Protein AF-A0AAJ4XHD8-F1 (afdb_monomer)

Secondary structure (DSSP, 8-state):
---------------------PPPPPPTTSS--TTS--PPPPPPPTT----------------S-S--TT-THHHHSPPPP--S------SS-TTTHHHHTTSSS-------PPPPHHHHHHHHHHHHHHHHHHHHHS--TTS--TTHHHH---HHHHHHHHHHHHHHHHHHH--SHHHHHHT----HHHHHHHHHHTBTPPPSSPPP--SS--TTTS-----TT--HHHHHHTT--SEEEEEEEE-TTSPTT--EEEEEEEEEETTTTT--TTTSSSS--EEEEEHHHHHHTSPPBTB---TTS-GGGS-EEEEEETT--EEEEEEEEEEETTTTEEEEEE-SSPBEETT-----PPPPP--B-SSPPPTT-EEEEE-GGGT--TT--SS--EEEEETTTTEEEEPSS----TT--HHHHHHHHHHHHHTTEEEEEEEEEE-TTS-EE-TTSS----EEEEEE-TT-TTS-HHHHTTHHHHHHHTTSGGG--------------------------PPPPPPPSSPTT-TT-EEEETTT--EEEEEEEEEEETTTEEEEEEEETHHHHTTSPPTT-----

Solvent-accessible surface area (backbone atoms only — not comparable to full-atom values): 34664 Å² total; per-residue (Å²): 145,82,86,84,83,82,82,80,83,79,81,82,81,76,81,86,74,84,76,80,81,71,85,76,82,78,59,84,88,74,63,76,69,90,81,70,78,75,74,76,78,78,77,87,68,97,77,78,72,86,76,82,86,84,91,80,90,79,91,70,87,86,84,75,81,97,69,66,94,80,68,60,67,72,77,68,57,70,83,74,84,82,77,96,80,81,91,80,89,86,91,81,71,74,70,64,59,62,62,62,62,70,76,72,65,77,73,81,69,78,69,75,74,76,70,49,74,64,56,51,50,51,48,61,64,44,46,66,54,50,55,51,50,50,60,68,64,52,78,52,79,89,52,80,47,76,59,40,76,71,73,50,74,58,60,48,57,56,35,52,48,42,52,50,52,40,49,49,50,40,33,70,66,42,86,49,73,66,52,27,58,44,38,34,56,26,25,56,67,60,38,54,54,32,41,66,77,20,51,71,37,60,38,90,47,56,63,74,80,22,59,74,41,55,83,86,48,26,54,58,79,50,21,53,77,54,49,74,67,55,52,61,69,35,42,70,55,24,51,27,45,33,39,36,39,32,42,72,83,47,63,95,84,64,51,48,73,35,61,31,22,20,30,26,37,71,48,22,85,69,51,48,76,88,61,41,95,53,58,22,52,27,32,39,26,39,36,62,58,64,61,64,52,52,80,72,92,79,67,85,71,70,92,82,63,78,77,77,73,37,30,39,30,37,35,33,38,66,79,50,43,35,26,29,28,44,43,52,52,25,21,37,77,90,66,37,34,31,36,33,31,28,28,75,48,56,51,35,60,66,63,57,81,66,78,81,73,75,83,45,50,46,34,39,12,69,59,78,72,58,76,64,38,51,30,36,33,40,29,32,45,42,47,55,33,102,66,46,36,68,53,65,55,57,71,49,64,39,78,92,70,55,18,36,33,55,54,85,69,78,70,49,59,93,95,48,58,58,67,58,44,49,50,41,51,53,45,16,57,15,32,25,27,39,44,23,29,34,65,46,33,18,25,88,87,68,46,85,33,54,88,94,55,94,52,57,68,47,31,34,34,28,33,76,40,50,85,45,75,49,29,23,73,84,65,26,48,75,58,58,61,52,63,58,58,67,64,62,70,81,70,65,78,88,76,84,78,92,80,81,89,83,90,83,90,78,91,77,90,74,77,78,73,77,72,75,78,73,78,78,76,74,72,70,49,47,41,85,42,12,28,10,12,49,25,24,34,62,86,50,26,15,26,31,21,32,26,63,37,58,47,81,38,97,88,78,41,76,26,22,33,25,27,36,27,49,65,62,52,61,42,27,28,54,90,93,48,76,80,88,126

Mean predicted aligned error: 14.97 Å

Structure (mmCIF, N/CA/C/O backbone):
data_AF-A0AAJ4XHD8-F1
#
_entry.id   AF-A0AAJ4XHD8-F1
#
loop_
_atom_site.group_PDB
_atom_site.id
_atom_site.type_symbol
_atom_site.label_atom_id
_atom_site.label_alt_id
_atom_site.label_comp_id
_atom_site.label_asym_id
_atom_site.label_entity_id
_atom_site.label_seq_id
_atom_site.pdbx_PDB_ins_code
_atom_site.Cartn_x
_atom_site.Cartn_y
_atom_site.Cartn_z
_atom_site.occupancy
_atom_site.B_iso_or_equiv
_atom_site.auth_seq_id
_atom_site.auth_comp_id
_atom_site.auth_asym_id
_atom_site.auth_atom_id
_atom_site.pdbx_PDB_model_num
ATOM 1 N N . MET A 1 1 ? -9.855 32.659 50.335 1.00 40.12 1 MET A N 1
ATOM 2 C CA . MET A 1 1 ? -9.422 31.286 49.995 1.00 40.12 1 MET A CA 1
ATOM 3 C C . MET A 1 1 ? -9.782 30.953 48.548 1.00 40.12 1 MET A C 1
ATOM 5 O O . MET A 1 1 ? -10.742 30.240 48.315 1.00 40.12 1 MET A O 1
ATOM 9 N N . LEU A 1 2 ? -9.035 31.475 47.572 1.00 37.91 2 LEU A N 1
ATOM 10 C CA . LEU A 1 2 ? -9.116 31.059 46.166 1.00 37.91 2 LEU A CA 1
ATOM 11 C C . LEU A 1 2 ? -7.715 31.237 45.565 1.00 37.91 2 LEU A C 1
ATOM 13 O O . LEU A 1 2 ? -7.303 32.360 45.295 1.00 37.91 2 LEU A O 1
ATOM 17 N N . CYS A 1 3 ? -6.961 30.145 45.419 1.00 35.16 3 CYS A N 1
ATOM 18 C CA . CYS A 1 3 ? -5.687 30.131 44.698 1.00 35.16 3 CYS A CA 1
ATOM 19 C C . CYS A 1 3 ? -5.913 29.500 43.323 1.00 35.16 3 CYS A C 1
ATOM 21 O O . CYS A 1 3 ? -6.189 28.307 43.219 1.00 35.16 3 CYS A O 1
ATOM 23 N N . ARG A 1 4 ? -5.809 30.320 42.273 1.00 38.53 4 ARG A N 1
ATOM 24 C CA . ARG A 1 4 ? -5.701 29.884 40.878 1.00 38.53 4 ARG A CA 1
ATOM 25 C C . ARG A 1 4 ? -4.232 29.599 40.580 1.00 38.53 4 ARG A C 1
ATOM 27 O O . ARG A 1 4 ? -3.414 30.513 40.596 1.00 38.53 4 ARG A O 1
ATOM 34 N N . THR A 1 5 ? -3.905 28.349 40.287 1.00 39.94 5 THR A N 1
ATOM 35 C CA . THR A 1 5 ? -2.598 27.938 39.771 1.00 39.94 5 THR A CA 1
ATOM 36 C C . THR A 1 5 ? -2.623 27.981 38.245 1.00 39.94 5 THR A C 1
ATOM 38 O O . THR A 1 5 ? -3.208 27.127 37.584 1.00 39.94 5 THR A O 1
ATOM 41 N N . ALA A 1 6 ? -1.987 29.004 37.675 1.00 36.72 6 ALA A N 1
ATOM 42 C CA . ALA A 1 6 ? -1.668 29.057 36.255 1.00 36.72 6 ALA A CA 1
ATOM 43 C C . ALA A 1 6 ? -0.432 28.180 35.993 1.00 36.72 6 ALA A C 1
ATOM 45 O O . ALA A 1 6 ? 0.643 28.443 36.530 1.00 36.72 6 ALA A O 1
ATOM 46 N N . ARG A 1 7 ? -0.577 27.125 35.182 1.00 35.03 7 ARG A N 1
ATOM 47 C CA . ARG A 1 7 ? 0.557 26.358 34.647 1.00 35.03 7 ARG A CA 1
ATOM 48 C C . ARG A 1 7 ? 1.018 27.010 33.344 1.00 35.03 7 ARG A C 1
ATOM 50 O O . ARG A 1 7 ? 0.381 26.852 32.309 1.00 35.03 7 ARG A O 1
ATOM 57 N N . LEU A 1 8 ? 2.126 27.742 33.415 1.00 36.28 8 LEU A N 1
ATOM 58 C CA . LEU A 1 8 ? 2.917 28.154 32.257 1.00 36.28 8 LEU A CA 1
ATOM 59 C C . LEU A 1 8 ? 3.706 26.939 31.752 1.00 36.28 8 LEU A C 1
ATOM 61 O O . LEU A 1 8 ? 4.598 26.443 32.437 1.00 36.28 8 LEU A O 1
ATOM 65 N N . GLY A 1 9 ? 3.351 26.443 30.567 1.00 34.38 9 GLY A N 1
ATOM 66 C CA . GLY A 1 9 ? 4.113 25.421 29.855 1.00 34.38 9 GLY A CA 1
ATOM 67 C C . GLY A 1 9 ? 5.367 26.029 29.233 1.00 34.38 9 GLY A C 1
ATOM 68 O O . GLY A 1 9 ? 5.292 26.700 28.206 1.00 34.38 9 GLY A O 1
ATOM 69 N N . LEU A 1 10 ? 6.519 25.795 29.860 1.00 36.59 10 LEU A N 1
ATOM 70 C CA . LEU A 1 10 ? 7.834 26.060 29.284 1.00 36.59 10 LEU A CA 1
ATOM 71 C C . LEU A 1 10 ? 8.084 25.070 28.138 1.00 36.59 10 LEU A C 1
ATOM 73 O O . LEU A 1 10 ? 8.215 23.868 28.355 1.00 36.59 10 LEU A O 1
ATOM 77 N N . ARG A 1 11 ? 8.148 25.586 26.907 1.00 35.00 11 ARG A N 1
ATOM 78 C CA . ARG A 1 11 ? 8.658 24.847 25.748 1.00 35.00 11 ARG A CA 1
ATOM 79 C C . ARG A 1 11 ? 10.168 24.672 25.918 1.00 35.00 11 ARG A C 1
ATOM 81 O O . ARG A 1 11 ? 10.910 25.648 25.845 1.00 35.00 11 ARG A O 1
ATOM 88 N N . HIS A 1 12 ? 10.617 23.440 26.139 1.00 35.12 12 HIS A N 1
ATOM 89 C CA . HIS A 1 12 ? 12.032 23.090 26.070 1.00 35.12 12 HIS A CA 1
ATOM 90 C C . HIS A 1 12 ? 12.478 23.058 24.605 1.00 35.12 12 HIS A C 1
ATOM 92 O O . HIS A 1 12 ? 12.169 22.129 23.865 1.00 35.12 12 HIS A O 1
ATOM 98 N N . THR A 1 13 ? 13.218 24.079 24.184 1.00 42.72 13 THR A N 1
ATOM 99 C CA . THR A 1 13 ? 14.055 24.022 22.984 1.00 42.72 13 THR A CA 1
ATOM 100 C C . THR A 1 13 ? 15.333 23.268 23.340 1.00 42.72 13 THR A C 1
ATOM 102 O O . THR A 1 13 ? 16.189 23.803 24.045 1.00 42.72 13 THR A O 1
ATOM 105 N N . VAL A 1 14 ? 15.452 22.016 22.900 1.00 42.75 14 VAL A N 1
ATOM 106 C CA . VAL A 1 14 ? 16.698 21.246 23.016 1.00 42.75 14 VAL A CA 1
ATOM 107 C C . VAL A 1 14 ? 17.593 21.620 21.827 1.00 42.75 14 VAL A C 1
ATOM 109 O O . VAL A 1 14 ? 17.139 21.513 20.687 1.00 42.75 14 VAL A O 1
ATOM 112 N N . PRO A 1 15 ? 18.834 22.089 22.038 1.00 45.91 15 PRO A N 1
ATOM 113 C CA . PRO A 1 15 ? 19.757 22.334 20.939 1.00 45.91 15 PRO A CA 1
ATOM 114 C C . PRO A 1 15 ? 20.269 20.997 20.386 1.00 45.91 15 PRO A C 1
ATOM 116 O O . PRO A 1 15 ? 20.819 20.179 21.120 1.00 45.91 15 PRO A O 1
ATOM 119 N N . LEU A 1 16 ? 20.104 20.787 19.079 1.00 43.91 16 LEU A N 1
ATOM 120 C CA . LEU A 1 16 ? 20.719 19.688 18.333 1.00 43.91 16 LEU A CA 1
ATOM 121 C C . LEU A 1 16 ? 22.234 19.927 18.237 1.00 43.91 16 LEU A C 1
ATOM 123 O O . LEU A 1 16 ? 22.716 20.582 17.313 1.00 43.91 16 LEU A O 1
ATOM 127 N N . THR A 1 17 ? 23.004 19.406 19.191 1.00 40.03 17 THR A N 1
ATOM 128 C CA . THR A 1 17 ? 24.455 19.265 19.041 1.00 40.03 17 THR A CA 1
ATOM 129 C C . THR A 1 17 ? 24.749 17.986 18.260 1.00 40.03 17 THR A C 1
ATOM 131 O O . THR A 1 17 ? 24.545 16.878 18.747 1.00 40.03 17 THR A O 1
ATOM 134 N N . SER A 1 18 ? 25.236 18.136 17.025 1.00 43.22 18 SER A N 1
ATOM 135 C CA . SER A 1 18 ? 25.783 17.027 16.238 1.00 43.22 18 SER A CA 1
ATOM 136 C C . SER A 1 18 ? 27.018 16.473 16.954 1.00 43.22 18 SER A C 1
ATOM 138 O O . SER A 1 18 ? 28.083 17.094 16.967 1.00 43.22 18 SER A O 1
ATOM 140 N N . VAL A 1 19 ? 26.863 15.319 17.604 1.00 42.22 19 VAL A N 1
ATOM 141 C CA . VAL A 1 19 ? 27.980 14.562 18.170 1.00 42.22 19 VAL A CA 1
ATOM 142 C C . VAL A 1 19 ? 28.692 13.879 17.007 1.00 42.22 19 VAL A C 1
ATOM 144 O O . VAL A 1 19 ? 28.151 12.979 16.367 1.00 42.22 19 VAL A O 1
ATOM 147 N N . ARG A 1 20 ? 29.913 14.329 16.702 1.00 43.66 20 ARG A N 1
ATOM 148 C CA . ARG A 1 20 ? 30.822 13.602 15.812 1.00 43.66 20 ARG A CA 1
ATOM 149 C C . ARG A 1 20 ? 31.212 12.297 16.502 1.00 43.66 20 ARG A C 1
ATOM 151 O O . ARG A 1 20 ? 31.979 12.314 17.462 1.00 43.66 20 ARG A O 1
ATOM 158 N N . ASN A 1 21 ? 30.691 11.180 16.009 1.00 46.38 21 ASN A N 1
ATOM 159 C CA . ASN A 1 21 ? 31.147 9.857 16.418 1.00 46.38 21 ASN A CA 1
ATOM 160 C C . ASN A 1 21 ? 32.553 9.635 15.845 1.00 46.38 21 ASN A C 1
ATOM 162 O O . ASN A 1 21 ? 32.732 9.524 14.633 1.00 46.38 21 ASN A O 1
ATOM 166 N N . TYR A 1 22 ? 33.560 9.622 16.717 1.00 53.69 22 TYR A N 1
ATOM 167 C CA . TYR A 1 22 ? 34.903 9.168 16.366 1.00 53.69 22 TYR A CA 1
ATOM 168 C C . TYR A 1 22 ? 34.884 7.652 16.138 1.00 53.69 22 TYR A C 1
ATOM 170 O O . TYR A 1 22 ? 34.152 6.928 16.814 1.00 53.69 22 TYR A O 1
ATOM 178 N N . ALA A 1 23 ? 35.686 7.177 15.182 1.00 48.56 23 ALA A N 1
ATOM 179 C CA . ALA A 1 23 ? 35.838 5.758 14.887 1.00 48.56 23 ALA A CA 1
ATOM 180 C C . ALA A 1 23 ? 36.248 4.986 16.154 1.00 48.56 23 ALA A C 1
ATOM 182 O O . ALA A 1 23 ? 37.282 5.272 16.760 1.00 48.56 23 ALA A O 1
ATOM 183 N N . VAL A 1 24 ? 35.425 4.018 16.556 1.00 50.16 24 VAL A N 1
ATOM 184 C CA . VAL A 1 24 ? 35.738 3.097 17.651 1.00 50.16 24 VAL A CA 1
ATOM 185 C C . VAL A 1 24 ? 36.801 2.115 17.142 1.00 50.16 24 VAL A C 1
ATOM 187 O O . VAL A 1 24 ? 36.580 1.491 16.102 1.00 50.16 24 VAL A O 1
ATOM 190 N N . PRO A 1 25 ? 37.955 1.966 17.816 1.00 47.34 25 PRO A N 1
ATOM 191 C CA . PRO A 1 25 ? 38.953 0.980 17.427 1.00 47.34 25 PRO A CA 1
ATOM 192 C C . PRO A 1 25 ? 38.357 -0.429 17.528 1.00 47.34 25 PRO A C 1
ATOM 194 O O . PRO A 1 25 ? 37.843 -0.828 18.573 1.00 47.34 25 PRO A O 1
ATOM 197 N N . VAL A 1 26 ? 38.409 -1.171 16.421 1.00 49.53 26 VAL A N 1
ATOM 198 C CA . VAL A 1 26 ? 37.926 -2.552 16.339 1.00 49.53 26 VAL A CA 1
ATOM 199 C C . VAL A 1 26 ? 38.768 -3.418 17.272 1.00 49.53 26 VAL A C 1
ATOM 201 O O . VAL A 1 26 ? 39.995 -3.441 17.180 1.00 49.53 26 VAL A O 1
ATOM 204 N N . ASN A 1 27 ? 38.106 -4.119 18.188 1.00 52.53 27 ASN A N 1
ATOM 205 C CA . ASN A 1 27 ? 38.753 -5.055 19.094 1.00 52.53 27 ASN A CA 1
ATOM 206 C C . ASN A 1 27 ? 39.291 -6.256 18.283 1.00 52.53 27 ASN A C 1
ATOM 208 O O . ASN A 1 27 ? 38.489 -6.968 17.674 1.00 52.53 27 ASN A O 1
ATOM 212 N N . PRO A 1 28 ? 40.609 -6.537 18.285 1.00 51.94 28 PRO A N 1
ATOM 213 C CA . PRO A 1 28 ? 41.194 -7.635 17.508 1.00 51.94 28 PRO A CA 1
ATOM 214 C C . PRO A 1 28 ? 40.756 -9.031 17.982 1.00 51.94 28 PRO A C 1
ATOM 216 O O . PRO A 1 28 ? 41.060 -10.021 17.329 1.00 51.94 28 PRO A O 1
ATOM 219 N N . SER A 1 29 ? 40.045 -9.128 19.110 1.00 54.97 29 SER A N 1
ATOM 220 C CA . SER A 1 29 ? 39.502 -10.394 19.619 1.00 54.97 29 SER A CA 1
ATOM 221 C C . SER A 1 29 ? 38.076 -10.711 19.145 1.00 54.97 29 SER A C 1
ATOM 223 O O . SER A 1 29 ? 37.599 -11.810 19.412 1.00 54.97 29 SER A O 1
ATOM 225 N N . SER A 1 30 ? 37.398 -9.797 18.433 1.00 57.34 30 SER A N 1
ATOM 226 C CA . SER A 1 30 ? 36.032 -10.018 17.919 1.00 57.34 30 SER A CA 1
ATOM 227 C C . SER A 1 30 ? 35.922 -10.006 16.391 1.00 57.34 30 SER A C 1
ATOM 229 O O . SER A 1 30 ? 34.813 -9.991 15.860 1.00 57.34 30 SER A O 1
ATOM 231 N N . SER A 1 31 ? 37.041 -9.986 15.664 1.00 46.03 31 SER A N 1
ATOM 232 C CA . SER A 1 31 ? 37.042 -10.075 14.204 1.00 46.03 31 SER A CA 1
ATOM 233 C C . SER A 1 31 ? 37.086 -11.536 13.760 1.00 46.03 31 SER A C 1
ATOM 235 O O . SER A 1 31 ? 38.067 -12.227 14.013 1.00 46.03 31 SER A O 1
ATOM 237 N N . VAL A 1 32 ? 35.991 -11.955 13.129 1.00 47.81 32 VAL A N 1
ATOM 238 C CA . VAL A 1 32 ? 35.836 -13.003 12.107 1.00 47.81 32 VAL A CA 1
ATOM 239 C C . VAL A 1 32 ? 37.050 -13.920 11.889 1.00 47.81 32 VAL A C 1
ATOM 241 O O . VAL A 1 32 ? 38.112 -13.495 11.445 1.00 47.81 32 VAL A O 1
ATOM 244 N N . ASP A 1 33 ? 36.801 -15.197 12.165 1.00 47.88 33 ASP A N 1
ATOM 245 C CA . ASP A 1 33 ? 37.558 -16.407 11.844 1.00 47.88 33 ASP A CA 1
ATOM 246 C C . ASP A 1 33 ? 38.671 -16.253 10.778 1.00 47.88 33 ASP A C 1
ATOM 248 O O . ASP A 1 33 ? 38.409 -15.996 9.600 1.00 47.88 33 ASP A O 1
ATOM 252 N N . ALA A 1 34 ? 39.927 -16.492 11.173 1.00 51.50 34 ALA A N 1
ATOM 253 C CA . ALA A 1 34 ? 41.108 -16.433 10.298 1.00 51.50 34 ALA A CA 1
ATOM 254 C C . ALA A 1 34 ? 41.117 -17.500 9.177 1.00 51.50 34 ALA A C 1
ATOM 256 O O . ALA A 1 34 ? 42.034 -17.536 8.356 1.00 51.50 34 ALA A O 1
ATOM 257 N N . LEU A 1 35 ? 40.107 -18.375 9.136 1.00 49.75 35 LEU A N 1
ATOM 258 C CA . LEU A 1 35 ? 39.915 -19.404 8.113 1.00 49.75 35 LEU A CA 1
ATOM 259 C C . LEU A 1 35 ? 39.206 -18.899 6.846 1.00 49.75 35 LEU A C 1
ATOM 261 O O . LEU A 1 35 ? 39.268 -19.568 5.815 1.00 49.75 35 LEU A O 1
ATOM 265 N N . LEU A 1 36 ? 38.606 -17.704 6.865 1.00 51.03 36 LEU A N 1
ATOM 266 C CA . LEU A 1 36 ? 38.057 -17.053 5.669 1.00 51.03 36 LEU A CA 1
ATOM 267 C C . LEU A 1 36 ? 39.143 -16.276 4.908 1.00 51.03 36 LEU A C 1
ATOM 269 O O . LEU A 1 36 ? 39.062 -15.066 4.774 1.00 51.03 36 LEU A O 1
ATOM 273 N N . GLY A 1 37 ? 40.166 -16.990 4.433 1.00 50.34 37 GLY A N 1
ATOM 274 C CA . GLY A 1 37 ? 40.992 -16.725 3.240 1.00 50.34 37 GLY A CA 1
ATOM 275 C C . GLY A 1 37 ? 41.238 -15.303 2.698 1.00 50.34 37 GLY A C 1
ATOM 276 O O . GLY A 1 37 ? 41.471 -15.182 1.499 1.00 50.34 37 GLY A O 1
ATOM 277 N N . THR A 1 38 ? 41.246 -14.234 3.493 1.00 49.31 38 THR A N 1
ATOM 278 C CA . THR A 1 38 ? 41.640 -12.895 3.034 1.00 49.31 38 THR A CA 1
ATOM 279 C C . THR A 1 38 ? 43.118 -12.669 3.328 1.00 49.31 38 THR A C 1
ATOM 281 O O . THR A 1 38 ? 43.485 -11.873 4.194 1.00 49.31 38 THR A O 1
ATOM 284 N N . SER A 1 39 ? 44.000 -13.377 2.619 1.00 52.41 39 SER A N 1
ATOM 285 C CA . SER A 1 39 ? 45.378 -12.905 2.518 1.00 52.41 39 SER A CA 1
ATOM 286 C C . SER A 1 39 ? 45.371 -11.628 1.681 1.00 52.41 39 SER A C 1
ATOM 288 O O . SER A 1 39 ? 44.942 -11.608 0.527 1.00 52.41 39 SER A O 1
ATOM 290 N N . VAL A 1 40 ? 45.801 -10.528 2.296 1.00 57.38 40 VAL A N 1
ATOM 291 C CA . VAL A 1 40 ? 45.990 -9.253 1.602 1.00 57.38 40 VAL A CA 1
ATOM 292 C C . VAL A 1 40 ? 46.983 -9.501 0.458 1.00 57.38 40 VAL A C 1
ATOM 294 O O . VAL A 1 40 ? 48.045 -10.082 0.714 1.00 57.38 40 VAL A O 1
ATOM 297 N N . PRO A 1 41 ? 46.667 -9.128 -0.796 1.00 65.44 41 PRO A N 1
ATOM 298 C CA . PRO A 1 41 ? 47.595 -9.321 -1.900 1.00 65.44 41 PRO A CA 1
ATOM 299 C C . PRO A 1 41 ? 48.914 -8.597 -1.587 1.00 65.44 41 PRO A C 1
ATOM 301 O O . PRO A 1 41 ? 48.887 -7.483 -1.054 1.00 65.44 41 PRO A O 1
ATOM 304 N N . PRO A 1 42 ? 50.075 -9.214 -1.870 1.00 75.81 42 PRO A N 1
ATOM 305 C CA . PRO A 1 42 ? 51.358 -8.602 -1.565 1.00 75.81 42 PRO A CA 1
ATOM 306 C C . PRO A 1 42 ? 51.500 -7.273 -2.323 1.00 75.81 42 PRO A C 1
ATOM 308 O O . PRO A 1 42 ? 51.082 -7.189 -3.483 1.00 75.81 42 PRO A O 1
ATOM 311 N N . PRO A 1 43 ? 52.092 -6.239 -1.699 1.00 67.56 43 PRO A N 1
ATOM 312 C CA . PRO A 1 43 ? 52.280 -4.953 -2.350 1.00 67.56 43 PRO A CA 1
ATOM 313 C C . PRO A 1 43 ? 53.130 -5.123 -3.620 1.00 67.56 43 PRO A C 1
ATOM 315 O O . PRO A 1 43 ? 54.081 -5.919 -3.620 1.00 67.56 43 PRO A O 1
ATOM 318 N N . PRO A 1 44 ? 52.801 -4.403 -4.707 1.00 64.88 44 PRO A N 1
ATOM 319 C CA . PRO A 1 44 ? 53.569 -4.465 -5.941 1.00 64.88 44 PRO A CA 1
ATOM 320 C C . PRO A 1 44 ? 55.017 -4.052 -5.659 1.00 64.88 44 PRO A C 1
ATOM 322 O O . PRO A 1 44 ? 55.281 -2.983 -5.114 1.00 64.88 44 PRO A O 1
ATOM 325 N N . ARG A 1 45 ? 55.959 -4.942 -5.984 1.00 72.75 45 ARG A N 1
ATOM 326 C CA . ARG A 1 45 ? 57.395 -4.695 -5.810 1.00 72.75 45 ARG A CA 1
ATOM 327 C C . ARG A 1 45 ? 57.875 -3.778 -6.932 1.00 72.75 45 ARG A C 1
ATOM 329 O O . ARG A 1 45 ? 57.665 -4.094 -8.101 1.00 72.75 45 ARG A O 1
ATOM 336 N N . GLU A 1 46 ? 58.548 -2.688 -6.573 1.00 62.62 46 GLU A N 1
ATOM 337 C CA . GLU A 1 46 ? 58.958 -1.609 -7.490 1.00 62.62 46 GLU A CA 1
ATOM 338 C C . GLU A 1 46 ? 59.987 -2.018 -8.567 1.00 62.62 46 GLU A C 1
ATOM 340 O O . GLU A 1 46 ? 60.233 -1.250 -9.491 1.00 62.62 46 GLU A O 1
ATOM 345 N N . ASP A 1 47 ? 60.506 -3.251 -8.553 1.00 55.66 47 ASP A N 1
ATOM 346 C CA . ASP A 1 47 ? 61.590 -3.675 -9.453 1.00 55.66 47 ASP A CA 1
ATOM 347 C C . ASP A 1 47 ? 61.214 -4.750 -10.488 1.00 55.66 47 ASP A C 1
ATOM 349 O O . ASP A 1 47 ? 62.095 -5.325 -11.139 1.00 55.66 47 ASP A O 1
ATOM 353 N N . GLN A 1 48 ? 59.926 -5.047 -10.695 1.00 50.00 48 GLN A N 1
ATOM 354 C CA . GLN A 1 48 ? 59.522 -6.054 -11.684 1.00 50.00 48 GLN A CA 1
ATOM 355 C C . GLN A 1 48 ? 59.568 -5.498 -13.119 1.00 50.00 48 GLN A C 1
ATOM 357 O O . GLN A 1 48 ? 58.567 -5.135 -13.732 1.00 50.00 48 GLN A O 1
ATOM 362 N N . LYS A 1 49 ? 60.783 -5.437 -13.672 1.00 48.84 49 LYS A N 1
ATOM 363 C CA . LYS A 1 49 ? 61.026 -5.204 -15.098 1.00 48.84 49 LYS A CA 1
ATOM 364 C C . LYS A 1 49 ? 60.418 -6.356 -15.897 1.00 48.84 49 LYS A C 1
ATOM 366 O O . LYS A 1 49 ? 60.826 -7.505 -15.740 1.00 48.84 49 LYS A O 1
ATOM 371 N N . PHE A 1 50 ? 59.460 -6.035 -16.763 1.00 44.91 50 PHE A N 1
ATOM 372 C CA . PHE A 1 50 ? 58.889 -6.960 -17.738 1.00 44.91 50 PHE A CA 1
ATOM 373 C C . PHE A 1 50 ? 59.985 -7.452 -18.691 1.00 44.91 50 PHE A C 1
ATOM 375 O O . PHE A 1 50 ? 60.322 -6.784 -19.669 1.00 44.91 50 PHE A O 1
ATOM 382 N N . SER A 1 51 ? 60.555 -8.624 -18.412 1.00 40.16 51 SER A N 1
ATOM 383 C CA . SER A 1 51 ? 61.346 -9.356 -19.390 1.00 40.16 51 SER A CA 1
ATOM 384 C C . SER A 1 51 ? 60.404 -10.118 -20.317 1.00 40.16 51 SER A C 1
ATOM 386 O O . SER A 1 51 ? 59.690 -11.047 -19.945 1.00 40.16 51 SER A O 1
ATOM 388 N N . SER A 1 52 ? 60.405 -9.684 -21.568 1.00 46.28 52 SER A N 1
ATOM 389 C CA . SER A 1 52 ? 59.900 -10.434 -22.704 1.00 46.28 52 SER A CA 1
ATOM 390 C C . SER A 1 52 ? 60.633 -11.773 -22.849 1.00 46.28 52 SER A C 1
ATOM 392 O O . SER A 1 52 ? 61.858 -11.813 -22.741 1.00 46.28 52 SER A O 1
ATOM 394 N N . SER A 1 53 ? 59.872 -12.799 -23.245 1.00 44.28 53 SER A N 1
ATOM 395 C CA . SER A 1 53 ? 60.264 -14.106 -23.805 1.00 44.28 53 SER A CA 1
ATOM 396 C C . SER A 1 53 ? 60.478 -15.285 -22.840 1.00 44.28 53 SER A C 1
ATOM 398 O O . SER A 1 53 ? 61.477 -15.406 -22.145 1.00 44.28 53 SER A O 1
ATOM 400 N N . SER A 1 54 ? 59.563 -16.255 -22.896 1.00 37.41 54 SER A N 1
ATOM 401 C CA . SER A 1 54 ? 59.830 -17.541 -23.557 1.00 37.41 54 SER A CA 1
ATOM 402 C C . SER A 1 54 ? 58.558 -18.395 -23.644 1.00 37.41 54 SER A C 1
ATOM 404 O O . SER A 1 54 ? 57.608 -18.261 -22.881 1.00 37.41 54 SER A O 1
ATOM 406 N N . SER A 1 55 ? 58.543 -19.202 -24.691 1.00 48.25 55 SER A N 1
ATOM 407 C CA . SER A 1 55 ? 57.488 -20.051 -25.228 1.00 48.25 55 SER A CA 1
ATOM 408 C C . SER A 1 55 ? 56.961 -21.135 -24.282 1.00 48.25 55 SER A C 1
ATOM 410 O O . SER A 1 55 ? 57.746 -21.941 -23.793 1.00 48.25 55 SER A O 1
ATOM 412 N N . ASN A 1 56 ? 55.634 -21.246 -24.163 1.00 34.59 56 ASN A N 1
ATOM 413 C CA . ASN A 1 56 ? 54.918 -22.528 -24.205 1.00 34.59 56 ASN A CA 1
ATOM 414 C C . ASN A 1 56 ? 53.418 -22.293 -24.432 1.00 34.59 56 ASN A C 1
ATOM 416 O O . ASN A 1 56 ? 52.718 -21.735 -23.591 1.00 34.59 56 ASN A O 1
ATOM 420 N N . SER A 1 57 ? 52.936 -22.697 -25.606 1.00 36.03 57 SER A N 1
ATOM 421 C CA . SER A 1 57 ? 51.549 -22.544 -26.036 1.00 36.03 57 SER A CA 1
ATOM 422 C C . SER A 1 57 ? 50.687 -23.709 -25.543 1.00 36.03 57 SER A C 1
ATOM 424 O O . SER A 1 57 ? 50.771 -24.806 -26.092 1.00 36.03 57 SER A O 1
ATOM 426 N N . TYR A 1 58 ? 49.810 -23.449 -24.572 1.00 34.81 58 TYR A N 1
ATOM 427 C CA . TYR A 1 58 ? 48.525 -24.143 -24.474 1.00 34.81 58 TYR A CA 1
ATOM 428 C C . TYR A 1 58 ? 47.454 -23.240 -25.086 1.00 34.81 58 TYR A C 1
ATOM 430 O O . TYR A 1 58 ? 47.309 -22.073 -24.728 1.00 34.81 58 TYR A O 1
ATOM 438 N N . SER A 1 59 ? 46.752 -23.784 -26.071 1.00 37.00 59 SER A N 1
ATOM 439 C CA . SER A 1 59 ? 45.714 -23.138 -26.860 1.00 37.00 59 SER A CA 1
ATOM 440 C C . SER A 1 59 ? 44.388 -23.086 -26.099 1.00 37.00 59 SER A C 1
ATOM 442 O O . SER A 1 59 ? 43.728 -24.103 -25.903 1.00 37.00 59 SER A O 1
ATOM 444 N N . THR A 1 60 ? 43.948 -21.880 -25.749 1.00 38.59 60 THR A N 1
ATOM 445 C CA . THR A 1 60 ? 42.545 -21.567 -25.451 1.00 38.59 60 THR A CA 1
ATOM 446 C C . THR A 1 60 ? 41.997 -20.647 -26.548 1.00 38.59 60 THR A C 1
ATOM 448 O O . THR A 1 60 ? 42.688 -19.721 -26.982 1.00 38.59 60 THR A O 1
ATOM 451 N N . PRO A 1 61 ? 40.786 -20.899 -27.078 1.00 40.28 61 PRO A N 1
ATOM 452 C CA . PRO A 1 61 ? 40.270 -20.135 -28.204 1.00 40.28 61 PRO A CA 1
ATOM 453 C C . PRO A 1 61 ? 39.811 -18.746 -27.744 1.00 40.28 61 PRO A C 1
ATOM 455 O O . PRO A 1 61 ? 38.819 -18.598 -27.033 1.00 40.28 61 PRO A O 1
ATOM 458 N N . SER A 1 62 ? 40.531 -17.717 -28.193 1.00 35.94 62 SER A N 1
ATOM 459 C CA . SER A 1 62 ? 40.118 -16.316 -28.108 1.00 35.94 62 SER A CA 1
ATOM 460 C C . SER A 1 62 ? 38.890 -16.089 -28.989 1.00 35.94 62 SER A C 1
ATOM 462 O O . SER A 1 62 ? 38.958 -16.138 -30.218 1.00 35.94 62 SER A O 1
ATOM 464 N N . ARG A 1 63 ? 37.747 -15.852 -28.343 1.00 45.22 63 ARG A N 1
ATOM 465 C CA . ARG A 1 63 ? 36.482 -15.488 -28.986 1.00 45.22 63 ARG A CA 1
ATOM 466 C C . ARG A 1 63 ? 35.991 -14.129 -28.493 1.00 45.22 63 ARG A C 1
ATOM 468 O O . ARG A 1 63 ? 34.820 -13.990 -28.190 1.00 45.22 63 ARG A O 1
ATOM 475 N N . PHE A 1 64 ? 36.864 -13.126 -28.423 1.00 43.56 64 PHE A N 1
ATOM 476 C CA . PHE A 1 64 ? 36.443 -11.730 -28.282 1.00 43.56 64 PHE A CA 1
ATOM 477 C C . PHE A 1 64 ? 37.347 -10.818 -29.113 1.00 43.56 64 PHE A C 1
ATOM 479 O O . PHE A 1 64 ? 38.561 -10.764 -28.931 1.00 43.56 64 PHE A O 1
ATOM 486 N N . GLY A 1 65 ? 36.729 -10.155 -30.092 1.00 43.09 65 GLY A N 1
ATOM 487 C CA . GLY A 1 65 ? 37.385 -9.249 -31.022 1.00 43.09 65 GLY A CA 1
ATOM 488 C C . GLY A 1 65 ? 37.890 -7.983 -30.334 1.00 43.09 65 GLY A C 1
ATOM 489 O O . GLY A 1 65 ? 37.198 -7.371 -29.526 1.00 43.09 65 GLY A O 1
ATOM 490 N N . VAL A 1 66 ? 39.102 -7.589 -30.713 1.00 48.81 66 VAL A N 1
ATOM 491 C CA . VAL A 1 66 ? 39.851 -6.418 -30.242 1.00 48.81 66 VAL A CA 1
ATOM 492 C C . VAL A 1 66 ? 39.265 -5.127 -30.821 1.00 48.81 66 VAL A C 1
ATOM 494 O O . VAL A 1 66 ? 39.858 -4.483 -31.681 1.00 48.81 66 VAL A O 1
ATOM 497 N N . LYS A 1 67 ? 38.068 -4.740 -30.386 1.00 51.12 67 LYS A N 1
ATOM 498 C CA . LYS A 1 67 ? 37.556 -3.385 -30.622 1.00 51.12 67 LYS A CA 1
ATOM 499 C C . LYS A 1 67 ? 36.988 -2.847 -29.327 1.00 51.12 67 LYS A C 1
ATOM 501 O O . LYS A 1 67 ? 35.798 -2.971 -29.063 1.00 51.12 67 LYS A O 1
ATOM 506 N N . ASN A 1 68 ? 37.872 -2.273 -28.520 1.00 54.53 68 ASN A N 1
ATOM 507 C CA . ASN A 1 68 ? 37.470 -1.413 -27.424 1.00 54.53 68 ASN A CA 1
ATOM 508 C C . ASN A 1 68 ? 37.005 -0.079 -28.045 1.00 54.53 68 ASN A C 1
ATOM 510 O O . ASN A 1 68 ? 37.832 0.620 -28.631 1.00 54.53 68 ASN A O 1
ATOM 514 N N . PRO A 1 69 ? 35.707 0.272 -27.999 1.00 60.44 69 PRO A N 1
ATOM 515 C CA . PRO A 1 69 ? 35.180 1.464 -28.670 1.00 60.44 69 PRO A CA 1
ATOM 516 C C . PRO A 1 69 ? 35.667 2.786 -28.053 1.00 60.44 69 PRO A C 1
ATOM 518 O O . PRO A 1 69 ? 35.412 3.842 -28.622 1.00 60.44 69 PRO A O 1
ATOM 521 N N . ASN A 1 70 ? 36.389 2.726 -26.929 1.00 53.03 70 ASN A N 1
ATOM 522 C CA . ASN A 1 70 ? 36.960 3.882 -26.239 1.00 53.03 70 ASN A CA 1
ATOM 523 C C . ASN A 1 70 ? 38.480 4.030 -26.438 1.00 53.03 70 ASN A C 1
ATOM 525 O O . ASN A 1 70 ? 39.098 4.871 -25.788 1.00 53.03 70 ASN A O 1
ATOM 529 N N . ASP A 1 71 ? 39.101 3.226 -27.308 1.00 61.03 71 ASP A N 1
ATOM 530 C CA . ASP A 1 71 ? 40.531 3.353 -27.591 1.00 61.03 71 ASP A CA 1
ATOM 531 C C . ASP A 1 71 ? 40.798 4.467 -28.617 1.00 61.03 71 ASP A C 1
ATOM 533 O O . ASP A 1 71 ? 40.696 4.294 -29.831 1.00 61.03 71 ASP A O 1
ATOM 537 N N . ILE A 1 72 ? 41.116 5.652 -28.098 1.00 61.03 72 ILE A N 1
ATOM 538 C CA . ILE A 1 72 ? 41.426 6.874 -28.860 1.00 61.03 72 ILE A CA 1
ATOM 539 C C . ILE A 1 72 ? 42.870 6.885 -29.393 1.00 61.03 72 ILE A C 1
ATOM 541 O O . ILE A 1 72 ? 43.284 7.847 -30.045 1.00 61.03 72 ILE A O 1
ATOM 545 N N . SER A 1 73 ? 43.660 5.837 -29.126 1.00 67.19 73 SER A N 1
ATOM 546 C CA . SER A 1 73 ? 45.086 5.811 -29.465 1.00 67.19 73 SER A CA 1
ATOM 547 C C . SER A 1 73 ? 45.364 5.746 -30.973 1.00 67.19 73 SER A C 1
ATOM 549 O O . SER A 1 73 ? 46.413 6.222 -31.409 1.00 67.19 73 SER A O 1
ATOM 551 N N . ASP A 1 74 ? 44.407 5.284 -31.784 1.00 59.69 74 ASP A N 1
ATOM 552 C CA . ASP A 1 74 ? 44.489 5.328 -33.254 1.00 59.69 74 ASP A CA 1
ATOM 553 C C . ASP A 1 74 ? 44.191 6.721 -33.839 1.00 59.69 74 ASP A C 1
ATOM 555 O O . ASP A 1 74 ? 44.702 7.061 -34.904 1.00 59.69 74 ASP A O 1
ATOM 559 N N . LEU A 1 75 ? 43.429 7.568 -33.136 1.00 59.44 75 LEU A N 1
ATOM 560 C CA . LEU A 1 75 ? 43.167 8.959 -33.546 1.00 59.44 75 LEU A CA 1
ATOM 561 C C . LEU A 1 75 ? 44.333 9.902 -33.212 1.00 59.44 75 LEU A C 1
ATOM 563 O O . LEU A 1 75 ? 44.477 10.949 -33.841 1.00 59.44 75 LEU A O 1
ATOM 567 N N . LEU A 1 76 ? 45.172 9.531 -32.241 1.00 63.16 76 LEU A N 1
ATOM 568 C CA . LEU A 1 76 ? 46.330 10.320 -31.809 1.00 63.16 76 LEU A CA 1
ATOM 569 C C . LEU A 1 76 ? 47.627 9.957 -32.545 1.00 63.16 76 LEU A C 1
ATOM 571 O O . LEU A 1 76 ? 48.598 10.714 -32.489 1.00 63.16 76 LEU A O 1
ATOM 575 N N . ARG A 1 77 ? 47.663 8.839 -33.282 1.00 56.53 77 ARG A N 1
ATOM 576 C CA . ARG A 1 77 ? 48.780 8.518 -34.179 1.00 56.53 77 ARG A CA 1
ATOM 577 C C . ARG A 1 77 ? 48.616 9.302 -35.476 1.00 56.53 77 ARG A C 1
ATOM 579 O O . ARG A 1 77 ? 47.992 8.847 -36.429 1.00 56.53 77 ARG A O 1
ATOM 586 N N . GLY A 1 78 ? 49.181 10.509 -35.488 1.00 52.00 78 GLY A N 1
ATOM 587 C CA . GLY A 1 78 ? 49.283 11.348 -36.678 1.00 52.00 78 GLY A CA 1
ATOM 588 C C . GLY A 1 78 ? 49.771 10.554 -37.895 1.00 52.00 78 GLY A C 1
ATOM 589 O O . GLY A 1 78 ? 50.690 9.741 -37.797 1.00 52.00 78 GLY A O 1
ATOM 590 N N . ASN A 1 79 ? 49.118 10.783 -39.036 1.00 53.47 79 ASN A N 1
ATOM 591 C CA . ASN A 1 79 ? 49.390 10.089 -40.292 1.00 53.47 79 ASN A CA 1
ATOM 592 C C . ASN A 1 79 ? 50.892 10.127 -40.640 1.00 53.47 79 ASN A C 1
ATOM 594 O O . ASN A 1 79 ? 51.444 11.223 -40.781 1.00 53.47 79 ASN A O 1
ATOM 598 N N . PRO A 1 80 ? 51.558 8.976 -40.844 1.00 58.69 80 PRO A N 1
ATOM 599 C CA . PRO A 1 80 ? 52.918 8.969 -41.357 1.00 58.69 80 PRO A CA 1
ATOM 600 C C . PRO A 1 80 ? 52.946 9.464 -42.816 1.00 58.69 80 PRO A C 1
ATOM 602 O O . PRO A 1 80 ? 51.983 9.258 -43.565 1.00 58.69 80 PRO A O 1
ATOM 605 N N . PRO A 1 81 ? 54.043 10.109 -43.250 1.00 53.75 81 PRO A N 1
ATOM 606 C CA . PRO A 1 81 ? 54.197 10.583 -44.619 1.00 53.75 81 PRO A CA 1
ATOM 607 C C . PRO A 1 81 ? 54.120 9.421 -45.619 1.00 53.75 81 PRO A C 1
ATOM 609 O O . PRO A 1 81 ? 54.749 8.373 -45.471 1.00 53.75 81 PRO A O 1
ATOM 612 N N . ARG A 1 82 ? 53.295 9.622 -46.647 1.00 48.31 82 ARG A N 1
ATOM 613 C CA . ARG A 1 82 ? 52.939 8.646 -47.678 1.00 48.31 82 ARG A CA 1
ATOM 614 C C . ARG A 1 82 ? 54.130 8.393 -48.610 1.00 48.31 82 ARG A C 1
ATOM 616 O O . ARG A 1 82 ? 54.443 9.236 -49.443 1.00 48.31 82 ARG A O 1
ATOM 623 N N . ASN A 1 83 ? 54.756 7.221 -48.501 1.00 48.91 83 ASN A N 1
ATOM 624 C CA . ASN A 1 83 ? 55.762 6.742 -49.457 1.00 48.91 83 ASN A CA 1
ATOM 625 C C . ASN A 1 83 ? 55.123 6.477 -50.841 1.00 48.91 83 ASN A C 1
ATOM 627 O O . ASN A 1 83 ? 54.187 5.676 -50.925 1.00 48.91 83 ASN A O 1
ATOM 631 N N . PRO A 1 84 ? 55.611 7.085 -51.940 1.00 53.28 84 PRO A N 1
ATOM 632 C CA . PRO A 1 84 ? 55.048 6.924 -53.281 1.00 53.28 84 PRO A CA 1
ATOM 633 C C . PRO A 1 84 ? 55.702 5.769 -54.063 1.00 53.28 84 PRO A C 1
ATOM 635 O O . PRO A 1 84 ? 56.102 5.938 -55.210 1.00 53.28 84 PRO A O 1
ATOM 638 N N . ALA A 1 85 ? 55.823 4.585 -53.459 1.00 51.66 85 ALA A N 1
ATOM 639 C CA . ALA A 1 85 ? 56.353 3.408 -54.151 1.00 51.66 85 ALA A CA 1
ATOM 640 C C . ALA A 1 85 ? 55.781 2.105 -53.573 1.00 51.66 85 ALA A C 1
ATOM 642 O O . ALA A 1 85 ? 56.415 1.427 -52.774 1.00 51.66 85 ALA A O 1
ATOM 643 N N . SER A 1 86 ? 54.555 1.758 -53.958 1.00 39.66 86 SER A N 1
ATOM 644 C CA . SER A 1 86 ? 54.147 0.354 -54.120 1.00 39.66 86 SER A CA 1
ATOM 645 C C . SER A 1 86 ? 52.820 0.293 -54.873 1.00 39.66 86 SER A C 1
ATOM 647 O O . SER A 1 86 ? 51.747 0.624 -54.374 1.00 39.66 86 SER A O 1
ATOM 649 N N . SER A 1 87 ? 52.917 -0.098 -56.135 1.00 50.38 87 SER A N 1
ATOM 650 C CA . SER A 1 87 ? 51.811 -0.533 -56.970 1.00 50.38 87 SER A CA 1
ATOM 651 C C . SER A 1 87 ? 51.626 -2.036 -56.769 1.00 50.38 87 SER A C 1
ATOM 653 O O . SER A 1 87 ? 52.500 -2.814 -57.137 1.00 50.38 87 SER A O 1
ATOM 655 N N . SER A 1 88 ? 50.506 -2.469 -56.187 1.00 47.31 88 SER A N 1
ATOM 656 C CA . SER A 1 88 ? 49.813 -3.709 -56.587 1.00 47.31 88 SER A CA 1
ATOM 657 C C . SER A 1 88 ? 48.620 -4.044 -55.685 1.00 47.31 88 SER A C 1
ATOM 659 O O . SER A 1 88 ? 48.679 -3.984 -54.462 1.00 47.31 88 SER A O 1
ATOM 661 N N . SER A 1 89 ? 47.548 -4.484 -56.348 1.00 47.16 89 SER A N 1
ATOM 662 C CA . SER A 1 89 ? 46.347 -5.153 -55.826 1.00 47.16 89 SER A CA 1
ATOM 663 C C . SER A 1 89 ? 45.317 -4.287 -55.075 1.00 47.16 89 SER A C 1
ATOM 665 O O . SER A 1 89 ? 45.350 -4.071 -53.869 1.00 47.16 89 SER A O 1
ATOM 667 N N . SER A 1 90 ? 44.321 -3.803 -55.821 1.00 39.38 90 SER A N 1
ATOM 668 C CA . SER A 1 90 ? 43.076 -3.247 -55.277 1.00 39.38 90 SER A CA 1
ATOM 669 C C . SER A 1 90 ? 41.899 -3.584 -56.192 1.00 39.38 90 SER A C 1
ATOM 671 O O . SER A 1 90 ? 41.418 -2.748 -56.945 1.00 39.38 90 SER A O 1
ATOM 673 N N . PHE A 1 91 ? 41.415 -4.819 -56.086 1.00 48.34 91 PHE A N 1
ATOM 674 C CA . PHE A 1 91 ? 40.042 -5.185 -56.433 1.00 48.34 91 PHE A CA 1
ATOM 675 C C . PHE A 1 91 ? 39.422 -5.756 -55.158 1.00 48.34 91 PHE A C 1
ATOM 677 O O . PHE A 1 91 ? 39.723 -6.891 -54.817 1.00 48.34 91 PHE A O 1
ATOM 684 N N . ASN A 1 92 ? 38.710 -4.903 -54.402 1.00 47.56 92 ASN A N 1
ATOM 685 C CA . ASN A 1 92 ? 37.688 -5.227 -53.375 1.00 47.56 92 ASN A CA 1
ATOM 686 C C . ASN A 1 92 ? 37.386 -4.073 -52.388 1.00 47.56 92 ASN A C 1
ATOM 688 O O . ASN A 1 92 ? 36.620 -4.259 -51.451 1.00 47.56 92 ASN A O 1
ATOM 692 N N . ARG A 1 93 ? 37.907 -2.850 -52.588 1.00 43.47 93 ARG A N 1
ATOM 693 C CA . ARG A 1 93 ? 37.586 -1.681 -51.728 1.00 43.47 93 ARG A CA 1
ATOM 694 C C . ARG A 1 93 ? 36.482 -0.752 -52.254 1.00 43.47 93 ARG A C 1
ATOM 696 O O . ARG A 1 93 ? 36.230 0.295 -51.666 1.00 43.47 93 ARG A O 1
ATOM 703 N N . THR A 1 94 ? 35.799 -1.112 -53.337 1.00 43.47 94 THR A N 1
ATOM 704 C CA . THR A 1 94 ? 34.736 -0.283 -53.936 1.00 43.47 94 THR A CA 1
ATOM 705 C C . THR A 1 94 ? 33.357 -0.450 -53.288 1.00 43.47 94 THR A C 1
ATOM 707 O O . THR A 1 94 ? 32.495 0.391 -53.527 1.00 43.47 94 THR A O 1
ATOM 710 N N . ALA A 1 95 ? 33.144 -1.446 -52.419 1.00 47.22 95 ALA A N 1
ATOM 711 C CA . ALA A 1 95 ? 31.857 -1.636 -51.734 1.00 47.22 95 ALA A CA 1
ATOM 712 C C . ALA A 1 95 ? 31.709 -0.808 -50.437 1.00 47.22 95 ALA A C 1
ATOM 714 O O . ALA A 1 95 ? 30.612 -0.342 -50.135 1.00 47.22 95 ALA A O 1
ATOM 715 N N . ASP A 1 96 ? 32.798 -0.527 -49.713 1.00 45.38 96 ASP A N 1
ATOM 716 C CA . ASP A 1 96 ? 32.718 0.191 -48.426 1.00 45.38 96 ASP A CA 1
ATOM 717 C C . ASP A 1 96 ? 32.756 1.724 -48.561 1.00 45.38 96 ASP A C 1
ATOM 719 O O . ASP A 1 96 ? 32.226 2.447 -47.717 1.00 45.38 96 ASP A O 1
ATOM 723 N N . ILE A 1 97 ? 33.282 2.255 -49.671 1.00 45.56 97 ILE A N 1
ATOM 724 C CA . ILE A 1 97 ? 33.307 3.708 -49.933 1.00 45.56 97 ILE A CA 1
ATOM 725 C C . ILE A 1 97 ? 31.938 4.222 -50.424 1.00 45.56 97 ILE A C 1
ATOM 727 O O . ILE A 1 97 ? 31.607 5.393 -50.226 1.00 45.56 97 ILE A O 1
ATOM 731 N N . ALA A 1 98 ? 31.090 3.351 -50.984 1.00 47.06 98 ALA A N 1
ATOM 732 C CA . ALA A 1 98 ? 29.714 3.703 -51.346 1.00 47.06 98 ALA A CA 1
ATOM 733 C C . ALA A 1 98 ? 28.785 3.826 -50.122 1.00 47.06 98 ALA A C 1
ATOM 735 O O . ALA A 1 98 ? 27.785 4.538 -50.185 1.00 47.06 98 ALA A O 1
ATOM 736 N N . ARG A 1 99 ? 29.132 3.208 -48.982 1.00 47.28 99 ARG A N 1
ATOM 737 C CA . ARG A 1 99 ? 28.337 3.290 -47.744 1.00 47.28 99 ARG A CA 1
ATOM 738 C C . ARG A 1 99 ? 28.627 4.550 -46.924 1.00 47.28 99 ARG A C 1
ATOM 740 O O . ARG A 1 99 ? 27.733 5.058 -46.260 1.00 47.28 99 ARG A O 1
ATOM 747 N N . ILE A 1 100 ? 29.842 5.095 -47.027 1.00 48.12 100 ILE A N 1
ATOM 748 C CA . ILE A 1 100 ? 30.266 6.308 -46.301 1.00 48.12 100 ILE A CA 1
ATOM 749 C C . ILE A 1 100 ? 29.898 7.598 -47.066 1.00 48.12 100 ILE A C 1
ATOM 751 O O . ILE A 1 100 ? 29.742 8.658 -46.464 1.00 48.12 100 ILE A O 1
ATOM 755 N N . LYS A 1 101 ? 29.659 7.526 -48.384 1.00 43.19 101 LYS A N 1
ATOM 756 C CA . LYS A 1 101 ? 29.146 8.668 -49.169 1.00 43.19 101 LYS A CA 1
ATOM 757 C C . LYS A 1 101 ? 27.631 8.897 -49.045 1.00 43.19 101 LYS A C 1
ATOM 759 O O . LYS A 1 101 ? 27.157 9.945 -49.469 1.00 43.19 101 LYS A O 1
ATOM 764 N N . GLY A 1 102 ? 26.888 7.974 -48.427 1.00 43.38 102 GLY A N 1
ATOM 765 C CA . GLY A 1 102 ? 25.450 8.123 -48.158 1.00 43.38 102 GLY A CA 1
ATOM 766 C C . GLY A 1 102 ? 25.102 8.944 -46.908 1.00 43.38 102 GLY A C 1
ATOM 767 O O . GLY A 1 102 ? 23.940 9.276 -46.712 1.00 43.38 102 GLY A O 1
ATOM 768 N N . THR A 1 103 ? 26.082 9.294 -46.069 1.00 50.16 103 THR A N 1
ATOM 769 C CA . THR A 1 103 ? 25.864 10.023 -44.801 1.00 50.16 103 THR A CA 1
ATOM 770 C C . THR A 1 103 ? 26.384 11.464 -44.810 1.00 50.16 103 THR A C 1
ATOM 772 O O . THR A 1 103 ? 26.321 12.135 -43.786 1.00 50.16 103 THR A O 1
ATOM 775 N N . ALA A 1 104 ? 26.891 11.955 -45.946 1.00 46.88 104 ALA A N 1
ATOM 776 C CA . ALA A 1 104 ? 27.538 13.269 -46.050 1.00 46.88 104 ALA A CA 1
ATOM 777 C C . ALA A 1 104 ? 26.824 14.269 -46.980 1.00 46.88 104 ALA A C 1
ATOM 779 O O . ALA A 1 104 ? 27.320 15.376 -47.174 1.00 46.88 104 ALA A O 1
ATOM 780 N N . ILE A 1 105 ? 25.659 13.920 -47.534 1.00 45.72 105 ILE A N 1
ATOM 781 C CA . ILE A 1 105 ? 24.772 14.894 -48.179 1.00 45.72 105 ILE A CA 1
ATOM 782 C C . ILE A 1 105 ? 23.678 15.195 -47.169 1.00 45.72 105 ILE A C 1
ATOM 784 O O . ILE A 1 105 ? 22.845 14.342 -46.866 1.00 45.72 105 ILE A O 1
ATOM 788 N N . GLY A 1 106 ? 23.763 16.389 -46.583 1.00 44.59 106 GLY A N 1
ATOM 789 C CA . GLY A 1 106 ? 22.817 16.876 -45.599 1.00 44.59 106 GLY A CA 1
ATOM 790 C C . GLY A 1 106 ? 21.395 16.697 -46.107 1.00 44.59 106 GLY A C 1
ATOM 791 O O . GLY A 1 106 ? 20.997 17.315 -47.090 1.00 44.59 106 GLY A O 1
ATOM 792 N N . ALA A 1 107 ? 20.625 15.871 -45.400 1.00 42.56 107 ALA A N 1
ATOM 793 C CA . ALA A 1 107 ? 19.195 16.079 -45.351 1.00 42.56 107 ALA A CA 1
ATOM 794 C C . ALA A 1 107 ? 19.010 17.551 -44.980 1.00 42.56 107 ALA A C 1
ATOM 796 O O . ALA A 1 107 ? 19.503 17.974 -43.929 1.00 42.56 107 ALA A O 1
ATOM 797 N N . GLU A 1 108 ? 18.381 18.326 -45.863 1.00 45.06 108 GLU A N 1
ATOM 798 C CA . GLU A 1 108 ? 17.898 19.659 -45.541 1.00 45.06 108 GLU A CA 1
ATOM 799 C C . GLU A 1 108 ? 17.053 19.508 -44.280 1.00 45.06 108 GLU A C 1
ATOM 801 O O . GLU A 1 108 ? 15.898 19.074 -44.307 1.00 45.06 108 GLU A O 1
ATOM 806 N N . ARG A 1 109 ? 17.670 19.787 -43.129 1.00 46.91 109 ARG A N 1
ATOM 807 C CA . ARG A 1 109 ? 16.938 19.998 -41.899 1.00 46.91 109 ARG A CA 1
ATOM 808 C C . ARG A 1 109 ? 16.067 21.185 -42.245 1.00 46.91 109 ARG A C 1
ATOM 810 O O . ARG A 1 109 ? 16.581 22.295 -42.348 1.00 46.91 109 ARG A O 1
ATOM 817 N N . LYS A 1 110 ? 14.775 20.938 -42.479 1.00 49.88 110 LYS A N 1
ATOM 818 C CA . LYS A 1 110 ? 13.745 21.960 -42.335 1.00 49.88 110 LYS A CA 1
ATOM 819 C C . LYS A 1 110 ? 14.015 22.570 -40.972 1.00 49.88 110 LYS A C 1
ATOM 821 O O . LYS A 1 110 ? 13.740 21.937 -39.953 1.00 49.88 110 LYS A O 1
ATOM 826 N N . GLY A 1 111 ? 14.721 23.699 -40.978 1.00 44.09 111 GLY A N 1
ATOM 827 C CA . GLY A 1 111 ? 15.098 24.400 -39.773 1.00 44.09 111 GLY A CA 1
ATOM 828 C C . GLY A 1 111 ? 13.799 24.642 -39.045 1.00 44.09 111 GLY A C 1
ATOM 829 O O . GLY A 1 111 ? 12.886 25.238 -39.613 1.00 44.09 111 GLY A O 1
ATOM 830 N N . ILE A 1 112 ? 13.682 24.100 -37.838 1.00 56.06 112 ILE A N 1
ATOM 831 C CA . ILE A 1 112 ? 12.658 24.576 -36.923 1.00 56.06 112 ILE A CA 1
ATOM 832 C C . ILE A 1 112 ? 12.971 26.072 -36.817 1.00 56.06 112 ILE A C 1
ATOM 834 O O . ILE A 1 112 ? 14.103 26.394 -36.433 1.00 56.06 112 ILE A O 1
ATOM 838 N N . PRO A 1 113 ? 12.085 26.964 -37.295 1.00 67.25 113 PRO A N 1
ATOM 839 C CA . PRO A 1 113 ? 12.353 28.389 -37.247 1.00 67.25 113 PRO A CA 1
ATOM 840 C C . PRO A 1 113 ? 12.664 28.716 -35.794 1.00 67.25 113 PRO A C 1
ATOM 842 O O . PRO A 1 113 ? 11.920 28.322 -34.896 1.00 67.25 113 PRO A O 1
ATOM 845 N N . ILE A 1 114 ? 13.825 29.330 -35.570 1.00 66.50 114 ILE A N 1
ATOM 846 C CA . ILE A 1 114 ? 14.199 29.790 -34.238 1.00 66.50 114 ILE A CA 1
ATOM 847 C C . ILE A 1 114 ? 13.066 30.733 -33.825 1.00 66.50 114 ILE A C 1
ATOM 849 O O . ILE A 1 114 ? 12.834 31.701 -34.559 1.00 66.50 114 ILE A O 1
ATOM 853 N N . PRO A 1 115 ? 12.323 30.419 -32.747 1.00 65.44 115 PRO A N 1
ATOM 854 C CA . PRO A 1 115 ? 11.188 31.227 -32.342 1.00 65.44 115 PRO A CA 1
ATOM 855 C C . PRO A 1 115 ? 11.671 32.657 -32.170 1.00 65.44 115 PRO A C 1
ATOM 857 O O . PRO A 1 115 ? 12.764 32.912 -31.647 1.00 65.44 115 PRO A O 1
ATOM 860 N N . SER A 1 116 ? 10.886 33.589 -32.695 1.00 81.81 116 SER A N 1
ATOM 861 C CA . SER A 1 116 ? 11.232 34.999 -32.599 1.00 81.81 116 SER A CA 1
ATOM 862 C C . SER A 1 116 ? 11.366 35.386 -31.122 1.00 81.81 116 SER A C 1
ATOM 864 O O . SER A 1 116 ? 10.742 34.787 -30.243 1.00 81.81 116 SER A O 1
ATOM 866 N N . ARG A 1 117 ? 12.194 36.393 -30.819 1.00 80.06 117 ARG A N 1
ATOM 867 C CA . ARG A 1 117 ? 12.370 36.889 -29.442 1.00 80.06 117 ARG A CA 1
ATOM 868 C C . ARG A 1 117 ? 11.024 37.190 -28.768 1.00 80.06 117 ARG A C 1
ATOM 870 O O . ARG A 1 117 ? 10.893 36.973 -27.566 1.00 80.06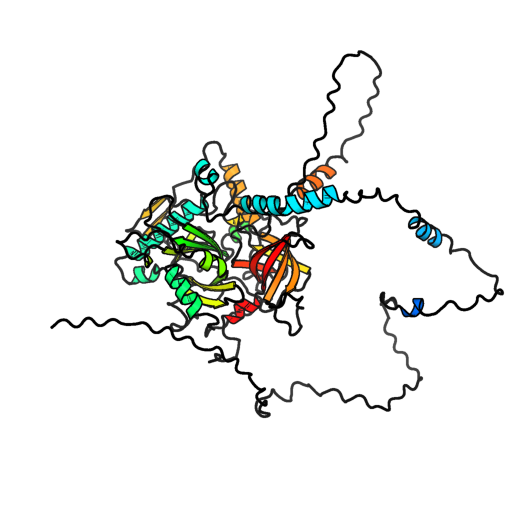 117 ARG A O 1
ATOM 877 N N . ASP A 1 118 ? 10.044 37.631 -29.550 1.00 82.62 118 ASP A N 1
ATOM 878 C CA . ASP A 1 118 ? 8.704 37.951 -29.075 1.00 82.62 118 ASP A CA 1
ATOM 879 C C . ASP A 1 118 ? 7.874 36.693 -28.780 1.00 82.62 118 ASP A C 1
ATOM 881 O O . ASP A 1 118 ? 7.248 36.640 -27.725 1.00 82.62 118 ASP A O 1
ATOM 885 N N . GLU A 1 119 ? 7.945 35.639 -29.605 1.00 78.25 119 GLU A N 1
ATOM 886 C CA . GLU A 1 119 ? 7.332 34.333 -29.288 1.00 78.25 119 GLU A CA 1
ATOM 887 C C . GLU A 1 119 ? 7.931 33.713 -28.025 1.00 78.25 119 GLU A C 1
ATOM 889 O O . GLU A 1 119 ? 7.212 33.160 -27.197 1.00 78.25 119 GLU A O 1
ATOM 894 N N . MET A 1 120 ? 9.245 33.841 -27.846 1.00 81.38 120 MET A N 1
ATOM 895 C CA . MET A 1 120 ? 9.944 33.298 -26.685 1.00 81.38 120 MET A CA 1
ATOM 896 C C . MET A 1 120 ? 9.562 34.045 -25.395 1.00 81.38 120 MET A C 1
ATOM 898 O O . MET A 1 120 ? 9.382 33.427 -24.345 1.00 81.38 120 MET A O 1
ATOM 902 N N . LEU A 1 121 ? 9.385 35.371 -25.471 1.00 85.00 121 LEU A N 1
ATOM 903 C CA . LEU A 1 121 ? 8.871 36.177 -24.361 1.00 85.00 121 LEU A CA 1
ATOM 904 C C . LEU A 1 121 ? 7.403 35.848 -24.067 1.00 85.00 121 LEU A C 1
ATOM 906 O O . LEU A 1 121 ? 7.045 35.673 -22.903 1.00 85.00 121 LEU A O 1
ATOM 910 N N . GLU A 1 122 ? 6.564 35.692 -25.091 1.00 82.19 122 GLU A N 1
ATOM 911 C CA . GLU A 1 122 ? 5.171 35.277 -24.909 1.00 82.19 122 GLU A CA 1
ATOM 912 C C . GLU A 1 122 ? 5.064 33.889 -24.263 1.00 82.19 122 GLU A C 1
ATOM 914 O O . GLU A 1 122 ? 4.224 33.677 -23.388 1.00 82.19 122 GLU A O 1
ATOM 919 N N . GLU A 1 123 ? 5.929 32.948 -24.644 1.00 77.19 123 GLU A N 1
ATOM 920 C CA . GLU A 1 123 ? 5.973 31.611 -24.054 1.00 77.19 123 GLU A CA 1
ATOM 921 C C . GLU A 1 123 ? 6.446 31.652 -22.590 1.00 77.19 123 GLU A C 1
ATOM 923 O O . GLU A 1 123 ? 5.890 30.950 -21.739 1.00 77.19 123 GLU A O 1
ATOM 928 N N . MET A 1 124 ? 7.394 32.538 -22.257 1.00 76.00 124 MET A N 1
ATOM 929 C CA . MET A 1 124 ? 7.829 32.779 -20.875 1.00 76.00 124 MET A CA 1
ATOM 930 C C . MET A 1 124 ? 6.734 33.402 -19.998 1.00 76.00 124 MET A C 1
ATOM 932 O O . MET A 1 124 ? 6.644 33.047 -18.825 1.00 76.00 124 MET A O 1
ATOM 936 N N . PHE A 1 125 ? 5.877 34.275 -20.540 1.00 81.44 125 PHE A N 1
ATOM 937 C CA . PHE A 1 125 ? 4.735 34.828 -19.798 1.00 81.44 125 PHE A CA 1
ATOM 938 C C . PHE A 1 125 ? 3.540 33.865 -19.721 1.00 81.44 125 PHE A C 1
ATOM 940 O O . PHE A 1 125 ? 2.789 33.896 -18.746 1.00 81.44 125 PHE A O 1
ATOM 947 N N . LYS A 1 126 ? 3.370 32.973 -20.707 1.00 72.69 126 LYS A N 1
ATOM 948 C CA . LYS A 1 126 ? 2.294 31.966 -20.723 1.00 72.69 126 LYS A CA 1
ATOM 949 C C . LYS A 1 126 ? 2.606 30.738 -19.859 1.00 72.69 126 LYS A C 1
ATOM 951 O O . LYS A 1 126 ? 1.669 30.122 -19.356 1.00 72.69 126 LYS A O 1
ATOM 956 N N . ARG A 1 127 ? 3.881 30.384 -19.639 1.00 63.97 127 ARG A N 1
ATOM 957 C CA . ARG A 1 127 ? 4.283 29.232 -18.800 1.00 63.97 127 ARG A CA 1
ATOM 958 C C . ARG A 1 127 ? 3.725 29.271 -17.369 1.00 63.97 127 ARG A C 1
ATOM 960 O O . ARG A 1 127 ? 3.101 28.285 -16.989 1.00 63.97 127 ARG A O 1
ATOM 967 N N . PRO A 1 128 ? 3.845 30.373 -16.603 1.00 64.25 128 PRO A N 1
ATOM 968 C CA . PRO A 1 128 ? 3.299 30.437 -15.245 1.00 64.25 128 PRO A CA 1
ATOM 969 C C . PRO A 1 128 ? 1.776 30.257 -15.197 1.00 64.25 128 PRO A C 1
ATOM 971 O O . PRO A 1 128 ? 1.250 29.653 -14.267 1.00 64.25 128 PRO A O 1
ATOM 974 N N . LEU A 1 129 ? 1.062 30.750 -16.215 1.00 65.44 129 LEU A N 1
ATOM 975 C CA . LEU A 1 129 ? -0.392 30.600 -16.322 1.00 65.44 129 LEU A CA 1
ATOM 976 C C . LEU A 1 129 ? -0.791 29.171 -16.712 1.00 65.44 129 LEU A C 1
ATOM 978 O O . LEU A 1 129 ? -1.735 28.636 -16.139 1.00 65.44 129 LEU A O 1
ATOM 982 N N . ARG A 1 130 ? -0.038 28.519 -17.609 1.00 61.59 130 ARG A N 1
ATOM 983 C CA . ARG A 1 130 ? -0.232 27.100 -17.944 1.00 61.59 130 ARG A CA 1
ATOM 984 C C . ARG A 1 130 ? 0.058 26.183 -16.766 1.00 61.59 130 ARG A C 1
ATOM 986 O O . ARG A 1 130 ? -0.705 25.260 -16.546 1.00 61.59 130 ARG A O 1
ATOM 993 N N . GLU A 1 131 ? 1.102 26.451 -15.987 1.00 54.34 131 GLU A N 1
ATOM 994 C CA . GLU A 1 131 ? 1.400 25.683 -14.772 1.00 54.34 131 GLU A CA 1
ATOM 995 C C . GLU A 1 131 ? 0.325 25.883 -13.693 1.00 54.34 131 GLU A C 1
ATOM 997 O O . GLU A 1 131 ? 0.002 24.943 -12.969 1.00 54.34 131 GLU A O 1
ATOM 1002 N N . LEU A 1 132 ? -0.275 27.076 -13.598 1.00 54.62 132 LEU A N 1
ATOM 1003 C CA . LEU A 1 132 ? -1.423 27.331 -12.722 1.00 54.62 132 LEU A CA 1
ATOM 1004 C C . LEU A 1 132 ? -2.696 26.615 -13.196 1.00 54.62 132 LEU A C 1
ATOM 1006 O O . LEU A 1 132 ? -3.410 26.061 -12.362 1.00 54.62 132 LEU A O 1
ATOM 1010 N N . ASP A 1 133 ? -2.974 26.579 -14.500 1.00 52.75 133 ASP A N 1
ATOM 1011 C CA . ASP A 1 133 ? -4.120 25.842 -15.047 1.00 52.75 133 ASP A CA 1
ATOM 1012 C C . ASP A 1 133 ? -3.897 24.318 -15.045 1.00 52.75 133 ASP A C 1
ATOM 1014 O O . ASP A 1 133 ? -4.824 23.562 -14.765 1.00 52.75 133 ASP A O 1
ATOM 1018 N N . GLU A 1 134 ? -2.665 23.839 -15.233 1.00 52.25 134 GLU A N 1
ATOM 1019 C CA . GLU A 1 134 ? -2.308 22.428 -15.057 1.00 52.25 134 GLU A CA 1
ATOM 1020 C C . GLU A 1 134 ? -2.433 22.014 -13.586 1.00 52.25 134 GLU A C 1
ATOM 1022 O O . GLU A 1 134 ? -2.992 20.953 -13.307 1.00 52.25 134 GLU A O 1
ATOM 1027 N N . ARG A 1 135 ? -2.047 22.879 -12.634 1.00 46.91 135 ARG A N 1
ATOM 1028 C CA . ARG A 1 135 ? -2.328 22.689 -11.198 1.00 46.91 135 ARG A CA 1
ATOM 1029 C C . ARG A 1 135 ? -3.820 22.722 -10.864 1.00 46.91 135 ARG A C 1
ATOM 1031 O O . ARG A 1 135 ? -4.215 22.053 -9.920 1.00 46.91 135 ARG A O 1
ATOM 1038 N N . ARG A 1 136 ? -4.646 23.442 -11.631 1.00 47.81 136 ARG A N 1
ATOM 1039 C CA . ARG A 1 136 ? -6.119 23.383 -11.529 1.00 47.81 136 ARG A CA 1
ATOM 1040 C C . ARG A 1 136 ? -6.718 22.122 -12.163 1.00 47.81 136 ARG A C 1
ATOM 1042 O O . ARG A 1 136 ? -7.848 21.780 -11.839 1.00 47.81 136 ARG A O 1
ATOM 1049 N N . SER A 1 137 ? -5.989 21.450 -13.059 1.00 40.75 137 SER A N 1
ATOM 1050 C CA . SER A 1 137 ? -6.411 20.202 -13.721 1.00 40.75 137 SER A CA 1
ATOM 1051 C C . SER A 1 137 ? -5.926 18.925 -13.025 1.00 40.75 137 SER A C 1
ATOM 1053 O O . SER A 1 137 ? -6.406 17.834 -13.333 1.00 40.75 137 SER A O 1
ATOM 1055 N N . ILE A 1 138 ? -4.980 19.040 -12.085 1.00 42.62 138 ILE A N 1
ATOM 1056 C CA . ILE A 1 138 ? -4.691 17.970 -11.133 1.00 42.62 138 ILE A CA 1
ATOM 1057 C C . ILE A 1 138 ? -5.920 17.888 -10.235 1.00 42.62 138 ILE A C 1
ATOM 1059 O O . ILE A 1 138 ? -6.132 18.759 -9.399 1.00 42.62 138 ILE A O 1
ATOM 1063 N N . VAL A 1 139 ? -6.742 16.869 -10.480 1.00 41.16 139 VAL A N 1
ATOM 1064 C CA . VAL A 1 139 ? -7.927 16.535 -9.689 1.00 41.16 139 VAL A CA 1
ATOM 1065 C C . VAL A 1 139 ? -7.496 16.426 -8.229 1.00 41.16 139 VAL A C 1
ATOM 1067 O O . VAL A 1 139 ? -6.903 15.428 -7.815 1.00 41.16 139 VAL A O 1
ATOM 1070 N N . ASP A 1 140 ? -7.736 17.489 -7.467 1.00 40.59 140 ASP A N 1
ATOM 1071 C CA . ASP A 1 140 ? -7.526 17.503 -6.030 1.00 40.59 140 ASP A CA 1
ATOM 1072 C C . ASP A 1 140 ? -8.616 16.629 -5.41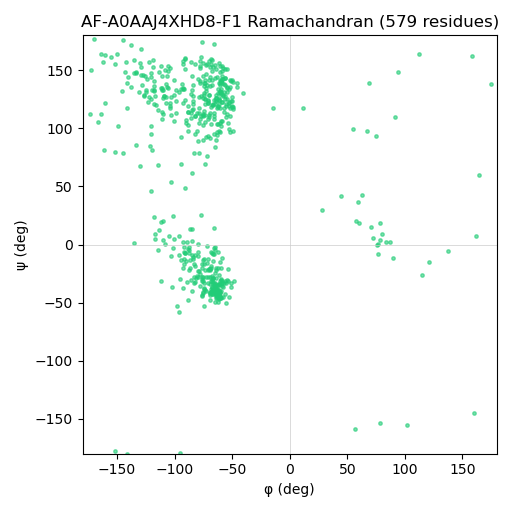3 1.00 40.59 140 ASP A C 1
ATOM 1074 O O . ASP A 1 140 ? -9.723 17.089 -5.157 1.00 40.59 140 ASP A O 1
ATOM 1078 N N . ARG A 1 141 ? -8.318 15.342 -5.203 1.00 47.19 141 ARG A N 1
ATOM 1079 C CA . ARG A 1 141 ? -9.229 14.408 -4.520 1.00 47.19 141 ARG A CA 1
ATOM 1080 C C . ARG A 1 141 ? -9.581 14.856 -3.095 1.00 47.19 141 ARG A C 1
ATOM 1082 O O . ARG A 1 141 ? -10.490 14.290 -2.500 1.00 47.19 141 ARG A O 1
ATOM 1089 N N . GLU A 1 142 ? -8.895 15.857 -2.540 1.00 45.19 142 GLU A N 1
ATOM 1090 C CA . GLU A 1 142 ? -9.210 16.420 -1.226 1.00 45.19 142 GLU A CA 1
ATOM 1091 C C . GLU A 1 142 ? -10.263 17.535 -1.259 1.00 45.19 142 GLU A C 1
ATOM 1093 O O . GLU A 1 142 ? -10.796 17.903 -0.210 1.00 45.19 142 GLU A O 1
ATOM 1098 N N . SER A 1 143 ? -10.572 18.065 -2.442 1.00 44.34 143 SER A N 1
ATOM 1099 C CA . SER A 1 143 ? -11.601 19.075 -2.663 1.00 44.34 143 SER A CA 1
ATOM 1100 C C . SER A 1 143 ? -12.610 18.475 -3.646 1.00 44.34 143 SER A C 1
ATOM 1102 O O . SER A 1 143 ? -12.293 18.431 -4.833 1.00 44.34 143 SER A O 1
ATOM 1104 N N . PRO A 1 144 ? -13.792 17.981 -3.210 1.00 43.38 144 PRO A N 1
ATOM 1105 C CA . PRO A 1 144 ? -14.724 17.311 -4.115 1.00 43.38 144 PRO A CA 1
ATOM 1106 C C . PRO A 1 144 ? -14.979 18.224 -5.309 1.00 43.38 144 PRO A C 1
ATOM 1108 O O . PRO A 1 144 ? -15.403 19.374 -5.139 1.00 43.38 144 PRO A O 1
ATOM 1111 N N . HIS A 1 145 ? -14.641 17.749 -6.511 1.00 35.59 145 HIS A N 1
ATOM 1112 C CA . HIS A 1 145 ? -14.798 18.567 -7.699 1.00 35.59 145 HIS A CA 1
ATOM 1113 C C . HIS A 1 145 ? -16.283 18.955 -7.781 1.00 35.59 145 HIS A C 1
ATOM 1115 O O . HIS A 1 145 ? -17.151 18.122 -7.513 1.00 35.59 145 HIS A O 1
ATOM 1121 N N . PRO A 1 146 ? -16.634 20.179 -8.210 1.00 38.44 146 PRO A N 1
ATOM 1122 C CA . PRO A 1 146 ? -18.033 20.535 -8.465 1.00 38.44 146 PRO A CA 1
ATOM 1123 C C . PRO A 1 146 ? -18.722 19.556 -9.435 1.00 38.44 146 PRO A C 1
ATOM 1125 O O . PRO A 1 146 ? -19.941 19.441 -9.448 1.00 38.44 146 PRO A O 1
ATOM 1128 N N . ILE A 1 147 ? -17.923 18.835 -10.230 1.00 36.53 147 ILE A N 1
ATOM 1129 C CA . ILE A 1 147 ? -18.343 17.762 -11.129 1.00 36.53 147 ILE A CA 1
ATOM 1130 C C . ILE A 1 147 ? -18.694 16.475 -10.356 1.00 36.53 147 ILE A C 1
ATOM 1132 O O . ILE A 1 147 ? -19.710 15.875 -10.678 1.00 36.53 147 ILE A O 1
ATOM 1136 N N . ASP A 1 148 ? -17.982 16.094 -9.291 1.00 41.59 148 ASP A N 1
ATOM 1137 C CA . ASP A 1 148 ? -18.368 14.960 -8.423 1.00 41.59 148 ASP A CA 1
ATOM 1138 C C . ASP A 1 148 ? -19.667 15.258 -7.651 1.00 41.59 148 ASP A C 1
ATOM 1140 O O . ASP A 1 148 ? -20.474 14.370 -7.380 1.00 41.59 148 ASP A O 1
ATOM 1144 N N . ALA A 1 149 ? -19.932 16.539 -7.366 1.00 45.16 149 ALA A N 1
ATOM 1145 C CA . ALA A 1 149 ? -21.226 16.989 -6.849 1.00 45.16 149 ALA A CA 1
ATOM 1146 C C . ALA A 1 149 ? -22.360 16.923 -7.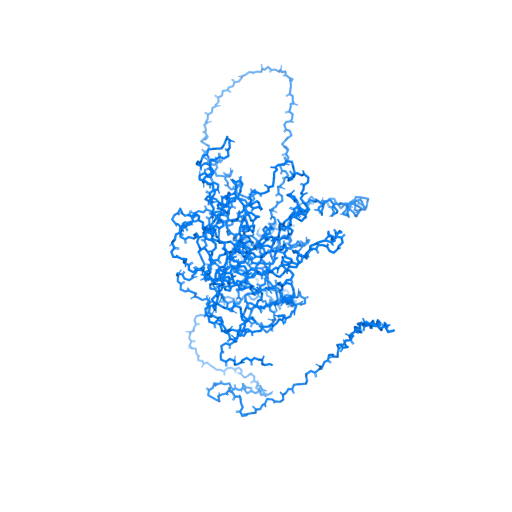900 1.00 45.16 149 ALA A C 1
ATOM 1148 O O . ALA A 1 149 ? -23.529 16.858 -7.523 1.00 45.16 149 ALA A O 1
ATOM 1149 N N . LEU A 1 150 ? -22.031 16.925 -9.199 1.00 39.06 150 LEU A N 1
ATOM 1150 C CA . LEU A 1 150 ? -22.982 16.846 -10.319 1.00 39.06 150 LEU A CA 1
ATOM 1151 C C . LEU A 1 150 ? -23.187 15.414 -10.851 1.00 39.06 150 LEU A C 1
ATOM 1153 O O . LEU A 1 150 ? -24.274 15.118 -11.338 1.00 39.06 150 LEU A O 1
ATOM 1157 N N . TYR A 1 151 ? -22.180 14.537 -10.753 1.00 47.06 151 TYR A N 1
ATOM 1158 C CA . TYR A 1 151 ? -22.206 13.160 -11.277 1.00 47.06 151 TYR A CA 1
ATOM 1159 C C . TYR A 1 151 ? -22.294 12.066 -10.198 1.00 47.06 151 TYR A C 1
ATOM 1161 O O . TYR A 1 151 ? -22.391 10.888 -10.537 1.00 47.06 151 TYR A O 1
ATOM 1169 N N . GLY A 1 152 ? -22.348 12.441 -8.917 1.00 53.69 152 GLY A N 1
ATOM 1170 C CA . GLY A 1 152 ? -22.433 11.511 -7.793 1.00 53.69 152 GLY A CA 1
ATOM 1171 C C . GLY A 1 152 ? -21.056 11.181 -7.216 1.00 53.69 152 GLY A C 1
ATOM 1172 O O . GLY A 1 152 ? -20.050 11.171 -7.919 1.00 53.69 152 GLY A O 1
ATOM 1173 N N . ARG A 1 153 ? -21.008 10.927 -5.902 1.00 59.22 153 ARG A N 1
ATOM 1174 C CA . ARG A 1 153 ? -19.787 10.469 -5.224 1.00 59.22 153 ARG A CA 1
ATOM 1175 C C . ARG A 1 153 ? -19.264 9.191 -5.875 1.00 59.22 153 ARG A C 1
ATOM 1177 O O . ARG A 1 153 ? -20.051 8.318 -6.237 1.00 59.22 153 ARG A O 1
ATOM 1184 N N . ASN A 1 154 ? -17.938 9.072 -5.941 1.00 77.38 154 ASN A N 1
ATOM 1185 C CA . ASN A 1 154 ? -17.256 7.854 -6.359 1.00 77.38 154 ASN A CA 1
ATOM 1186 C C . ASN A 1 154 ? -17.809 6.658 -5.566 1.00 77.38 154 ASN A C 1
ATOM 1188 O O . ASN A 1 154 ? -17.860 6.684 -4.334 1.00 77.38 154 ASN A O 1
ATOM 1192 N N . GLU A 1 155 ? -18.244 5.608 -6.262 1.00 81.44 155 GLU A N 1
ATOM 1193 C CA . GLU A 1 155 ? -18.821 4.430 -5.610 1.00 81.44 155 GLU A CA 1
ATOM 1194 C C . GLU A 1 155 ? -17.838 3.770 -4.640 1.00 81.44 155 GLU A C 1
ATOM 1196 O O . GLU A 1 155 ? -18.258 3.180 -3.643 1.00 81.44 155 GLU A O 1
ATOM 1201 N N . LEU A 1 156 ? -16.533 3.867 -4.923 1.00 85.94 156 LEU A N 1
ATOM 1202 C CA . LEU A 1 156 ? -15.497 3.381 -4.021 1.00 85.94 156 LEU A CA 1
ATOM 1203 C C . LEU A 1 156 ? -15.551 4.113 -2.677 1.00 85.94 156 LEU A C 1
ATOM 1205 O O . LEU A 1 156 ? -15.532 3.464 -1.633 1.00 85.94 156 LEU A O 1
ATOM 1209 N N . ASP A 1 157 ? -15.679 5.438 -2.703 1.00 88.94 157 ASP A N 1
ATOM 1210 C CA . ASP A 1 157 ? -15.699 6.277 -1.506 1.00 88.94 157 ASP A CA 1
ATOM 1211 C C . ASP A 1 157 ? -16.930 5.993 -0.646 1.00 88.94 157 ASP A C 1
ATOM 1213 O O . ASP A 1 157 ? -16.816 5.856 0.570 1.00 88.94 157 ASP A O 1
ATOM 1217 N N . GLU A 1 158 ? -18.103 5.819 -1.259 1.00 87.00 158 GLU A N 1
ATOM 1218 C CA . GLU A 1 158 ? -19.320 5.429 -0.534 1.00 87.00 158 GLU A CA 1
ATOM 1219 C C . GLU A 1 158 ? -19.175 4.039 0.112 1.00 87.00 158 GLU A C 1
ATOM 1221 O O . GLU A 1 158 ? -19.590 3.837 1.256 1.00 87.00 158 GLU A O 1
ATOM 1226 N N . ARG A 1 159 ? -18.513 3.086 -0.558 1.00 88.25 159 ARG A N 1
ATOM 1227 C CA . ARG A 1 159 ? -18.238 1.752 0.010 1.00 88.25 159 ARG A CA 1
ATOM 1228 C C . ARG A 1 159 ? -17.219 1.817 1.145 1.00 88.25 159 ARG A C 1
ATOM 1230 O O . ARG A 1 159 ? -17.417 1.179 2.178 1.00 88.25 159 ARG A O 1
ATOM 1237 N N . VAL A 1 160 ? -16.160 2.606 0.993 1.00 92.62 160 VAL A N 1
ATOM 1238 C CA . VAL A 1 160 ? -15.177 2.860 2.054 1.00 92.62 160 VAL A CA 1
ATOM 1239 C C . VAL A 1 160 ? -15.850 3.521 3.256 1.00 92.62 160 VAL A C 1
ATOM 1241 O O . VAL A 1 160 ? -15.621 3.106 4.390 1.00 92.62 160 VAL A O 1
ATOM 1244 N N . LEU A 1 161 ? -16.734 4.491 3.026 1.00 91.88 161 LEU A N 1
ATOM 1245 C CA . LEU A 1 161 ? -17.465 5.189 4.077 1.00 91.88 161 LEU A CA 1
ATOM 1246 C C . LEU A 1 161 ? -18.443 4.264 4.811 1.00 91.88 161 LEU A C 1
ATOM 1248 O O . LEU A 1 161 ? -18.512 4.289 6.041 1.00 91.88 161 LEU A O 1
ATOM 1252 N N . ALA A 1 162 ? -19.171 3.414 4.085 1.00 90.44 162 ALA A N 1
ATOM 1253 C CA . ALA A 1 162 ? -20.055 2.418 4.682 1.00 90.44 162 ALA A CA 1
ATOM 1254 C C . ALA A 1 162 ? -19.273 1.391 5.521 1.00 90.44 162 ALA A C 1
ATOM 1256 O O . ALA A 1 162 ? -19.663 1.101 6.655 1.00 90.44 162 ALA A O 1
ATOM 1257 N N . ALA A 1 163 ? -18.130 0.911 5.018 1.00 92.94 163 ALA A N 1
ATOM 1258 C CA . ALA A 1 163 ? -17.218 0.045 5.763 1.00 92.94 163 ALA A CA 1
ATOM 1259 C C . ALA A 1 163 ? -16.688 0.727 7.035 1.00 92.94 163 ALA A C 1
ATOM 1261 O O . ALA A 1 163 ? -16.701 0.129 8.111 1.00 92.94 163 ALA A O 1
ATOM 1262 N N . ALA A 1 164 ? -16.277 1.992 6.929 1.00 94.81 164 ALA A N 1
ATOM 1263 C CA . ALA A 1 164 ? -15.775 2.789 8.042 1.00 94.81 164 ALA A CA 1
ATOM 1264 C C . ALA A 1 164 ? -16.831 2.976 9.137 1.00 94.81 164 ALA A C 1
ATOM 1266 O O . ALA A 1 164 ? -16.548 2.736 10.308 1.00 94.81 164 ALA A O 1
ATOM 1267 N N . ARG A 1 165 ? -18.066 3.334 8.764 1.00 92.81 165 ARG A N 1
ATOM 1268 C CA . ARG A 1 165 ? -19.184 3.494 9.708 1.00 92.81 165 ARG A CA 1
ATOM 1269 C C . ARG A 1 165 ? -19.559 2.186 10.390 1.00 92.81 165 ARG A C 1
ATOM 1271 O O . ARG A 1 165 ? -19.796 2.177 11.593 1.00 92.81 165 ARG A O 1
ATOM 1278 N N . ALA A 1 166 ? -19.594 1.086 9.647 1.00 91.94 166 ALA A N 1
ATOM 1279 C CA . ALA A 1 166 ? -19.895 -0.225 10.205 1.00 91.94 166 ALA A CA 1
ATOM 1280 C C . ALA A 1 166 ? -18.830 -0.680 11.206 1.00 91.94 166 ALA A C 1
ATOM 1282 O O . ALA A 1 166 ? -19.153 -1.126 12.304 1.00 91.94 166 ALA A O 1
ATOM 1283 N N 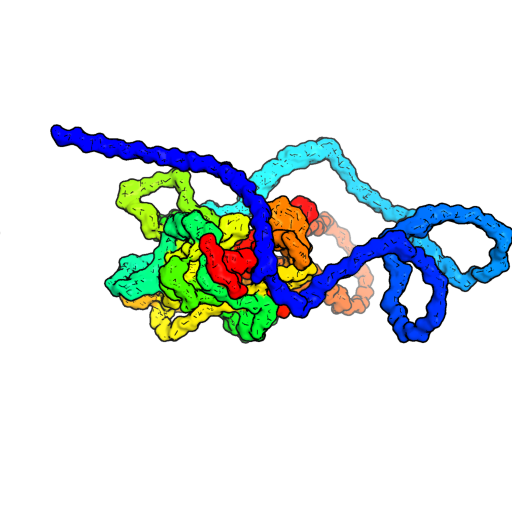. LEU A 1 167 ? -17.557 -0.501 10.857 1.00 93.81 167 LEU A N 1
ATOM 1284 C CA . LEU A 1 167 ? -16.443 -0.828 11.734 1.00 93.81 167 LEU A CA 1
ATOM 1285 C C . LEU A 1 167 ? -16.413 0.078 12.977 1.00 93.81 167 LEU A C 1
ATOM 1287 O O . LEU A 1 167 ? -16.188 -0.398 14.088 1.00 93.81 167 LEU A O 1
ATOM 1291 N N . TYR A 1 168 ? -16.715 1.367 12.812 1.00 93.69 168 TYR A N 1
ATOM 1292 C CA . TYR A 1 168 ? -16.863 2.314 13.915 1.00 93.69 168 TYR A CA 1
ATOM 1293 C C . TYR A 1 168 ? -18.014 1.930 14.855 1.00 93.69 168 TYR A C 1
ATOM 1295 O O . TYR A 1 168 ? -17.855 1.914 16.077 1.00 93.69 168 TYR A O 1
ATOM 1303 N N . ALA A 1 169 ? -19.164 1.546 14.300 1.00 91.31 169 ALA A N 1
ATOM 1304 C CA . ALA A 1 169 ? -20.303 1.060 15.067 1.00 91.31 169 ALA A CA 1
ATOM 1305 C C . ALA A 1 169 ? -19.993 -0.266 15.784 1.00 91.31 169 ALA A C 1
ATOM 1307 O O . ALA A 1 169 ? -20.424 -0.446 16.922 1.00 91.31 169 ALA A O 1
ATOM 1308 N N . ALA A 1 170 ? -19.228 -1.173 15.168 1.00 91.12 170 ALA A N 1
ATOM 1309 C CA . ALA A 1 170 ? -18.755 -2.406 15.804 1.00 91.12 170 ALA A CA 1
ATOM 1310 C C . ALA A 1 170 ? -17.813 -2.120 16.981 1.00 91.12 170 ALA A C 1
ATOM 1312 O O . ALA A 1 170 ? -17.966 -2.699 18.056 1.00 91.12 170 ALA A O 1
ATOM 1313 N N . SER A 1 171 ? -16.889 -1.176 16.801 1.00 92.25 171 SER A N 1
ATOM 1314 C CA . SER A 1 171 ? -15.943 -0.736 17.828 1.00 92.25 171 SER A CA 1
ATOM 1315 C C . SER A 1 171 ? -16.642 -0.112 19.044 1.00 92.25 171 SER A C 1
ATOM 1317 O O . SER A 1 171 ? -16.331 -0.440 20.191 1.00 92.25 171 SER A O 1
ATOM 1319 N N . THR A 1 172 ? -17.626 0.759 18.804 1.00 90.81 172 THR A N 1
ATOM 1320 C CA . THR A 1 172 ? -18.291 1.560 19.846 1.00 90.81 172 THR A CA 1
ATOM 1321 C C . THR A 1 172 ? -19.431 0.822 20.550 1.00 90.81 172 THR A C 1
ATOM 1323 O O . THR A 1 172 ? -19.552 0.913 21.773 1.00 90.81 172 THR A O 1
ATOM 1326 N N . ASN A 1 173 ? -20.248 0.056 19.818 1.00 88.56 173 ASN A N 1
ATOM 1327 C CA . ASN A 1 173 ? -21.461 -0.571 20.360 1.00 88.56 173 ASN A CA 1
ATOM 1328 C C . ASN A 1 173 ? -21.244 -1.981 20.924 1.00 88.56 173 ASN A C 1
ATOM 1330 O O . ASN A 1 173 ? -22.157 -2.553 21.526 1.00 88.56 173 ASN A O 1
ATOM 1334 N N . SER A 1 174 ? -20.060 -2.566 20.740 1.00 86.88 174 SER A N 1
ATOM 1335 C CA . SER A 1 174 ? -19.775 -3.910 21.236 1.00 86.88 174 SER A CA 1
ATOM 1336 C C . SER A 1 174 ? -19.891 -3.978 22.764 1.00 86.88 174 SER A C 1
ATOM 1338 O O . SER A 1 174 ? -19.240 -3.228 23.490 1.00 86.88 174 SER A O 1
ATOM 1340 N N . ARG A 1 175 ? -20.733 -4.886 23.276 1.00 87.69 175 ARG A N 1
ATOM 1341 C CA . ARG A 1 175 ? -20.946 -5.066 24.726 1.00 87.69 175 ARG A CA 1
ATOM 1342 C C . ARG A 1 175 ? -19.871 -5.936 25.376 1.00 87.69 175 ARG A C 1
ATOM 1344 O O . ARG A 1 175 ? -19.530 -5.712 26.534 1.00 87.69 175 ARG A O 1
ATOM 1351 N N . SER A 1 176 ? -19.332 -6.915 24.649 1.00 90.75 176 SER A N 1
ATOM 1352 C CA . SER A 1 176 ? -18.310 -7.830 25.168 1.00 90.75 176 SER A CA 1
ATOM 1353 C C . SER A 1 176 ? -16.912 -7.227 25.050 1.00 90.75 176 SER A C 1
ATOM 1355 O O . SER A 1 176 ? -16.559 -6.696 23.996 1.00 90.75 176 SER A O 1
ATOM 1357 N N . SER A 1 177 ? -16.088 -7.384 26.088 1.00 89.88 177 SER A N 1
ATOM 1358 C CA . SER A 1 177 ? -14.687 -6.938 26.064 1.00 89.88 177 SER A CA 1
ATOM 1359 C C . SER A 1 177 ? -13.880 -7.589 24.934 1.00 89.88 177 SER A C 1
ATOM 1361 O O . SER A 1 177 ? -13.045 -6.926 24.330 1.00 89.88 177 SER A O 1
ATOM 1363 N N . GLU A 1 178 ? -14.152 -8.857 24.618 1.00 88.81 178 GLU A N 1
ATOM 1364 C CA . GLU A 1 178 ? -13.458 -9.587 23.550 1.00 88.81 178 GLU A CA 1
ATOM 1365 C C . GLU A 1 178 ? -13.741 -8.988 22.170 1.00 88.81 178 GLU A C 1
ATOM 1367 O O . GLU A 1 178 ? -12.806 -8.668 21.442 1.00 88.81 178 GLU A O 1
ATOM 1372 N N . ALA A 1 179 ? -15.010 -8.741 21.824 1.00 86.56 179 ALA A N 1
ATOM 1373 C CA . ALA A 1 179 ? -15.320 -8.103 20.546 1.00 86.56 179 ALA A CA 1
ATOM 1374 C C . ALA A 1 179 ? -14.875 -6.628 20.498 1.00 86.56 179 ALA A C 1
ATOM 1376 O O . ALA A 1 179 ? -14.536 -6.138 19.425 1.00 86.56 179 ALA A O 1
ATOM 1377 N N . LYS A 1 180 ? -14.815 -5.917 21.639 1.00 89.25 180 LYS A N 1
ATOM 1378 C CA . LYS A 1 180 ? -14.196 -4.578 21.684 1.00 89.25 180 LYS A CA 1
ATOM 1379 C C . LYS A 1 180 ? -12.716 -4.619 21.316 1.00 89.25 180 LYS A C 1
ATOM 1381 O O . LYS A 1 180 ? -12.262 -3.733 20.603 1.00 89.25 180 LYS A O 1
ATOM 1386 N N . ASP A 1 181 ? -11.978 -5.626 21.783 1.00 91.12 181 ASP A N 1
ATOM 1387 C CA . ASP A 1 181 ? -10.583 -5.800 21.379 1.00 91.12 181 ASP A CA 1
ATOM 1388 C C . ASP A 1 181 ? -10.491 -6.221 19.907 1.00 91.12 181 ASP A C 1
ATOM 1390 O O . ASP A 1 181 ? -9.757 -5.610 19.132 1.00 91.12 181 ASP A O 1
ATOM 1394 N N . ALA A 1 182 ? -11.283 -7.208 19.477 1.00 91.06 182 ALA A N 1
ATOM 1395 C CA . ALA A 1 182 ? -11.285 -7.708 18.100 1.00 91.06 182 ALA A CA 1
ATOM 1396 C C . ALA A 1 182 ? -11.476 -6.584 17.065 1.00 91.06 182 ALA A C 1
ATOM 1398 O O . ALA A 1 182 ? -10.708 -6.502 16.105 1.00 91.06 182 ALA A O 1
ATOM 1399 N N . PHE A 1 183 ? -12.426 -5.678 17.320 1.00 92.56 183 PHE A N 1
ATOM 1400 C CA . PHE A 1 183 ? -12.738 -4.520 16.477 1.00 92.56 183 PHE A CA 1
ATOM 1401 C C . PHE A 1 183 ? -12.162 -3.207 17.017 1.00 92.56 183 PHE A C 1
ATOM 1403 O O . PHE A 1 183 ? -12.683 -2.128 16.730 1.00 92.56 183 PHE A O 1
ATOM 1410 N N . LYS A 1 184 ? -11.090 -3.272 17.810 1.00 95.06 184 LYS A N 1
ATOM 1411 C CA . LYS A 1 184 ? -10.347 -2.082 18.221 1.00 95.06 184 LYS A CA 1
ATOM 1412 C C . LYS A 1 184 ? -9.733 -1.436 16.987 1.00 95.06 184 LYS A C 1
ATOM 1414 O O . LYS A 1 184 ? -9.012 -2.093 16.236 1.00 95.06 184 LYS A O 1
ATOM 1419 N N . VAL A 1 185 ? -10.006 -0.149 16.794 1.00 95.69 185 VAL A N 1
ATOM 1420 C CA . VAL A 1 185 ? -9.513 0.600 15.638 1.00 95.69 185 VAL A CA 1
ATOM 1421 C C . VAL A 1 185 ? -8.821 1.867 16.092 1.00 95.69 185 VAL A C 1
ATOM 1423 O O . VAL A 1 185 ? -9.300 2.553 16.994 1.00 95.69 185 VAL A O 1
ATOM 1426 N N . ALA A 1 186 ? -7.685 2.168 15.475 1.00 96.19 186 ALA A N 1
ATOM 1427 C CA . ALA A 1 186 ? -6.974 3.406 15.715 1.00 96.19 186 ALA A CA 1
ATOM 1428 C C . ALA A 1 186 ? -7.679 4.582 15.034 1.00 96.19 186 ALA A C 1
ATOM 1430 O O . ALA A 1 186 ? -8.111 4.493 13.879 1.00 96.19 186 ALA A O 1
ATOM 1431 N N . SER A 1 187 ? -7.726 5.707 15.745 1.00 95.75 187 SER A N 1
ATOM 1432 C CA . SER A 1 187 ? -8.036 7.002 15.150 1.00 95.75 187 SER A CA 1
ATOM 1433 C C . SER A 1 187 ? -6.836 7.530 14.364 1.00 95.75 187 SER A C 1
ATOM 1435 O O . SER A 1 187 ? -5.687 7.179 14.648 1.00 95.75 187 SER A O 1
ATOM 1437 N N . ILE A 1 188 ? -7.085 8.414 13.396 1.00 96.06 188 ILE A N 1
ATOM 1438 C CA . ILE A 1 188 ? -6.020 9.022 12.581 1.00 96.06 188 ILE A CA 1
ATOM 1439 C C . ILE A 1 188 ? -5.052 9.803 13.478 1.00 96.06 188 ILE A C 1
ATOM 1441 O O . ILE A 1 188 ? -3.841 9.659 13.341 1.00 96.06 188 ILE A O 1
ATOM 1445 N N . THR A 1 189 ? -5.568 10.551 14.458 1.00 94.88 189 THR A N 1
ATOM 1446 C CA . THR A 1 189 ? -4.751 11.281 15.440 1.00 94.88 189 THR A CA 1
ATOM 1447 C C . THR A 1 189 ? -3.824 10.344 16.214 1.00 94.88 189 THR A C 1
ATOM 1449 O O . THR A 1 189 ? -2.634 10.620 16.323 1.00 94.88 189 THR A O 1
ATOM 1452 N N . SER A 1 190 ? -4.327 9.194 16.679 1.00 95.75 190 SER A N 1
ATOM 1453 C CA . SER A 1 190 ? -3.501 8.216 17.397 1.00 95.75 190 SER A CA 1
ATOM 1454 C C . SER A 1 190 ? -2.408 7.613 16.509 1.00 95.75 190 SER A C 1
ATOM 1456 O O . SER A 1 190 ? -1.289 7.382 16.972 1.00 95.75 190 SER A O 1
ATOM 1458 N N . LEU A 1 191 ? -2.703 7.377 15.225 1.00 97.25 191 LEU A N 1
ATOM 1459 C CA . LEU A 1 191 ? -1.705 6.906 14.265 1.00 97.25 191 LEU A CA 1
ATOM 1460 C C . LEU A 1 191 ? -0.630 7.962 13.989 1.00 97.25 191 LEU A C 1
ATOM 1462 O O . LEU A 1 191 ? 0.538 7.600 13.910 1.00 97.25 191 LEU A O 1
ATOM 1466 N N . LEU A 1 192 ? -0.994 9.243 13.884 1.00 96.44 192 LEU A N 1
ATOM 1467 C CA . LEU A 1 192 ? -0.046 10.348 13.688 1.00 96.44 192 LEU A CA 1
ATOM 1468 C C . LEU A 1 192 ? 0.839 10.581 14.920 1.00 96.44 192 LEU A C 1
ATOM 1470 O O . LEU A 1 192 ? 2.046 10.756 14.788 1.00 96.44 192 LEU A O 1
ATOM 1474 N N . GLU A 1 193 ? 0.279 10.498 16.127 1.00 96.38 193 GLU A N 1
ATOM 1475 C CA . GLU A 1 193 ? 1.073 10.540 17.362 1.00 96.38 193 GLU A CA 1
ATOM 1476 C C . GLU A 1 193 ? 2.085 9.388 17.406 1.00 96.38 193 GLU A C 1
ATOM 1478 O O . GLU A 1 193 ? 3.263 9.590 17.708 1.00 96.38 193 GLU A O 1
ATOM 1483 N N . ARG A 1 194 ? 1.651 8.169 17.053 1.00 97.19 194 ARG A N 1
ATOM 1484 C CA . ARG A 1 194 ? 2.557 7.017 16.973 1.00 97.19 194 ARG A CA 1
ATOM 1485 C C . ARG A 1 194 ? 3.559 7.122 15.836 1.00 97.19 194 ARG A C 1
ATOM 1487 O O . ARG A 1 194 ? 4.663 6.618 16.000 1.00 97.19 194 ARG A O 1
ATOM 1494 N N . PHE A 1 195 ? 3.207 7.759 14.724 1.00 97.69 195 PHE A N 1
ATOM 1495 C CA . PHE A 1 195 ? 4.121 7.979 13.608 1.00 97.69 195 PHE A CA 1
ATOM 1496 C C . PHE A 1 195 ? 5.378 8.723 14.065 1.00 97.69 195 PHE A C 1
ATOM 1498 O O . PHE A 1 195 ? 6.474 8.307 13.709 1.00 97.69 195 PHE A O 1
ATOM 1505 N N . GLU A 1 196 ? 5.240 9.752 14.901 1.00 96.94 196 GLU A N 1
ATOM 1506 C CA . GLU A 1 196 ? 6.390 10.477 15.454 1.00 96.94 196 GLU A CA 1
ATOM 1507 C C . GLU A 1 196 ? 7.080 9.688 16.578 1.00 96.94 196 GLU A C 1
ATOM 1509 O O . GLU A 1 196 ? 8.304 9.573 16.611 1.00 96.94 196 GLU A O 1
ATOM 1514 N N . LEU A 1 197 ? 6.306 9.083 17.489 1.00 97.81 197 LEU A N 1
ATOM 1515 C CA . LEU A 1 197 ? 6.856 8.346 18.637 1.00 97.81 197 LEU A CA 1
ATOM 1516 C C . LEU A 1 197 ? 7.605 7.060 18.256 1.00 97.81 197 LEU A C 1
ATOM 1518 O O . LEU A 1 197 ? 8.464 6.611 19.012 1.00 97.81 197 LEU A O 1
ATOM 1522 N N . ARG A 1 198 ? 7.256 6.436 17.126 1.00 97.50 198 ARG A N 1
ATOM 1523 C CA . ARG A 1 198 ? 7.831 5.170 16.639 1.00 97.50 198 ARG A CA 1
ATOM 1524 C C . ARG A 1 198 ? 8.700 5.361 15.389 1.00 97.50 198 ARG A C 1
ATOM 1526 O O . ARG A 1 198 ? 8.946 4.394 14.666 1.00 97.50 198 ARG A O 1
ATOM 1533 N N . ALA A 1 199 ? 9.180 6.579 15.142 1.00 97.75 199 ALA A N 1
ATOM 1534 C CA . ALA A 1 199 ? 10.122 6.854 14.062 1.00 97.75 199 ALA A CA 1
ATOM 1535 C C . ALA A 1 199 ? 11.431 6.073 14.257 1.00 97.75 199 ALA A C 1
ATOM 1537 O O . ALA A 1 199 ? 12.110 6.216 15.272 1.00 97.75 199 ALA A O 1
ATOM 1538 N N . GLY A 1 200 ? 11.773 5.229 13.281 1.00 96.56 200 GLY A N 1
ATOM 1539 C CA . GLY A 1 200 ? 12.953 4.364 13.313 1.00 96.56 200 GLY A CA 1
ATOM 1540 C C . GLY A 1 200 ? 12.863 3.207 14.312 1.00 96.56 200 GLY A C 1
ATOM 1541 O O . GLY A 1 200 ? 13.887 2.618 14.648 1.00 96.56 200 GLY A O 1
ATOM 1542 N N . TYR A 1 201 ? 11.669 2.883 14.821 1.00 97.25 201 TYR A N 1
ATOM 1543 C CA . TYR A 1 201 ? 11.510 1.793 15.778 1.00 97.25 201 TYR A CA 1
ATOM 1544 C C . TYR A 1 201 ? 11.710 0.426 15.105 1.00 97.25 201 TYR A C 1
ATOM 1546 O O . TYR A 1 201 ? 11.008 0.092 14.151 1.00 97.25 201 TYR A O 1
ATOM 1554 N N . GLN A 1 202 ? 12.636 -0.384 15.617 1.00 96.75 202 GLN A N 1
ATOM 1555 C CA . GLN A 1 202 ? 12.940 -1.709 15.073 1.00 96.75 202 GLN A CA 1
ATOM 1556 C C . GLN A 1 202 ? 12.259 -2.811 15.898 1.00 96.75 202 GLN A C 1
ATOM 1558 O O . GLN A 1 202 ? 12.389 -2.877 17.123 1.00 96.75 202 GLN A O 1
ATOM 1563 N N . LEU A 1 203 ? 11.543 -3.703 15.219 1.00 95.94 203 LEU A N 1
ATOM 1564 C CA . LEU A 1 203 ? 10.891 -4.870 15.802 1.00 95.94 203 LEU A CA 1
ATOM 1565 C C . LEU A 1 203 ? 11.904 -5.917 16.282 1.00 95.94 203 LEU A C 1
ATOM 1567 O O . LEU A 1 203 ? 12.997 -6.041 15.740 1.00 95.94 203 LEU A O 1
ATOM 1571 N N . SER A 1 204 ? 11.520 -6.711 17.287 1.00 94.56 204 SER A N 1
ATOM 1572 C CA . SER A 1 204 ? 12.300 -7.875 17.760 1.00 94.56 204 SER A CA 1
ATOM 1573 C C . SER A 1 204 ? 12.324 -9.036 16.772 1.00 94.56 204 SER A C 1
ATOM 1575 O O . SER A 1 204 ? 13.183 -9.908 16.872 1.00 94.56 204 SER A O 1
ATOM 1577 N N . ILE A 1 205 ? 11.357 -9.078 15.860 1.00 95.06 205 ILE A N 1
ATOM 1578 C CA . ILE A 1 205 ? 11.183 -10.177 14.921 1.00 95.06 205 ILE A CA 1
ATOM 1579 C C . ILE A 1 205 ? 11.953 -9.925 13.630 1.00 95.06 205 ILE A C 1
ATOM 1581 O O . ILE A 1 205 ? 12.124 -8.784 13.200 1.00 95.06 205 ILE A O 1
ATOM 1585 N N . GLU A 1 206 ? 12.365 -11.015 12.999 1.00 95.62 206 GLU A N 1
ATOM 1586 C CA . GLU A 1 206 ? 13.032 -11.013 11.703 1.00 95.62 206 GLU A CA 1
ATOM 1587 C C . GLU A 1 206 ? 11.995 -11.201 10.586 1.00 95.62 206 GLU A C 1
ATOM 1589 O O . GLU A 1 206 ? 11.085 -12.034 10.697 1.00 95.62 206 GLU A O 1
ATOM 1594 N N . LEU A 1 207 ? 12.138 -10.443 9.499 1.00 96.25 207 LEU A N 1
ATOM 1595 C CA . LEU A 1 207 ? 11.374 -10.664 8.272 1.00 96.25 207 LEU A CA 1
ATOM 1596 C C . LEU A 1 207 ? 12.103 -11.714 7.417 1.00 96.25 207 LEU A C 1
ATOM 1598 O O . LEU A 1 207 ? 13.299 -11.544 7.182 1.00 96.25 207 LEU A O 1
ATOM 1602 N N . PRO A 1 208 ? 11.437 -12.775 6.924 1.00 95.25 208 PRO A N 1
ATOM 1603 C CA . PRO A 1 208 ? 12.073 -13.775 6.068 1.00 95.25 208 PRO A CA 1
ATOM 1604 C C . PRO A 1 208 ? 12.632 -13.190 4.769 1.00 95.25 208 PRO A C 1
ATOM 1606 O O . PRO A 1 208 ? 12.005 -12.358 4.114 1.00 95.25 208 PRO A O 1
ATOM 1609 N N . TYR A 1 209 ? 13.821 -13.655 4.387 1.00 94.50 209 TYR A N 1
ATOM 1610 C CA . TYR A 1 209 ? 14.532 -13.180 3.201 1.00 94.50 209 TYR A CA 1
ATOM 1611 C C . TYR A 1 209 ? 14.085 -14.008 1.993 1.00 94.50 209 TYR A C 1
ATOM 1613 O O . TYR A 1 209 ? 14.583 -15.110 1.770 1.00 94.50 209 TYR A O 1
ATOM 1621 N N . GLU A 1 210 ? 13.139 -13.491 1.207 1.00 95.06 210 GLU A N 1
ATOM 1622 C CA . GLU A 1 210 ? 12.503 -14.239 0.115 1.00 95.06 210 GLU A CA 1
ATOM 1623 C C . GLU A 1 210 ? 12.836 -13.625 -1.256 1.00 95.06 210 GLU A C 1
ATOM 1625 O O . GLU A 1 210 ? 11.973 -13.083 -1.944 1.00 95.06 210 GLU A O 1
ATOM 1630 N N . SER A 1 211 ? 14.101 -13.709 -1.687 1.00 94.62 211 SER A N 1
ATOM 1631 C CA . SER A 1 211 ? 14.526 -13.254 -3.028 1.00 94.62 211 SER A CA 1
ATOM 1632 C C . SER A 1 211 ? 14.119 -14.206 -4.157 1.00 94.62 211 SER A C 1
ATOM 1634 O O . SER A 1 211 ? 13.917 -13.782 -5.289 1.00 94.62 211 SER A O 1
ATOM 1636 N N . THR A 1 212 ? 13.985 -15.499 -3.853 1.00 96.12 212 THR A N 1
ATOM 1637 C CA . THR A 1 212 ? 13.545 -16.553 -4.783 1.00 96.12 212 THR A CA 1
ATOM 1638 C C . THR A 1 212 ? 12.427 -17.378 -4.138 1.00 96.12 212 THR A C 1
ATOM 1640 O O . THR A 1 212 ? 12.622 -18.536 -3.770 1.00 96.12 212 THR A O 1
ATOM 1643 N N . PRO A 1 213 ? 11.247 -16.770 -3.930 1.00 97.31 213 PRO A N 1
ATOM 1644 C CA . PRO A 1 213 ? 10.154 -17.393 -3.207 1.00 97.31 213 PRO A CA 1
ATOM 1645 C C . PRO A 1 213 ? 9.656 -18.631 -3.947 1.00 97.31 213 PRO A C 1
ATOM 1647 O O . PRO A 1 213 ? 9.688 -18.712 -5.183 1.00 97.31 213 PRO A O 1
ATOM 1650 N N . ALA A 1 214 ? 9.142 -19.583 -3.171 1.00 97.31 214 ALA A N 1
ATOM 1651 C CA . ALA A 1 214 ? 8.475 -20.754 -3.713 1.00 97.31 214 ALA A CA 1
ATOM 1652 C C . ALA A 1 214 ? 7.311 -20.340 -4.646 1.00 97.31 214 ALA A C 1
ATOM 1654 O O . ALA A 1 214 ? 6.729 -19.263 -4.468 1.00 97.31 214 ALA A O 1
ATOM 1655 N N . PRO A 1 215 ? 6.954 -21.151 -5.660 1.00 95.81 215 PRO A N 1
ATOM 1656 C CA . PRO A 1 215 ? 5.951 -20.772 -6.661 1.00 95.81 215 PRO A CA 1
ATOM 1657 C C . PRO A 1 215 ? 4.586 -20.345 -6.092 1.00 95.81 215 PRO A C 1
ATOM 1659 O O . PRO A 1 215 ? 3.914 -19.503 -6.678 1.00 95.81 215 PRO A O 1
ATOM 1662 N N . ASP A 1 216 ? 4.182 -20.894 -4.950 1.00 95.12 216 ASP A N 1
ATOM 1663 C CA . ASP A 1 216 ? 2.961 -20.549 -4.212 1.00 95.12 216 ASP A CA 1
ATOM 1664 C C . ASP A 1 216 ? 3.079 -19.224 -3.428 1.00 95.12 216 ASP A C 1
ATOM 1666 O O . ASP A 1 216 ? 2.101 -18.476 -3.285 1.00 95.12 216 ASP A O 1
ATOM 1670 N N . ARG A 1 217 ? 4.293 -18.901 -2.965 1.00 95.88 217 ARG A N 1
ATOM 1671 C CA . ARG A 1 217 ? 4.636 -17.637 -2.298 1.00 95.88 217 ARG A CA 1
ATOM 1672 C C . ARG A 1 217 ? 4.766 -16.475 -3.278 1.00 95.88 217 ARG A C 1
ATOM 1674 O O . ARG A 1 217 ? 4.432 -15.358 -2.892 1.00 95.88 217 ARG A O 1
ATOM 1681 N N . LYS A 1 218 ? 5.172 -16.719 -4.532 1.00 97.31 218 LYS A N 1
ATOM 1682 C CA . LYS A 1 218 ? 5.278 -15.683 -5.578 1.00 97.31 218 LYS A CA 1
ATOM 1683 C C . LYS A 1 218 ? 4.017 -14.829 -5.669 1.00 97.31 218 LYS A C 1
ATOM 1685 O O . LYS A 1 218 ? 2.887 -15.332 -5.617 1.00 97.31 218 LYS A O 1
ATOM 1690 N N . VAL A 1 219 ? 4.202 -13.523 -5.856 1.00 96.81 219 VAL A N 1
ATOM 1691 C CA . VAL A 1 219 ? 3.074 -12.618 -6.089 1.00 96.81 219 VAL A CA 1
ATOM 1692 C C . VAL A 1 219 ? 2.331 -13.067 -7.351 1.00 96.81 219 VAL A C 1
ATOM 1694 O O . VAL A 1 219 ? 2.938 -13.302 -8.396 1.00 96.81 219 VAL A O 1
ATOM 1697 N N . LYS A 1 220 ? 1.004 -13.210 -7.258 1.00 94.38 220 LYS A N 1
ATOM 1698 C CA . LYS A 1 220 ? 0.172 -13.614 -8.401 1.00 94.38 220 LYS A CA 1
ATOM 1699 C C . LYS A 1 220 ? -0.080 -12.398 -9.287 1.00 94.38 220 LYS A C 1
ATOM 1701 O O . LYS A 1 220 ? -0.949 -11.581 -8.995 1.00 94.38 220 LYS A O 1
ATOM 1706 N N . LEU A 1 221 ? 0.716 -12.271 -10.343 1.00 94.50 221 LEU A N 1
ATOM 1707 C CA . LEU A 1 221 ? 0.635 -11.164 -11.291 1.00 94.50 221 LEU A CA 1
ATOM 1708 C C . LEU A 1 221 ? -0.413 -11.479 -12.361 1.00 94.50 221 LEU A C 1
ATOM 1710 O O . LEU A 1 221 ? -0.223 -12.390 -13.164 1.00 94.50 221 LEU A O 1
ATOM 1714 N N . THR A 1 222 ? -1.506 -10.722 -12.373 1.00 92.56 222 THR A N 1
ATOM 1715 C CA . THR A 1 222 ? -2.503 -10.762 -13.449 1.00 92.56 222 THR A CA 1
ATOM 1716 C C . THR A 1 222 ? -2.088 -9.834 -14.590 1.00 92.56 222 THR A C 1
ATOM 1718 O O . THR A 1 222 ? -1.301 -8.904 -14.404 1.00 92.56 222 THR A O 1
ATOM 1721 N N . SER A 1 223 ? -2.596 -10.103 -15.789 1.00 89.88 223 SER A N 1
ATOM 1722 C CA . SER A 1 223 ? -2.354 -9.292 -16.985 1.00 89.88 223 SER A CA 1
ATOM 1723 C C . SER A 1 223 ? -3.633 -9.104 -17.792 1.00 89.88 223 SER A C 1
ATOM 1725 O O . SER A 1 223 ? -4.624 -9.800 -17.558 1.00 89.88 223 SER A O 1
ATOM 1727 N N . ALA A 1 224 ? -3.580 -8.242 -18.812 1.00 85.44 224 ALA A N 1
ATOM 1728 C CA . ALA A 1 224 ? -4.654 -8.079 -19.795 1.00 85.44 224 ALA A CA 1
ATOM 1729 C C . ALA A 1 224 ? -5.165 -9.416 -20.380 1.00 85.44 224 ALA A C 1
ATOM 1731 O O . ALA A 1 224 ? -6.356 -9.552 -20.652 1.00 85.44 224 ALA A O 1
ATOM 1732 N N . TYR A 1 225 ? -4.305 -10.433 -20.506 1.00 86.94 225 TYR A N 1
ATOM 1733 C CA . TYR A 1 225 ? -4.659 -11.737 -21.087 1.00 86.94 225 TYR A CA 1
ATOM 1734 C C . TYR A 1 225 ? -4.926 -12.841 -20.065 1.00 86.94 225 TYR A C 1
ATOM 1736 O O . TYR A 1 225 ? -5.143 -13.981 -20.468 1.00 86.94 225 TYR A O 1
ATOM 1744 N N . SER A 1 226 ? -4.921 -12.541 -18.764 1.00 89.25 226 SER A N 1
ATOM 1745 C CA . SER A 1 226 ? -5.097 -13.576 -17.744 1.00 89.25 226 SER A CA 1
ATOM 1746 C C . SER A 1 226 ? -6.421 -14.324 -17.898 1.00 89.25 226 SER A C 1
ATOM 1748 O O . SER A 1 226 ? -7.459 -13.740 -18.202 1.00 89.25 226 SER A O 1
ATOM 1750 N N . SER A 1 227 ? -6.407 -15.639 -17.717 1.00 90.75 227 SER A N 1
ATOM 1751 C CA . SER A 1 227 ? -7.636 -16.437 -17.777 1.00 90.75 227 SER A CA 1
ATOM 1752 C C . SER A 1 227 ? -8.569 -16.134 -16.589 1.00 90.75 227 SER A C 1
ATOM 1754 O O . SER A 1 227 ? -8.126 -15.641 -15.552 1.00 90.75 227 SER A O 1
ATOM 1756 N N . GLU A 1 228 ? -9.871 -16.445 -16.688 1.00 87.50 228 GLU A N 1
ATOM 1757 C CA . GLU A 1 228 ? -10.787 -16.313 -15.533 1.00 87.50 228 GLU A CA 1
ATOM 1758 C C . GLU A 1 228 ? -10.313 -17.145 -14.323 1.00 87.50 228 GLU A C 1
ATOM 1760 O O . GLU A 1 228 ? -10.515 -16.748 -13.176 1.00 87.50 228 GLU A O 1
ATOM 1765 N N . GLY A 1 229 ? -9.672 -18.294 -14.572 1.00 90.62 229 GLY A N 1
ATOM 1766 C CA . GLY A 1 229 ? -9.075 -19.131 -13.529 1.00 90.62 229 GLY A CA 1
ATOM 1767 C C . GLY A 1 229 ? -7.955 -18.403 -12.788 1.00 90.62 229 GLY A C 1
ATOM 1768 O O . GLY A 1 229 ? -8.001 -18.293 -11.566 1.00 90.62 229 GLY A O 1
ATOM 1769 N N . GLU A 1 230 ? -7.015 -17.801 -13.523 1.00 90.00 230 GLU A N 1
ATOM 1770 C CA . GLU A 1 230 ? -5.950 -16.977 -12.935 1.00 90.00 230 GLU A CA 1
ATOM 1771 C C . GLU A 1 230 ? -6.501 -15.789 -12.143 1.00 90.00 230 GLU A C 1
ATOM 1773 O O . GLU A 1 230 ? -5.995 -15.480 -11.066 1.00 90.00 230 GLU A O 1
ATOM 1778 N N . LEU A 1 231 ? -7.553 -15.130 -12.644 1.00 87.94 231 LEU A N 1
ATOM 1779 C CA . LEU A 1 231 ? -8.187 -14.004 -11.953 1.00 87.94 231 LEU A CA 1
ATOM 1780 C C . LEU A 1 231 ? -8.829 -14.428 -10.625 1.00 87.94 231 LEU A C 1
ATOM 1782 O O . LEU A 1 231 ? -8.748 -13.676 -9.648 1.00 87.94 231 LEU A O 1
ATOM 1786 N N . LYS A 1 232 ? -9.433 -15.623 -10.573 1.00 87.75 232 LYS A N 1
ATOM 1787 C CA . LYS A 1 232 ? -9.980 -16.219 -9.343 1.00 87.75 232 LYS A CA 1
ATOM 1788 C C . LYS A 1 232 ? -8.871 -16.618 -8.375 1.00 87.75 232 LYS A C 1
ATOM 1790 O O . LYS A 1 232 ? -8.958 -16.309 -7.188 1.00 87.75 232 LYS A O 1
ATOM 1795 N N . ASP A 1 233 ? -7.802 -17.226 -8.873 1.00 87.81 233 ASP A N 1
ATOM 1796 C CA . ASP A 1 233 ? -6.660 -17.623 -8.050 1.00 87.81 233 ASP A CA 1
ATOM 1797 C C . ASP A 1 233 ? -5.908 -16.413 -7.483 1.00 87.81 233 ASP A C 1
ATOM 1799 O O . ASP A 1 233 ? -5.375 -16.475 -6.369 1.00 87.81 233 ASP A O 1
ATOM 1803 N N . ALA A 1 234 ? -5.876 -15.309 -8.228 1.00 87.00 234 ALA A N 1
ATOM 1804 C CA . ALA A 1 234 ? -5.307 -14.025 -7.832 1.00 87.00 234 ALA A CA 1
ATOM 1805 C C . ALA A 1 234 ? -6.296 -13.125 -7.070 1.00 87.00 234 ALA A C 1
ATOM 1807 O O . ALA A 1 234 ? -6.025 -11.941 -6.889 1.00 87.00 234 ALA A O 1
ATOM 1808 N N . ASN A 1 235 ? -7.434 -13.655 -6.606 1.00 84.12 235 ASN A N 1
ATOM 1809 C CA . ASN A 1 235 ? -8.401 -12.851 -5.857 1.00 84.12 235 ASN A CA 1
ATOM 1810 C C . ASN A 1 235 ? -7.908 -12.409 -4.476 1.00 84.12 235 ASN A C 1
ATOM 1812 O O . ASN A 1 235 ? -8.402 -11.435 -3.920 1.00 84.12 235 ASN A O 1
ATOM 1816 N N . ASP A 1 236 ? -6.913 -13.112 -3.951 1.00 87.19 236 ASP A N 1
ATOM 1817 C CA . ASP A 1 236 ? -6.172 -12.755 -2.750 1.00 87.19 236 ASP A CA 1
ATOM 1818 C C . ASP A 1 236 ? -4.701 -12.579 -3.156 1.00 87.19 236 ASP A C 1
ATOM 1820 O O . ASP A 1 236 ? -3.880 -13.504 -3.104 1.00 87.19 236 ASP A O 1
ATOM 1824 N N . ASP A 1 237 ? -4.397 -11.401 -3.702 1.00 90.31 237 ASP A N 1
ATOM 1825 C CA . ASP A 1 237 ? -3.066 -11.011 -4.171 1.00 90.31 237 ASP A CA 1
ATOM 1826 C C . ASP A 1 237 ? -2.188 -10.448 -3.043 1.00 90.31 237 ASP A C 1
ATOM 1828 O O . ASP A 1 237 ? -1.056 -10.062 -3.309 1.00 90.31 237 ASP A O 1
ATOM 1832 N N . GLY A 1 238 ? -2.678 -10.425 -1.797 1.00 93.25 238 GLY A N 1
ATOM 1833 C CA . GLY A 1 238 ? -1.970 -9.881 -0.634 1.00 93.25 238 GLY A CA 1
ATOM 1834 C C . GLY A 1 238 ? -1.874 -8.353 -0.603 1.00 93.25 238 GLY A C 1
ATOM 1835 O O . GLY A 1 238 ? -1.218 -7.801 0.286 1.00 93.25 238 GLY A O 1
ATOM 1836 N N . VAL A 1 239 ? -2.524 -7.664 -1.549 1.00 95.94 239 VAL A N 1
ATOM 1837 C CA . VAL A 1 239 ? -2.598 -6.204 -1.580 1.00 95.94 239 VAL A CA 1
ATOM 1838 C C . VAL A 1 239 ? -3.939 -5.728 -1.030 1.00 95.94 239 VAL A C 1
ATOM 1840 O O . VAL A 1 239 ? -4.995 -6.327 -1.228 1.00 95.94 239 VAL A O 1
ATOM 1843 N N . LEU A 1 240 ? -3.873 -4.637 -0.284 1.00 96.25 240 LEU A N 1
ATOM 1844 C CA . LEU A 1 240 ? -4.941 -4.086 0.526 1.00 96.25 240 LEU A CA 1
ATOM 1845 C C . LEU A 1 240 ? -5.189 -2.639 0.111 1.00 96.25 240 LEU A C 1
ATOM 1847 O O . LEU A 1 240 ? -4.250 -1.887 -0.161 1.00 96.25 240 LEU A O 1
ATOM 1851 N N . LEU A 1 241 ? -6.457 -2.249 0.114 1.00 96.56 241 LEU A N 1
ATOM 1852 C CA . LEU A 1 241 ? -6.870 -0.856 0.093 1.00 96.56 241 LEU A CA 1
ATOM 1853 C C . LEU A 1 241 ? -6.838 -0.334 1.527 1.00 96.56 241 LEU A C 1
ATOM 1855 O O . LEU A 1 241 ? -7.588 -0.812 2.374 1.00 96.56 241 LEU A O 1
ATOM 1859 N N . LEU A 1 242 ? -5.985 0.641 1.802 1.00 97.81 242 LEU A N 1
ATOM 1860 C CA . LEU A 1 242 ? -5.971 1.351 3.073 1.00 97.81 242 LEU A CA 1
ATOM 1861 C C . LEU A 1 242 ? -6.801 2.618 2.945 1.00 97.81 242 LEU A C 1
ATOM 1863 O O . LEU A 1 242 ? -6.659 3.364 1.977 1.00 97.81 242 LEU A O 1
ATOM 1867 N N . ALA A 1 243 ? -7.655 2.857 3.932 1.00 97.38 243 ALA A N 1
ATOM 1868 C CA . ALA A 1 243 ? -8.500 4.033 3.991 1.00 97.38 243 ALA A CA 1
ATOM 1869 C C . ALA A 1 243 ? -8.406 4.698 5.363 1.00 97.38 243 ALA A C 1
ATOM 1871 O O . ALA A 1 243 ? -8.573 4.055 6.402 1.00 97.38 243 ALA A O 1
ATOM 1872 N N . TYR A 1 244 ? -8.188 6.007 5.337 1.00 97.44 244 TYR A N 1
ATOM 1873 C CA . TYR A 1 244 ? -8.229 6.896 6.486 1.00 97.44 244 TYR A CA 1
ATOM 1874 C C . TYR A 1 244 ? -9.453 7.789 6.320 1.00 97.44 244 TYR A C 1
ATOM 1876 O O . TYR A 1 244 ? -9.531 8.574 5.373 1.00 97.44 244 TYR A O 1
ATOM 1884 N N . VAL A 1 245 ? -10.429 7.636 7.212 1.00 96.06 245 VAL A N 1
ATOM 1885 C CA . VAL A 1 245 ? -11.689 8.378 7.148 1.00 96.06 245 VAL A CA 1
ATOM 1886 C C . VAL A 1 245 ? -11.806 9.255 8.382 1.00 96.06 245 VAL A C 1
ATOM 1888 O O . VAL A 1 245 ? -11.667 8.775 9.505 1.00 96.06 245 VAL A O 1
ATOM 1891 N N . SER A 1 246 ? -12.062 10.542 8.178 1.00 94.50 246 SER A N 1
ATOM 1892 C CA . SER A 1 246 ? -12.321 11.505 9.253 1.00 94.50 246 SER A CA 1
ATOM 1893 C C . SER A 1 246 ? -13.717 12.101 9.126 1.00 94.50 246 SER A C 1
ATOM 1895 O O . SER A 1 246 ? -14.308 12.102 8.042 1.00 94.50 246 SER A O 1
ATOM 1897 N N . ASN A 1 247 ? -14.219 12.623 10.248 1.00 91.69 247 ASN A N 1
ATOM 1898 C CA . ASN A 1 247 ? -15.529 13.259 10.353 1.00 91.69 247 ASN A CA 1
ATOM 1899 C C . ASN A 1 247 ? -16.695 12.291 10.061 1.00 91.69 247 ASN A C 1
ATOM 1901 O O . ASN A 1 247 ? -17.647 12.641 9.369 1.00 91.69 247 ASN A O 1
ATOM 1905 N N . LEU A 1 248 ? -16.618 11.059 10.584 1.00 91.12 248 LEU A N 1
ATOM 1906 C CA . LEU A 1 248 ? -17.607 9.997 10.336 1.00 91.12 248 LEU A CA 1
ATOM 1907 C C . LEU A 1 248 ? -19.036 10.342 10.775 1.00 91.12 248 LEU A C 1
ATOM 1909 O O . LEU A 1 248 ? -19.986 9.896 10.128 1.00 91.12 248 LEU A O 1
ATOM 1913 N N . ASN A 1 249 ? -19.176 11.104 11.863 1.00 88.75 249 ASN A N 1
ATOM 1914 C CA . ASN A 1 249 ? -20.469 11.533 12.406 1.00 88.75 249 ASN A CA 1
ATOM 1915 C C . ASN A 1 249 ? -20.915 12.902 11.861 1.00 88.75 249 ASN A C 1
ATOM 1917 O O . ASN A 1 249 ? -21.956 13.418 12.272 1.00 88.75 249 ASN A O 1
ATOM 1921 N N . GLY A 1 250 ? -20.128 13.504 10.964 1.00 85.50 250 GLY A N 1
ATOM 1922 C CA . GLY A 1 250 ? -20.453 14.774 10.331 1.00 85.50 250 GLY A CA 1
ATOM 1923 C C . GLY A 1 250 ? -21.687 14.692 9.431 1.00 85.50 250 GLY A C 1
ATOM 1924 O O . GLY A 1 250 ? -22.234 13.622 9.151 1.00 85.50 250 GLY A O 1
ATOM 1925 N N . ALA A 1 251 ? -22.133 15.851 8.946 1.00 82.62 251 ALA A N 1
ATOM 1926 C CA . ALA A 1 251 ? -23.178 15.892 7.933 1.00 82.62 251 ALA A CA 1
ATOM 1927 C C . ALA A 1 251 ? -22.711 15.141 6.675 1.00 82.62 251 ALA A C 1
ATOM 1929 O O . ALA A 1 251 ? -21.562 15.265 6.256 1.00 82.62 251 ALA A O 1
ATOM 1930 N N . ARG A 1 252 ? -23.612 14.391 6.031 1.00 81.25 252 ARG A N 1
ATOM 1931 C CA . ARG A 1 252 ? -23.286 13.705 4.774 1.00 81.25 252 ARG A CA 1
ATOM 1932 C C . ARG A 1 252 ? -22.708 14.712 3.776 1.00 81.25 252 ARG A C 1
ATOM 1934 O O . ARG A 1 252 ? -23.374 15.687 3.441 1.00 81.25 252 ARG A O 1
ATOM 1941 N N . GLY A 1 253 ? -21.491 14.471 3.303 1.00 82.88 253 GLY A N 1
ATOM 1942 C CA . GLY A 1 253 ? -20.758 15.413 2.452 1.00 82.88 253 GLY A CA 1
ATOM 1943 C C . GLY A 1 253 ? -19.490 15.964 3.099 1.00 82.88 253 GLY A C 1
ATOM 1944 O O . GLY A 1 253 ? -18.567 16.317 2.373 1.00 82.88 253 GLY A O 1
ATOM 1945 N N . SER A 1 254 ? -19.425 16.023 4.433 1.00 86.94 254 SER A N 1
ATOM 1946 C CA . SER A 1 254 ? -18.289 16.600 5.163 1.00 86.94 254 SER A CA 1
ATOM 1947 C C . SER A 1 254 ? -17.211 15.585 5.542 1.00 86.94 254 SER A C 1
ATOM 1949 O O . SER A 1 254 ? -16.212 15.958 6.159 1.00 86.94 254 SER A O 1
ATOM 1951 N N . GLU A 1 255 ? -17.418 14.306 5.232 1.00 89.94 255 GLU A N 1
ATOM 1952 C CA . GLU A 1 255 ? -16.443 13.253 5.497 1.00 89.94 255 GLU A CA 1
ATOM 1953 C C . GLU A 1 255 ? -15.258 13.384 4.543 1.00 89.94 255 GLU A C 1
ATOM 1955 O O . GLU A 1 255 ? -15.434 13.602 3.342 1.00 89.94 255 GLU A O 1
ATOM 1960 N N . ARG A 1 256 ? -14.045 13.220 5.072 1.00 91.38 256 ARG A N 1
ATOM 1961 C CA . ARG A 1 256 ? -12.825 13.214 4.263 1.00 91.38 256 ARG A CA 1
ATOM 1962 C C . ARG A 1 256 ? -12.259 11.810 4.225 1.00 91.38 256 ARG A C 1
ATOM 1964 O O . ARG A 1 256 ? -12.046 11.197 5.273 1.00 91.38 256 ARG A O 1
ATOM 1971 N N . ILE A 1 257 ? -12.013 11.334 3.011 1.00 92.94 257 ILE A N 1
ATOM 1972 C CA . ILE A 1 257 ? -11.535 9.987 2.726 1.00 92.94 257 ILE A CA 1
ATOM 1973 C C . ILE A 1 257 ? -10.175 10.115 2.045 1.00 92.94 257 ILE A C 1
ATOM 1975 O O . ILE A 1 257 ? -10.050 10.737 0.993 1.00 92.94 257 ILE A O 1
ATOM 1979 N N . SER A 1 258 ? -9.149 9.531 2.654 1.00 94.94 258 SER A N 1
ATOM 1980 C CA . SER A 1 258 ? -7.818 9.411 2.063 1.00 94.94 258 SER A CA 1
ATOM 1981 C C . SER A 1 258 ? -7.507 7.935 1.873 1.00 94.94 258 SER A C 1
ATOM 1983 O O . SER A 1 258 ? -7.501 7.172 2.838 1.00 94.94 258 SER A O 1
ATOM 1985 N N . VAL A 1 259 ? -7.265 7.529 0.628 1.00 95.19 259 VAL A N 1
ATOM 1986 C CA . VAL A 1 259 ? -7.036 6.128 0.253 1.00 95.19 259 VAL A CA 1
ATOM 1987 C C . VAL A 1 259 ? -5.649 5.928 -0.337 1.00 95.19 259 VAL A C 1
ATOM 1989 O O . VAL A 1 259 ? -5.160 6.746 -1.118 1.00 95.19 259 VAL A O 1
ATOM 1992 N N . CYS A 1 260 ? -5.026 4.811 0.015 1.00 96.06 260 CYS A N 1
ATOM 1993 C CA . CYS A 1 260 ? -3.793 4.339 -0.598 1.00 96.06 260 CYS A CA 1
ATOM 1994 C C . CYS A 1 260 ? -3.774 2.811 -0.675 1.00 96.06 260 CYS A C 1
ATOM 1996 O O . CYS A 1 260 ? -4.678 2.125 -0.203 1.00 96.06 260 CYS A O 1
ATOM 1998 N N . SER A 1 261 ? -2.736 2.263 -1.292 1.00 97.19 261 SER A N 1
ATOM 1999 C CA . SER A 1 261 ? -2.480 0.828 -1.299 1.00 97.19 261 SER A CA 1
ATOM 2000 C C . SER A 1 261 ? -1.543 0.445 -0.146 1.00 97.19 261 SER A C 1
ATOM 2002 O O . SER A 1 261 ? -0.777 1.258 0.371 1.00 97.19 261 SER A O 1
ATOM 2004 N N . GLY A 1 262 ? -1.577 -0.815 0.260 1.00 97.94 262 GLY A N 1
ATOM 2005 C CA . GLY A 1 262 ? -0.608 -1.408 1.179 1.00 97.94 262 GLY A CA 1
ATOM 2006 C C . GLY A 1 262 ? -0.553 -2.912 0.974 1.00 97.94 262 GLY A C 1
ATOM 2007 O O . GLY A 1 262 ? -1.469 -3.476 0.391 1.00 97.94 262 GLY A O 1
ATOM 2008 N N . PHE A 1 263 ? 0.493 -3.591 1.421 1.00 98.44 263 PHE A N 1
ATOM 2009 C CA . PHE A 1 263 ? 0.584 -5.048 1.278 1.00 98.44 263 PHE A CA 1
ATOM 2010 C C . PHE A 1 263 ? 1.016 -5.710 2.575 1.00 98.44 263 PHE A C 1
ATOM 2012 O O . PHE A 1 263 ? 1.752 -5.123 3.370 1.00 98.44 263 PHE A O 1
ATOM 2019 N N . ALA A 1 264 ? 0.524 -6.928 2.795 1.00 97.88 264 ALA A N 1
ATOM 2020 C CA . ALA A 1 264 ? 0.830 -7.668 4.007 1.00 97.88 264 ALA A CA 1
ATOM 2021 C C . ALA A 1 264 ? 2.210 -8.337 3.927 1.00 97.88 264 ALA A C 1
ATOM 2023 O O . ALA A 1 264 ? 2.591 -8.870 2.884 1.00 97.88 264 ALA A O 1
ATOM 2024 N N . VAL A 1 265 ? 2.935 -8.360 5.042 1.00 97.88 265 VAL A N 1
ATOM 2025 C CA . VAL A 1 265 ? 4.239 -9.025 5.198 1.00 97.88 265 VAL A CA 1
ATOM 2026 C C . VAL A 1 265 ? 4.186 -10.053 6.329 1.00 97.88 265 VAL A C 1
ATOM 2028 O O . VAL A 1 265 ? 3.318 -9.991 7.204 1.00 97.88 265 VAL A O 1
ATOM 2031 N N . GLU A 1 266 ? 5.078 -11.045 6.295 1.00 96.69 266 GLU A N 1
ATOM 2032 C CA . GLU A 1 266 ? 5.155 -12.052 7.359 1.00 96.69 266 GLU A CA 1
ATOM 2033 C C . GLU A 1 266 ? 5.655 -11.436 8.677 1.00 96.69 266 GLU A C 1
ATOM 2035 O O . GLU A 1 266 ? 6.331 -10.412 8.688 1.00 96.69 266 GLU A O 1
ATOM 2040 N N . GLY A 1 267 ? 5.309 -12.065 9.802 1.00 94.44 267 GLY A N 1
ATOM 2041 C CA . GLY A 1 267 ? 5.805 -11.698 11.131 1.00 94.44 267 GLY A CA 1
ATOM 2042 C C . GLY A 1 267 ? 4.707 -11.324 12.123 1.00 94.44 267 GLY A C 1
ATOM 2043 O O . GLY A 1 267 ? 4.935 -11.359 13.327 1.00 94.44 267 GLY A O 1
ATOM 2044 N N . GLY A 1 268 ? 3.490 -11.061 11.643 1.00 93.12 268 GLY A N 1
ATOM 2045 C CA . GLY A 1 268 ? 2.359 -10.645 12.480 1.00 93.12 268 GLY A CA 1
ATOM 2046 C C . GLY A 1 268 ? 1.993 -11.588 13.630 1.00 93.12 268 GLY A C 1
ATOM 2047 O O . GLY A 1 268 ? 1.567 -11.136 14.691 1.00 93.12 268 GLY A O 1
ATOM 2048 N N . ASP A 1 269 ? 2.213 -12.893 13.459 1.00 93.81 269 ASP A N 1
ATOM 2049 C CA . ASP A 1 269 ? 1.966 -13.897 14.504 1.00 93.81 269 ASP A CA 1
ATOM 2050 C C . ASP A 1 269 ? 3.108 -14.014 15.522 1.00 93.81 269 ASP A C 1
ATOM 2052 O O . ASP A 1 269 ? 2.916 -14.567 16.608 1.00 93.81 269 ASP A O 1
ATOM 2056 N N . LYS A 1 270 ? 4.293 -13.511 15.158 1.00 94.69 270 LYS A N 1
ATOM 2057 C CA . LYS A 1 270 ? 5.534 -13.583 15.938 1.00 94.69 270 LYS A CA 1
ATOM 2058 C C . LYS A 1 270 ? 5.767 -12.317 16.772 1.00 94.69 270 LYS A C 1
ATOM 2060 O O . LYS A 1 270 ? 6.681 -12.312 17.590 1.00 94.69 270 LYS A O 1
ATOM 2065 N N . ILE A 1 271 ? 4.977 -11.259 16.568 1.00 94.56 271 ILE A N 1
ATOM 2066 C CA . ILE A 1 271 ? 5.157 -9.976 17.253 1.00 94.56 271 ILE A CA 1
ATOM 2067 C C . ILE A 1 271 ? 4.995 -10.130 18.771 1.00 94.56 271 ILE A C 1
ATOM 2069 O O . ILE A 1 271 ? 4.065 -10.777 19.262 1.00 94.56 271 ILE A O 1
ATOM 2073 N N . SER A 1 272 ? 5.922 -9.546 19.525 1.00 92.94 272 SER A N 1
ATOM 2074 C CA . SER A 1 272 ? 5.870 -9.531 20.982 1.00 92.94 272 SER A CA 1
ATOM 2075 C C . SER A 1 272 ? 4.872 -8.475 21.482 1.00 92.94 272 SER A C 1
ATOM 2077 O O . SER A 1 272 ? 4.549 -7.506 20.794 1.00 92.94 272 SER A O 1
ATOM 2079 N N . ALA A 1 273 ? 4.378 -8.643 22.711 1.00 91.00 273 ALA A N 1
ATOM 2080 C CA . ALA A 1 273 ? 3.422 -7.709 23.323 1.00 91.00 273 ALA A CA 1
ATOM 2081 C C . ALA A 1 273 ? 4.012 -6.309 23.610 1.00 91.00 273 ALA A C 1
ATOM 2083 O O . ALA A 1 273 ? 3.275 -5.372 23.895 1.00 91.00 273 ALA A O 1
ATOM 2084 N N . GLU A 1 274 ? 5.337 -6.171 23.568 1.00 92.38 274 GLU A N 1
ATOM 2085 C CA . GLU A 1 274 ? 6.063 -4.896 23.699 1.00 92.38 274 GLU A CA 1
ATOM 2086 C C . GLU A 1 274 ? 6.106 -4.107 22.376 1.00 92.38 274 GLU A C 1
ATOM 2088 O O . GLU A 1 274 ? 6.122 -2.870 22.375 1.00 92.38 274 GLU A O 1
ATOM 2093 N N . ASP A 1 275 ? 6.067 -4.827 21.255 1.00 92.44 275 ASP A N 1
ATOM 2094 C CA . ASP A 1 275 ? 6.221 -4.279 19.912 1.00 92.44 275 ASP A CA 1
ATOM 2095 C C . ASP A 1 275 ? 4.885 -3.852 19.304 1.00 92.44 275 ASP A C 1
ATOM 2097 O O . ASP A 1 275 ? 4.827 -2.885 18.542 1.00 92.44 275 ASP A O 1
ATOM 2101 N N . GLY A 1 276 ? 3.807 -4.558 19.651 1.00 91.12 276 GLY A N 1
ATOM 2102 C CA . GLY A 1 276 ? 2.484 -4.367 19.067 1.00 91.12 276 GLY A CA 1
ATOM 2103 C C . GLY A 1 276 ? 1.334 -4.488 20.060 1.00 91.12 276 GLY A C 1
ATOM 2104 O O . GLY A 1 276 ? 1.510 -4.725 21.250 1.00 91.12 276 GLY A O 1
ATOM 2105 N N . ASP A 1 277 ? 0.121 -4.320 19.543 1.00 90.44 277 ASP A N 1
ATOM 2106 C CA . ASP A 1 277 ? -1.135 -4.353 20.301 1.00 90.44 277 ASP A CA 1
ATOM 2107 C C . ASP A 1 277 ? -1.860 -5.693 20.074 1.00 90.44 277 ASP A C 1
ATOM 2109 O O . ASP A 1 277 ? -3.009 -5.763 19.622 1.00 90.44 277 ASP A O 1
ATOM 2113 N N . GLY A 1 278 ? -1.127 -6.782 20.325 1.00 89.81 278 GLY A N 1
ATOM 2114 C CA . GLY A 1 278 ? -1.579 -8.162 20.136 1.00 89.81 278 GLY A CA 1
ATOM 2115 C C . GLY A 1 278 ? -1.033 -8.817 18.867 1.00 89.81 278 GLY A C 1
ATOM 2116 O O . GLY A 1 278 ? 0.025 -8.442 18.373 1.00 89.81 278 GLY A O 1
ATOM 2117 N N . LYS A 1 279 ? -1.748 -9.827 18.358 1.00 91.62 279 LYS A N 1
ATOM 2118 C CA . LYS A 1 279 ? -1.442 -10.508 17.089 1.00 91.62 279 LYS A CA 1
ATOM 2119 C C . LYS A 1 279 ? -2.202 -9.853 15.941 1.00 91.62 279 LYS A C 1
ATOM 2121 O O . LYS A 1 279 ? -3.266 -9.277 16.156 1.00 91.62 279 LYS A O 1
ATOM 2126 N N . GLY A 1 280 ? -1.695 -9.992 14.723 1.00 94.00 280 GLY A N 1
ATOM 2127 C CA . GLY A 1 280 ? -2.402 -9.547 13.524 1.00 94.00 280 GLY A CA 1
ATOM 2128 C C . GLY A 1 280 ? -1.465 -9.311 12.353 1.00 94.00 280 GLY A C 1
ATOM 2129 O O . GLY A 1 280 ? -0.258 -9.192 12.540 1.00 94.00 280 GLY A O 1
ATOM 2130 N N . ALA A 1 281 ? -2.014 -9.257 11.140 1.00 96.75 281 ALA A N 1
ATOM 2131 C CA . ALA A 1 281 ? -1.213 -9.062 9.937 1.00 96.75 281 ALA A CA 1
ATOM 2132 C C . ALA A 1 281 ? -0.464 -7.720 9.977 1.00 96.75 281 ALA A C 1
ATOM 2134 O O . ALA A 1 281 ? -1.028 -6.697 10.376 1.00 96.75 281 ALA A O 1
ATOM 2135 N N . LEU A 1 282 ? 0.793 -7.734 9.533 1.00 98.12 282 LEU A N 1
ATOM 2136 C CA . LEU A 1 282 ? 1.607 -6.533 9.373 1.00 98.12 282 LEU A CA 1
ATOM 2137 C C . LEU A 1 282 ? 1.465 -6.024 7.947 1.00 98.12 282 LEU A C 1
ATOM 2139 O O . LEU A 1 282 ? 1.546 -6.812 7.009 1.00 98.12 282 LEU A O 1
ATOM 2143 N N . VAL A 1 283 ? 1.255 -4.722 7.786 1.00 98.44 283 VAL A N 1
ATOM 2144 C CA . VAL A 1 283 ? 1.011 -4.091 6.489 1.00 98.44 283 VAL A CA 1
ATOM 2145 C C . VAL A 1 283 ? 1.978 -2.946 6.277 1.00 98.44 283 VAL A C 1
ATOM 2147 O O . VAL A 1 283 ? 2.073 -2.041 7.103 1.00 98.44 283 VAL A O 1
ATOM 2150 N N . VAL A 1 284 ? 2.659 -2.973 5.138 1.00 98.62 284 VAL A N 1
ATOM 2151 C CA . VAL A 1 284 ? 3.537 -1.897 4.684 1.00 98.62 284 VAL A CA 1
ATOM 2152 C C . VAL A 1 284 ? 2.740 -0.949 3.793 1.00 98.62 284 VAL A C 1
ATOM 2154 O O . VAL A 1 284 ? 1.993 -1.393 2.919 1.00 98.62 284 VAL A O 1
ATOM 2157 N N . SER A 1 285 ? 2.893 0.357 4.009 1.00 98.50 285 SER A N 1
ATOM 2158 C CA . SER A 1 285 ? 2.334 1.400 3.141 1.00 98.50 285 SER A CA 1
ATOM 2159 C C . SER A 1 285 ? 3.181 2.677 3.183 1.00 98.50 285 SER A C 1
ATOM 2161 O O . SER A 1 285 ? 4.219 2.731 3.839 1.00 98.50 285 SER A O 1
ATOM 2163 N N . CYS A 1 286 ? 2.743 3.710 2.468 1.00 97.12 286 CYS A N 1
ATOM 2164 C CA . CYS A 1 286 ? 3.378 5.019 2.432 1.00 97.12 286 CYS A CA 1
ATOM 2165 C C . CYS A 1 286 ? 2.925 5.919 3.596 1.00 97.12 286 CYS A C 1
ATOM 2167 O O . CYS A 1 286 ? 1.761 5.906 4.002 1.00 97.12 286 CYS A O 1
ATOM 2169 N N . ALA A 1 287 ? 3.837 6.746 4.109 1.00 97.81 287 ALA A N 1
ATOM 2170 C CA . ALA A 1 287 ? 3.562 7.639 5.233 1.00 97.81 287 ALA A CA 1
ATOM 2171 C C . ALA A 1 287 ? 2.771 8.891 4.825 1.00 97.81 287 ALA A C 1
ATOM 2173 O O . ALA A 1 287 ? 1.934 9.378 5.586 1.00 97.81 287 ALA A O 1
ATOM 2174 N N . HIS A 1 288 ? 3.023 9.444 3.634 1.00 97.06 288 HIS A N 1
ATOM 2175 C CA . HIS A 1 288 ? 2.403 10.700 3.205 1.00 97.06 288 HIS A CA 1
ATOM 2176 C C . HIS A 1 288 ? 0.879 10.634 3.128 1.00 97.06 288 HIS A C 1
ATOM 2178 O O . HIS A 1 288 ? 0.243 11.649 3.384 1.00 97.06 288 HIS A O 1
ATOM 2184 N N . THR A 1 289 ? 0.281 9.478 2.817 1.00 95.94 289 THR A N 1
ATOM 2185 C CA . THR A 1 289 ? -1.188 9.378 2.751 1.00 95.94 289 THR A CA 1
ATOM 2186 C C . THR A 1 289 ? -1.806 9.505 4.143 1.00 95.94 289 THR A C 1
ATOM 2188 O O . THR A 1 289 ? -2.787 10.225 4.309 1.00 95.94 289 THR A O 1
ATOM 2191 N N . LEU A 1 290 ? -1.200 8.876 5.159 1.00 96.88 290 LEU A N 1
ATOM 2192 C CA . LEU A 1 290 ? -1.629 9.032 6.551 1.00 96.88 290 LEU A CA 1
ATOM 2193 C C . LEU A 1 290 ? -1.499 10.494 7.008 1.00 96.88 290 LEU A C 1
ATOM 2195 O O . LEU A 1 290 ? -2.418 11.026 7.621 1.00 96.88 290 LEU A O 1
ATOM 2199 N N . ARG A 1 291 ? -0.384 11.157 6.674 1.00 95.75 291 ARG A N 1
ATOM 2200 C CA . ARG A 1 291 ? -0.168 12.581 6.994 1.00 95.75 291 ARG A CA 1
ATOM 2201 C C . ARG A 1 291 ? -1.153 13.497 6.275 1.00 95.75 291 ARG A C 1
ATOM 2203 O O . ARG A 1 291 ? -1.668 14.431 6.874 1.00 95.75 291 ARG A O 1
ATOM 2210 N N . ALA A 1 292 ? -1.453 13.211 5.010 1.00 93.19 292 ALA A N 1
ATOM 2211 C CA . ALA A 1 292 ? -2.454 13.953 4.258 1.00 93.19 292 ALA A CA 1
ATOM 2212 C C . ALA A 1 292 ? -3.838 13.829 4.906 1.00 93.19 292 ALA A C 1
ATOM 2214 O O . ALA A 1 292 ? -4.576 14.806 4.922 1.00 93.19 292 ALA A O 1
ATOM 2215 N N . ALA A 1 293 ? -4.167 12.689 5.520 1.00 92.44 293 ALA A N 1
ATOM 2216 C CA . ALA A 1 293 ? -5.455 12.465 6.173 1.00 92.44 293 ALA A CA 1
ATOM 2217 C C . ALA A 1 293 ? -5.702 13.324 7.435 1.00 92.44 293 ALA A C 1
ATOM 2219 O O . ALA A 1 293 ? -6.816 13.314 7.965 1.00 92.44 293 ALA A O 1
ATOM 2220 N N . GLU A 1 294 ? -4.708 14.079 7.920 1.00 87.69 294 GLU A N 1
ATOM 2221 C CA . GLU A 1 294 ? -4.838 14.947 9.095 1.00 87.69 294 GLU A CA 1
ATOM 2222 C C . GLU A 1 294 ? -5.921 16.028 8.892 1.00 87.69 294 GLU A C 1
ATOM 2224 O O . GLU A 1 294 ? -5.912 16.712 7.862 1.00 87.69 294 GLU A O 1
ATOM 2229 N N . PRO A 1 295 ? -6.854 16.230 9.844 1.00 77.06 295 PRO A N 1
ATOM 2230 C CA . PRO A 1 295 ? -7.851 17.297 9.761 1.00 77.06 295 PRO A CA 1
ATOM 2231 C C . PRO A 1 295 ? -7.185 18.667 9.568 1.00 77.06 295 PRO A C 1
ATOM 2233 O O . PRO A 1 295 ? -6.256 19.022 10.291 1.00 77.06 295 PRO A O 1
ATOM 2236 N N . ARG A 1 296 ? -7.652 19.470 8.600 1.00 75.50 296 ARG A N 1
ATOM 2237 C CA . ARG A 1 296 ? -7.074 20.801 8.348 1.00 75.50 296 ARG A CA 1
ATOM 2238 C C . ARG A 1 296 ? -7.270 21.697 9.576 1.00 75.50 296 ARG A C 1
ATOM 2240 O O . ARG A 1 296 ? -8.401 22.041 9.921 1.00 75.50 296 ARG A O 1
ATOM 2247 N N . ALA A 1 297 ? -6.164 22.122 10.184 1.00 64.69 297 ALA A N 1
ATOM 2248 C CA . ALA A 1 297 ? -6.155 23.105 11.261 1.00 64.69 297 ALA A CA 1
ATOM 2249 C C . ALA A 1 297 ? -6.796 24.419 10.773 1.00 64.69 297 ALA A C 1
ATOM 2251 O O . ALA A 1 297 ? -6.208 25.141 9.969 1.00 64.69 297 ALA A O 1
ATOM 2252 N N . GLY A 1 298 ? -8.019 24.714 11.220 1.00 64.81 298 GLY A N 1
ATOM 2253 C CA . GLY A 1 298 ? -8.718 25.956 10.871 1.00 64.81 298 GLY A CA 1
ATOM 2254 C C . GLY A 1 298 ? -10.200 25.825 10.527 1.00 64.81 298 GLY A C 1
ATOM 2255 O O . GLY A 1 298 ? -10.854 26.855 10.370 1.00 64.81 298 GLY A O 1
ATOM 2256 N N . GLN A 1 299 ? -10.765 24.616 10.439 1.00 63.38 299 GLN A N 1
ATOM 2257 C CA . GLN A 1 299 ? -12.222 24.505 10.503 1.00 63.38 299 GLN A CA 1
ATOM 2258 C C . GLN A 1 299 ? -12.693 24.754 11.945 1.00 63.38 299 GLN A C 1
ATOM 2260 O O . GLN A 1 299 ? -12.061 24.253 12.875 1.00 63.38 299 GLN A O 1
ATOM 2265 N N . PRO A 1 300 ? -13.746 25.570 12.152 1.00 57.75 300 PRO A N 1
ATOM 2266 C CA . PRO A 1 300 ? -14.280 25.842 13.477 1.00 57.75 300 PRO A CA 1
ATOM 2267 C C . PRO A 1 300 ? -14.783 24.530 14.080 1.00 57.75 300 PRO A C 1
ATOM 2269 O O . PRO A 1 300 ? -15.831 24.018 13.697 1.00 57.75 300 PRO A O 1
ATOM 2272 N N . GLU A 1 301 ? -13.991 23.993 15.002 1.00 55.97 301 GLU A N 1
ATOM 2273 C CA . GLU A 1 301 ? -14.326 22.858 15.852 1.00 55.97 301 GLU A CA 1
ATOM 2274 C C . GLU A 1 301 ? -15.709 23.092 16.485 1.00 55.97 301 GLU A C 1
ATOM 2276 O O . GLU A 1 301 ? -15.887 24.084 17.207 1.00 55.97 301 GLU A O 1
ATOM 2281 N N . PRO A 1 302 ? -16.717 22.241 16.215 1.00 57.88 302 PRO A N 1
ATOM 2282 C CA . PRO A 1 302 ? -17.990 22.327 16.909 1.00 57.88 302 PRO A CA 1
ATOM 2283 C C . PRO A 1 302 ? -17.721 22.124 18.402 1.00 57.88 302 PRO A C 1
ATOM 2285 O O . PRO A 1 302 ? -17.245 21.084 18.845 1.00 57.88 302 PRO A O 1
ATOM 2288 N N . THR A 1 303 ? -18.015 23.151 19.193 1.00 60.16 303 THR A N 1
ATOM 2289 C CA . THR A 1 303 ? -17.566 23.357 20.580 1.00 60.16 303 THR A CA 1
ATOM 2290 C C . THR A 1 303 ? -18.085 22.347 21.617 1.00 60.16 303 THR A C 1
ATOM 2292 O O . THR A 1 303 ? -18.000 22.614 22.814 1.00 60.16 303 THR A O 1
ATOM 2295 N N . THR A 1 304 ? -18.647 21.201 21.217 1.00 55.97 304 THR A N 1
ATOM 2296 C CA . THR A 1 304 ? -19.441 20.345 22.119 1.00 55.97 304 THR A CA 1
ATOM 2297 C C . THR A 1 304 ? -19.178 18.835 22.070 1.00 55.97 304 THR A C 1
ATOM 2299 O O . THR A 1 304 ? -19.764 18.120 22.880 1.00 55.97 304 THR A O 1
ATOM 2302 N N . SER A 1 305 ? -18.253 18.319 21.257 1.00 56.94 305 SER A N 1
ATOM 2303 C CA . SER A 1 305 ? -17.912 16.882 21.261 1.00 56.94 305 SER A CA 1
ATOM 2304 C C . SER A 1 305 ? -16.414 16.655 21.072 1.00 56.94 305 SER A C 1
ATOM 2306 O O . SER A 1 305 ? -15.796 17.349 20.279 1.00 56.94 305 SER A O 1
ATOM 2308 N N . ASN A 1 306 ? -15.826 15.699 21.805 1.00 58.31 306 ASN A N 1
ATOM 2309 C CA . ASN A 1 306 ? -14.407 15.331 21.698 1.00 58.31 306 ASN A CA 1
ATOM 2310 C C . ASN A 1 306 ? -14.026 15.035 20.230 1.00 58.31 306 ASN A C 1
ATOM 2312 O O . ASN A 1 306 ? -14.418 13.991 19.718 1.00 58.31 306 ASN A O 1
ATOM 2316 N N . PRO A 1 307 ? -13.223 15.875 19.558 1.00 54.06 307 PRO A N 1
ATOM 2317 C CA . PRO A 1 307 ? -12.967 15.733 18.120 1.00 54.06 307 PRO A CA 1
ATOM 2318 C C . PRO A 1 307 ? -12.072 14.542 17.759 1.00 54.06 307 PRO A C 1
ATOM 2320 O O . PRO A 1 307 ? -12.037 14.094 16.615 1.00 54.06 307 PRO A O 1
ATOM 2323 N N . ALA A 1 308 ? -11.375 13.974 18.745 1.00 56.69 308 ALA A N 1
ATOM 2324 C CA . ALA A 1 308 ? -10.498 12.824 18.550 1.00 56.69 308 ALA A CA 1
ATOM 2325 C C . ALA A 1 308 ? -11.249 11.505 18.263 1.00 56.69 308 ALA A C 1
ATOM 2327 O O . ALA A 1 308 ? -10.606 10.528 17.877 1.00 56.69 308 ALA A O 1
ATOM 2328 N N . SER A 1 309 ? -12.577 11.442 18.455 1.00 64.62 309 SER A N 1
ATOM 2329 C CA . SER A 1 309 ? -13.333 10.183 18.370 1.00 64.62 309 SER A CA 1
ATOM 2330 C C . SER A 1 309 ? -13.895 9.837 16.996 1.00 64.62 309 SER A C 1
ATOM 2332 O O . SER A 1 309 ? -14.415 8.736 16.850 1.00 64.62 309 SER A O 1
ATOM 2334 N N . ASP A 1 310 ? -13.811 10.720 16.000 1.00 89.56 310 ASP A N 1
ATOM 2335 C CA . ASP A 1 310 ? -14.629 10.586 14.778 1.00 89.56 310 ASP A CA 1
ATOM 2336 C C . ASP A 1 310 ? -13.808 10.249 13.528 1.00 89.56 310 ASP A C 1
ATOM 2338 O O . ASP A 1 310 ? -14.251 10.446 12.391 1.00 89.56 310 ASP A O 1
ATOM 2342 N N . SER A 1 311 ? -12.595 9.739 13.737 1.00 94.81 311 SER A N 1
ATOM 2343 C CA . SER A 1 311 ? -11.731 9.244 12.672 1.00 94.81 311 SER A CA 1
ATOM 2344 C C . SER A 1 311 ? -11.379 7.778 12.872 1.00 94.81 311 SER A C 1
ATOM 2346 O O . SER A 1 311 ? -11.258 7.302 14.001 1.00 94.81 311 SER A O 1
ATOM 2348 N N . ILE A 1 312 ? -11.205 7.065 11.763 1.00 96.38 312 ILE A N 1
ATOM 2349 C CA . ILE A 1 312 ? -10.903 5.639 11.747 1.00 96.38 312 ILE A CA 1
ATOM 2350 C C . ILE A 1 312 ? -9.936 5.312 10.611 1.00 96.38 312 ILE A C 1
ATOM 2352 O O . ILE A 1 312 ? -9.968 5.937 9.548 1.00 96.38 312 ILE A O 1
ATOM 2356 N N . ALA A 1 313 ? -9.104 4.299 10.827 1.00 97.69 313 ALA A N 1
ATOM 2357 C CA . ALA A 1 313 ? -8.271 3.701 9.796 1.00 97.69 313 ALA A CA 1
ATOM 2358 C C . ALA A 1 313 ? -8.644 2.229 9.588 1.00 97.69 313 ALA A C 1
ATOM 2360 O O . ALA A 1 313 ? -8.782 1.460 10.541 1.00 97.69 313 ALA A O 1
ATOM 2361 N N . LEU A 1 314 ? -8.801 1.816 8.335 1.00 97.88 314 LEU A N 1
ATOM 2362 C CA . LEU A 1 314 ? -9.194 0.453 7.984 1.00 97.88 314 LEU A CA 1
ATOM 2363 C C . LEU A 1 314 ? -8.459 -0.038 6.737 1.00 97.88 314 LEU A C 1
ATOM 2365 O O . LEU A 1 314 ? -8.000 0.750 5.912 1.00 97.88 314 LEU A O 1
ATOM 2369 N N . ALA A 1 315 ? -8.370 -1.357 6.609 1.00 97.50 315 ALA A N 1
ATOM 2370 C CA . ALA A 1 315 ? -7.825 -2.046 5.451 1.00 97.50 315 ALA A CA 1
ATOM 2371 C C . ALA A 1 315 ? -8.906 -2.918 4.808 1.00 97.50 315 ALA A C 1
ATOM 2373 O O . ALA A 1 315 ? -9.625 -3.626 5.509 1.00 97.50 315 ALA A O 1
ATOM 2374 N N . ILE A 1 316 ? -9.013 -2.911 3.483 1.00 95.19 316 ILE A N 1
ATOM 2375 C CA . ILE A 1 316 ? -9.963 -3.736 2.736 1.00 95.19 316 ILE A CA 1
ATOM 2376 C C . ILE A 1 316 ? -9.192 -4.639 1.777 1.00 95.19 316 ILE A C 1
ATOM 2378 O O . ILE A 1 316 ? -8.394 -4.179 0.964 1.00 95.19 316 ILE A O 1
ATOM 2382 N N . THR A 1 317 ? -9.427 -5.945 1.874 1.00 93.06 317 THR A N 1
ATOM 2383 C CA . THR A 1 317 ? -8.911 -6.917 0.897 1.00 93.06 317 THR A CA 1
ATOM 2384 C C . THR A 1 317 ? -9.736 -6.874 -0.387 1.00 93.06 317 THR A C 1
ATOM 2386 O O . THR A 1 317 ? -10.904 -6.486 -0.375 1.00 93.06 317 THR A O 1
ATOM 2389 N N . ARG A 1 318 ? -9.194 -7.394 -1.492 1.00 86.06 318 ARG A N 1
ATOM 2390 C CA . ARG A 1 318 ? -9.951 -7.510 -2.750 1.00 86.06 318 ARG A CA 1
ATOM 2391 C C . ARG A 1 318 ? -11.187 -8.407 -2.635 1.00 86.06 318 ARG A C 1
ATOM 2393 O O . ARG A 1 318 ? -12.181 -8.191 -3.317 1.00 86.06 318 ARG A O 1
ATOM 2400 N N . THR A 1 319 ? -11.163 -9.360 -1.704 1.00 86.19 319 THR A N 1
ATOM 2401 C CA . THR A 1 319 ? -12.323 -10.202 -1.367 1.00 86.19 319 THR A CA 1
ATOM 2402 C C . THR A 1 319 ? -13.431 -9.460 -0.604 1.00 86.19 319 THR A C 1
ATOM 2404 O O . THR A 1 319 ? -14.450 -10.061 -0.276 1.00 86.19 319 THR A O 1
ATOM 2407 N N . GLY A 1 320 ? -13.245 -8.172 -0.292 1.00 88.31 320 GLY A N 1
ATOM 2408 C CA . GLY A 1 320 ? -14.201 -7.349 0.451 1.00 88.31 320 GLY A CA 1
ATOM 2409 C C . GLY A 1 320 ? -14.103 -7.484 1.971 1.00 88.31 320 GLY A C 1
ATOM 2410 O O . GLY A 1 320 ? -14.874 -6.859 2.690 1.00 88.31 320 GLY A O 1
ATOM 2411 N N . ARG A 1 321 ? -13.159 -8.275 2.499 1.00 90.88 321 ARG A N 1
ATOM 2412 C CA . ARG A 1 321 ? -12.945 -8.366 3.952 1.00 90.88 321 ARG A CA 1
ATOM 2413 C C . ARG A 1 321 ? -12.346 -7.070 4.477 1.00 90.88 321 ARG A C 1
ATOM 2415 O O . ARG A 1 321 ? -11.322 -6.627 3.951 1.00 90.88 321 ARG A O 1
ATOM 2422 N N . ILE A 1 322 ? -12.964 -6.522 5.517 1.00 94.44 322 ILE A N 1
ATOM 2423 C CA . ILE A 1 322 ? -12.583 -5.258 6.147 1.00 94.44 322 ILE A CA 1
ATOM 2424 C C . ILE A 1 322 ? -11.873 -5.568 7.462 1.00 94.44 322 ILE A C 1
ATOM 2426 O O . ILE A 1 322 ? -12.448 -6.198 8.344 1.00 94.44 322 ILE A O 1
ATOM 2430 N N . TYR A 1 323 ? -10.638 -5.112 7.602 1.00 96.38 323 TYR A N 1
ATOM 2431 C CA . TYR A 1 323 ? -9.825 -5.267 8.798 1.00 96.38 323 TYR A CA 1
ATOM 2432 C C . TYR A 1 323 ? -9.625 -3.907 9.471 1.00 96.38 323 TYR A C 1
ATOM 2434 O O . TYR A 1 323 ? -9.284 -2.935 8.790 1.00 96.38 323 TYR A O 1
ATOM 2442 N N . PRO A 1 324 ? -9.787 -3.810 10.799 1.00 97.25 324 PRO A N 1
ATOM 2443 C CA . PRO A 1 324 ? -9.419 -2.601 11.514 1.00 97.25 324 PRO A CA 1
ATOM 2444 C C . PRO A 1 324 ? -7.902 -2.425 11.532 1.00 97.25 324 PRO A C 1
ATOM 2446 O O . PRO A 1 324 ? -7.169 -3.379 11.800 1.00 97.25 324 PRO A O 1
ATOM 2449 N N . VAL A 1 325 ? -7.422 -1.203 11.297 1.00 98.00 325 VAL A N 1
ATOM 2450 C CA . VAL A 1 325 ? -6.033 -0.855 11.615 1.00 98.00 325 VAL A CA 1
ATOM 2451 C C . VAL A 1 325 ? -5.968 -0.638 13.123 1.00 98.00 325 VAL A C 1
ATOM 2453 O O . VAL A 1 325 ? -6.535 0.323 13.641 1.00 98.00 325 VAL A O 1
ATOM 2456 N N . ARG A 1 326 ? -5.302 -1.544 13.843 1.00 96.94 326 ARG A N 1
ATOM 2457 C CA . ARG A 1 326 ? -5.182 -1.473 15.306 1.00 96.94 326 ARG A CA 1
ATOM 2458 C C . ARG A 1 326 ? -4.179 -0.422 15.729 1.00 96.94 326 ARG A C 1
ATOM 2460 O O . ARG A 1 326 ? -4.426 0.321 16.676 1.00 96.94 326 ARG A O 1
ATOM 2467 N N . THR A 1 327 ? -3.028 -0.380 15.061 1.00 97.75 327 THR A N 1
ATOM 2468 C CA . THR A 1 327 ? -1.976 0.562 15.421 1.00 97.75 327 THR A CA 1
ATOM 2469 C C . THR A 1 327 ? -0.899 0.744 14.351 1.00 97.75 327 THR A C 1
ATOM 2471 O O . THR A 1 327 ? -0.767 -0.075 13.442 1.00 97.75 327 THR A O 1
ATOM 2474 N N . LEU A 1 328 ? -0.112 1.814 14.493 1.00 98.12 328 LEU A N 1
ATOM 2475 C CA . LEU A 1 328 ? 1.153 2.020 13.795 1.00 98.12 328 LEU A CA 1
ATOM 2476 C C . LEU A 1 328 ? 2.285 1.494 14.680 1.00 98.12 328 LEU A C 1
ATOM 2478 O O . LEU A 1 328 ? 2.434 1.917 15.829 1.00 98.12 328 LEU A O 1
ATOM 2482 N N . ILE A 1 329 ? 3.044 0.551 14.133 1.00 98.06 329 ILE A N 1
ATOM 2483 C CA . ILE A 1 329 ? 4.107 -0.178 14.825 1.00 98.06 329 ILE A CA 1
ATOM 2484 C C . ILE A 1 329 ? 5.433 0.562 14.702 1.00 98.06 329 ILE A C 1
ATOM 2486 O O . ILE A 1 329 ? 6.129 0.772 15.693 1.00 98.06 329 ILE A O 1
ATOM 2490 N N . SER A 1 330 ? 5.759 0.974 13.480 1.00 98.19 330 SER A N 1
ATOM 2491 C CA . SER A 1 330 ? 6.979 1.703 13.170 1.00 98.19 330 SER A CA 1
ATOM 2492 C C . SER A 1 330 ? 6.783 2.596 11.952 1.00 98.19 330 SER A C 1
ATOM 2494 O O . SER A 1 330 ? 5.906 2.357 11.114 1.00 98.19 330 SER A O 1
ATOM 2496 N N . SER A 1 331 ? 7.591 3.642 11.862 1.00 98.44 331 SER A N 1
ATOM 2497 C CA . SER A 1 331 ? 7.624 4.564 10.736 1.00 98.44 331 SER A CA 1
ATOM 2498 C C . SER A 1 331 ? 9.063 4.861 10.325 1.00 98.44 331 SER A C 1
ATOM 2500 O O . SER A 1 331 ? 9.972 4.920 11.149 1.00 98.44 331 SER A O 1
ATOM 2502 N N . LEU A 1 332 ? 9.265 5.095 9.032 1.00 97.94 332 LEU A N 1
ATOM 2503 C CA . LEU A 1 332 ? 10.504 5.623 8.469 1.00 97.94 332 LEU A CA 1
ATOM 2504 C C . LEU A 1 332 ? 10.159 6.926 7.745 1.00 97.94 332 LEU A C 1
ATOM 2506 O O . LEU A 1 332 ? 9.905 6.908 6.537 1.00 97.94 332 LEU A O 1
ATOM 2510 N N . PRO A 1 333 ? 10.098 8.065 8.463 1.00 96.88 333 PRO A N 1
ATOM 2511 C CA . PRO A 1 333 ? 9.654 9.331 7.883 1.00 96.88 333 PRO A CA 1
ATOM 2512 C C . PRO A 1 333 ? 10.504 9.796 6.694 1.00 96.88 333 PRO A C 1
ATOM 2514 O O . PRO A 1 333 ? 9.972 10.394 5.761 1.00 96.88 333 PRO A O 1
ATOM 2517 N N . THR A 1 334 ? 11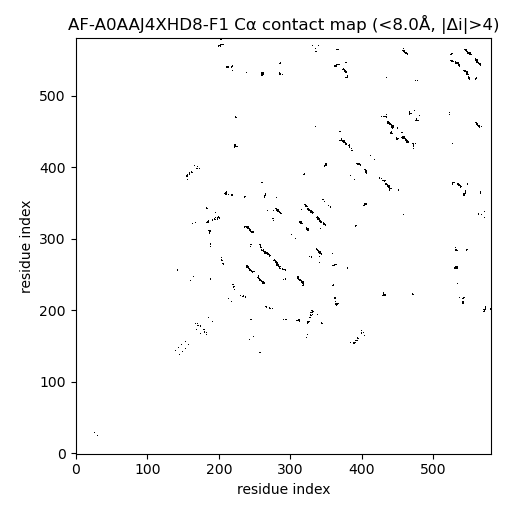.807 9.501 6.710 1.00 96.31 334 THR A N 1
ATOM 2518 C CA . THR A 1 334 ? 12.764 9.847 5.645 1.00 96.31 334 THR A CA 1
ATOM 2519 C C . THR A 1 334 ? 12.490 9.083 4.353 1.00 96.31 334 THR A C 1
ATOM 2521 O O . THR A 1 334 ? 12.544 9.662 3.269 1.00 96.31 334 THR A O 1
ATOM 2524 N N . SER A 1 335 ? 12.142 7.804 4.484 1.00 97.19 335 SER A N 1
ATOM 2525 C CA . SER A 1 335 ? 11.809 6.907 3.376 1.00 97.19 335 SER A CA 1
ATOM 2526 C C . SER A 1 335 ? 10.332 6.973 2.994 1.00 97.19 335 SER A C 1
ATOM 2528 O O . SER A 1 335 ? 9.943 6.398 1.989 1.00 97.19 335 SER A O 1
ATOM 2530 N N . ASP A 1 336 ? 9.502 7.681 3.766 1.00 97.81 336 ASP A N 1
ATOM 2531 C CA . ASP A 1 336 ? 8.058 7.801 3.553 1.00 97.81 336 ASP A CA 1
ATOM 2532 C C . ASP A 1 336 ? 7.322 6.445 3.591 1.00 97.81 336 ASP A C 1
ATOM 2534 O O . ASP A 1 336 ? 6.351 6.229 2.865 1.00 97.81 336 ASP A O 1
ATOM 2538 N N . VAL A 1 337 ? 7.760 5.535 4.470 1.00 98.38 337 VAL A N 1
ATOM 2539 C CA . VAL A 1 337 ? 7.169 4.198 4.667 1.00 98.38 337 VAL A CA 1
ATOM 2540 C C . VAL A 1 337 ? 6.690 4.035 6.110 1.00 98.38 337 VAL A C 1
ATOM 2542 O O . VAL A 1 337 ? 7.316 4.533 7.045 1.00 98.38 337 VAL A O 1
ATOM 2545 N N . ILE A 1 338 ? 5.578 3.326 6.304 1.00 98.62 338 ILE A N 1
ATOM 2546 C CA . ILE A 1 338 ? 5.033 2.955 7.616 1.00 98.62 338 ILE A CA 1
ATOM 2547 C C . ILE A 1 338 ? 4.726 1.462 7.685 1.00 98.62 338 ILE A C 1
ATOM 2549 O O . ILE A 1 338 ? 4.392 0.838 6.674 1.00 98.62 338 ILE A O 1
ATOM 2553 N N . LEU A 1 339 ? 4.784 0.924 8.902 1.00 98.62 339 LEU A N 1
ATOM 2554 C CA . LEU A 1 339 ? 4.371 -0.428 9.240 1.00 98.62 339 LEU A CA 1
ATOM 2555 C C . LEU A 1 339 ? 3.156 -0.378 10.173 1.00 98.62 339 LEU A C 1
ATOM 2557 O O . LEU A 1 339 ? 3.228 0.115 11.302 1.00 98.62 339 LEU A O 1
ATOM 2561 N N . LEU A 1 340 ? 2.032 -0.894 9.690 1.00 98.56 340 LEU A N 1
ATOM 2562 C CA . LEU A 1 340 ? 0.757 -0.949 10.397 1.00 98.56 340 LEU A CA 1
ATOM 2563 C C . LEU A 1 340 ? 0.471 -2.374 10.873 1.00 98.56 340 LEU A C 1
ATOM 2565 O O . LEU A 1 340 ? 0.839 -3.342 10.212 1.00 98.56 340 LEU A O 1
ATOM 2569 N N . GLN A 1 341 ? -0.245 -2.501 11.986 1.00 98.06 341 GLN A N 1
ATOM 2570 C CA . GLN A 1 341 ? -0.796 -3.768 12.457 1.00 98.06 341 GLN A CA 1
ATOM 2571 C C . GLN A 1 341 ? -2.316 -3.770 12.297 1.00 98.06 341 GLN A C 1
ATOM 2573 O O . GLN A 1 341 ? -3.007 -2.862 12.769 1.00 98.06 341 GLN A O 1
ATOM 2578 N N . LEU A 1 342 ? -2.837 -4.812 11.655 1.00 97.62 342 LEU A N 1
ATOM 2579 C CA . LEU A 1 342 ? -4.271 -5.046 11.508 1.00 97.62 342 LEU A CA 1
ATOM 2580 C C . LEU A 1 342 ? -4.830 -5.895 12.653 1.00 97.62 342 LEU A C 1
ATOM 2582 O O . LEU A 1 342 ? -4.098 -6.631 13.309 1.00 97.62 342 LEU A O 1
ATOM 2586 N N . GLY A 1 343 ? -6.144 -5.830 12.869 1.00 95.50 343 GLY A N 1
ATOM 2587 C CA . GLY A 1 343 ? -6.846 -6.788 13.724 1.00 95.50 343 GLY A CA 1
ATOM 2588 C C . GLY A 1 343 ? -6.811 -8.211 13.160 1.00 95.50 343 GLY A C 1
ATOM 2589 O O . GLY A 1 343 ? -6.699 -8.415 11.952 1.00 95.50 343 GLY A O 1
ATOM 2590 N N . THR A 1 344 ? -6.924 -9.213 14.034 1.00 93.25 344 THR A N 1
ATOM 2591 C CA . THR A 1 344 ? -6.959 -10.634 13.634 1.00 93.25 344 THR A CA 1
ATOM 2592 C C . THR A 1 344 ? -8.253 -11.019 12.927 1.00 93.25 344 THR A C 1
ATOM 2594 O O . THR A 1 344 ? -8.251 -11.885 12.053 1.00 93.25 344 THR A O 1
ATOM 2597 N N . SER A 1 345 ? -9.358 -10.385 13.317 1.00 92.62 345 SER A N 1
ATOM 2598 C CA . SER A 1 345 ? -10.701 -10.727 12.860 1.00 92.62 345 SER A CA 1
ATOM 2599 C C . SER A 1 345 ? -11.208 -9.661 11.890 1.00 92.62 345 SER A C 1
ATOM 2601 O O . SER A 1 345 ? -11.278 -8.489 12.271 1.00 92.62 345 SER A O 1
ATOM 2603 N N . PRO A 1 346 ? -11.559 -10.029 10.646 1.00 93.44 346 PRO A N 1
ATOM 2604 C CA . PRO A 1 346 ? -12.234 -9.109 9.752 1.00 93.44 346 PRO A CA 1
ATOM 2605 C C . PRO A 1 346 ? -13.682 -8.898 10.194 1.00 93.44 346 PRO A C 1
ATOM 2607 O O . PRO A 1 346 ? -14.312 -9.781 10.779 1.00 93.44 346 PRO A O 1
ATOM 2610 N N . LEU A 1 347 ? -14.244 -7.752 9.827 1.00 89.88 347 LEU A N 1
ATOM 2611 C CA . LEU A 1 347 ? -15.685 -7.555 9.825 1.00 89.88 347 LEU A CA 1
ATOM 2612 C C . LEU A 1 347 ? -16.294 -8.470 8.752 1.00 89.88 347 LEU A C 1
ATOM 2614 O O . LEU A 1 347 ? -15.926 -8.395 7.575 1.00 89.88 347 LEU A O 1
ATOM 2618 N N . THR A 1 348 ? -17.182 -9.375 9.166 1.00 80.19 348 THR A N 1
ATOM 2619 C CA . THR A 1 348 ? -17.774 -10.366 8.261 1.00 80.19 348 THR A CA 1
ATOM 2620 C C . THR A 1 348 ? -18.869 -9.739 7.402 1.00 80.19 348 THR A C 1
ATOM 2622 O O . THR A 1 348 ? -19.666 -8.910 7.854 1.00 80.19 348 THR A O 1
ATOM 2625 N N . LEU A 1 349 ? -18.914 -10.151 6.136 1.00 77.19 349 LEU A N 1
ATOM 2626 C CA . LEU A 1 349 ? -19.986 -9.787 5.220 1.00 77.19 349 LEU A CA 1
ATOM 2627 C C . LEU A 1 349 ? -21.082 -10.857 5.275 1.00 77.19 349 LEU A C 1
ATOM 2629 O O . LEU A 1 349 ? -20.790 -12.053 5.232 1.00 77.19 349 LEU A O 1
ATOM 2633 N N . ASN A 1 350 ? -22.343 -10.432 5.362 1.00 69.88 350 ASN A N 1
ATOM 2634 C CA . ASN A 1 350 ? -23.542 -11.281 5.389 1.00 69.88 350 ASN A CA 1
ATOM 2635 C C . ASN A 1 350 ? -23.604 -12.319 6.521 1.00 69.88 350 ASN A C 1
ATOM 2637 O O . ASN A 1 350 ? -24.321 -13.309 6.399 1.00 69.88 350 ASN A O 1
ATOM 2641 N N . GLY A 1 351 ? -22.837 -12.137 7.600 1.00 66.38 351 GLY A N 1
ATOM 2642 C CA . GLY A 1 351 ? -22.790 -13.098 8.706 1.00 66.38 351 GLY A CA 1
ATOM 2643 C C . GLY A 1 351 ? -22.318 -14.496 8.287 1.00 66.38 351 GLY A C 1
ATOM 2644 O O . GLY A 1 351 ? -22.573 -15.464 9.000 1.00 66.38 351 GLY A O 1
ATOM 2645 N N . SER A 1 352 ? -21.655 -14.623 7.128 1.00 64.75 352 SER A N 1
ATOM 2646 C CA . SER A 1 352 ? -21.092 -15.896 6.690 1.00 64.75 352 SER A CA 1
ATOM 2647 C C . SER A 1 352 ? -19.971 -16.291 7.646 1.00 64.75 352 SER A C 1
ATOM 2649 O O . SER A 1 352 ? -18.935 -15.628 7.713 1.00 64.75 352 SER A O 1
ATOM 2651 N N . ALA A 1 353 ? -20.188 -17.374 8.388 1.00 61.91 353 ALA A N 1
ATOM 2652 C CA . ALA A 1 353 ? -19.256 -17.919 9.370 1.00 61.91 353 ALA A CA 1
ATOM 2653 C C . ALA A 1 353 ? -18.089 -18.693 8.726 1.00 61.91 353 ALA A C 1
ATOM 2655 O O . ALA A 1 353 ? -17.538 -19.602 9.350 1.00 61.91 353 ALA A O 1
ATOM 2656 N N . GLU A 1 354 ? -17.720 -18.389 7.475 1.00 73.12 354 GLU A N 1
ATOM 2657 C CA . GLU A 1 354 ? -16.546 -19.023 6.884 1.00 73.12 354 GLU A CA 1
ATOM 2658 C C . GLU A 1 354 ? -15.306 -18.696 7.723 1.00 73.12 354 GLU A C 1
ATOM 2660 O O . GLU A 1 354 ? -15.102 -17.534 8.099 1.00 73.12 354 GLU A O 1
ATOM 2665 N N . PRO A 1 355 ? -14.466 -19.702 8.029 1.00 77.06 355 PRO A N 1
ATOM 2666 C CA . PRO A 1 355 ? -13.266 -19.477 8.811 1.00 77.06 355 PRO A CA 1
ATOM 2667 C C . PRO A 1 355 ? -12.421 -18.409 8.118 1.00 77.06 355 PRO A C 1
ATOM 2669 O O . PRO A 1 355 ? -12.096 -18.515 6.931 1.00 77.06 355 PRO A O 1
ATOM 2672 N N . SER A 1 356 ? -12.087 -17.353 8.863 1.00 78.50 356 SER A N 1
ATOM 2673 C CA . SER A 1 356 ? -11.294 -16.240 8.351 1.00 78.50 356 SER A CA 1
ATOM 2674 C C . SER A 1 356 ? -9.926 -16.753 7.915 1.00 78.50 356 SER A C 1
ATOM 2676 O O . SER A 1 356 ? -9.016 -16.912 8.727 1.00 78.50 356 SER A O 1
ATOM 2678 N N . LYS A 1 357 ? -9.774 -17.008 6.612 1.00 88.00 357 LYS A N 1
ATOM 2679 C CA . LYS A 1 357 ? -8.467 -17.295 6.019 1.00 88.00 357 LYS A CA 1
ATOM 2680 C C . LYS A 1 357 ? -7.534 -16.107 6.319 1.00 88.00 357 LYS A C 1
ATOM 2682 O O . LYS A 1 357 ? -7.962 -14.972 6.087 1.00 88.00 357 LYS A O 1
ATOM 2687 N N . PRO A 1 358 ? -6.306 -16.343 6.814 1.00 92.12 358 PRO A N 1
ATOM 2688 C CA . PRO A 1 358 ? -5.356 -15.272 7.090 1.00 92.12 358 PRO A CA 1
ATOM 2689 C C . PRO A 1 358 ? -5.056 -14.473 5.820 1.00 92.12 358 PRO A C 1
ATOM 2691 O O . PRO A 1 358 ? -5.100 -15.016 4.713 1.00 92.12 358 PRO A O 1
ATOM 2694 N N . ILE A 1 359 ? -4.755 -13.184 5.993 1.00 94.75 359 ILE A N 1
ATOM 2695 C CA . ILE A 1 359 ? -4.364 -12.309 4.885 1.00 94.75 359 ILE A CA 1
ATOM 2696 C C . ILE A 1 359 ? -3.095 -12.876 4.256 1.00 94.75 359 ILE A C 1
ATOM 2698 O O . ILE A 1 359 ? -2.125 -13.177 4.957 1.00 94.75 359 ILE A O 1
ATOM 2702 N N . ARG A 1 360 ? -3.094 -13.014 2.931 1.00 95.75 360 ARG A N 1
ATOM 2703 C CA . ARG A 1 360 ? -1.911 -13.462 2.209 1.00 95.75 360 ARG A CA 1
ATOM 2704 C C . ARG A 1 360 ? -0.789 -12.437 2.352 1.00 95.75 360 ARG A C 1
ATOM 2706 O O . ARG A 1 360 ? -0.933 -11.295 1.932 1.00 95.75 360 ARG A O 1
ATOM 2713 N N . THR A 1 361 ? 0.343 -12.862 2.894 1.00 97.44 361 THR A N 1
ATOM 2714 C CA . THR A 1 361 ? 1.561 -12.049 2.951 1.00 97.44 361 THR A CA 1
ATOM 2715 C C . THR A 1 361 ? 2.315 -12.127 1.627 1.00 97.44 361 THR A C 1
ATOM 2717 O O . THR A 1 361 ? 2.179 -13.106 0.889 1.00 97.44 361 THR A O 1
ATOM 2720 N N . LEU A 1 362 ? 3.129 -11.123 1.309 1.00 98.19 362 LEU A N 1
ATOM 2721 C CA . LEU A 1 362 ? 3.946 -11.094 0.098 1.00 98.19 362 LEU A CA 1
ATOM 2722 C C . LEU A 1 362 ? 5.431 -11.335 0.391 1.00 98.19 362 LEU A C 1
ATOM 2724 O O . LEU A 1 362 ? 5.909 -10.921 1.447 1.00 98.19 362 LEU A O 1
ATOM 2728 N N . PRO A 1 363 ? 6.149 -12.021 -0.516 1.00 98.00 363 PRO A N 1
ATOM 2729 C CA . PRO A 1 363 ? 7.586 -12.227 -0.401 1.00 98.00 363 PRO A CA 1
ATOM 2730 C C . PRO A 1 363 ? 8.327 -10.917 -0.635 1.00 98.00 363 PRO A C 1
ATOM 2732 O O . PRO A 1 363 ? 8.091 -10.251 -1.643 1.00 98.00 363 PRO A O 1
ATOM 2735 N N . VAL A 1 364 ? 9.227 -10.550 0.274 1.00 98.00 364 VAL A N 1
ATOM 2736 C CA . VAL A 1 364 ? 10.034 -9.327 0.168 1.00 98.00 364 VAL A CA 1
ATOM 2737 C C . VAL A 1 364 ? 11.485 -9.716 -0.096 1.00 98.00 364 VAL A C 1
ATOM 2739 O O . VAL A 1 364 ? 12.071 -10.515 0.635 1.00 98.00 364 VAL A O 1
ATOM 2742 N N . SER A 1 365 ? 12.063 -9.163 -1.162 1.00 97.25 365 SER A N 1
ATOM 2743 C CA . SER A 1 365 ? 13.470 -9.370 -1.494 1.00 97.25 365 SER A CA 1
ATOM 2744 C C . SER A 1 365 ? 14.338 -8.381 -0.712 1.00 97.25 365 SER A C 1
ATOM 2746 O O . SER A 1 365 ? 14.103 -7.175 -0.820 1.00 97.25 365 SER A O 1
ATOM 2748 N N . PRO A 1 366 ? 15.371 -8.842 0.019 1.00 94.19 366 PRO A N 1
ATOM 2749 C CA . PRO A 1 366 ? 16.358 -7.951 0.630 1.00 94.19 366 PRO A CA 1
ATOM 2750 C C . PRO A 1 366 ? 17.339 -7.379 -0.398 1.00 94.19 366 PRO A C 1
ATOM 2752 O O . PRO A 1 366 ? 18.086 -6.459 -0.086 1.00 94.19 366 PRO A O 1
ATOM 2755 N N . TYR A 1 367 ? 17.362 -7.927 -1.617 1.00 95.38 367 TYR A N 1
ATOM 2756 C CA . TYR A 1 367 ? 18.260 -7.488 -2.675 1.00 95.38 367 TYR A CA 1
ATOM 2757 C C . TYR A 1 367 ? 17.539 -6.540 -3.633 1.00 95.38 367 TYR A C 1
ATOM 2759 O O . TYR A 1 367 ? 16.434 -6.873 -4.090 1.00 95.38 367 TYR A O 1
ATOM 2767 N N . PRO A 1 368 ? 18.155 -5.396 -3.976 1.00 95.38 368 PRO A N 1
ATOM 2768 C CA . PRO A 1 368 ? 17.618 -4.499 -4.985 1.00 95.38 368 PRO A CA 1
ATOM 2769 C C . PRO A 1 368 ? 17.608 -5.186 -6.356 1.00 95.38 368 PRO A C 1
ATOM 2771 O O . PRO A 1 368 ? 18.519 -5.941 -6.701 1.00 95.38 368 PRO A O 1
ATOM 2774 N N . ALA A 1 369 ? 16.574 -4.914 -7.150 1.00 96.88 369 ALA A N 1
ATOM 2775 C CA . ALA A 1 369 ? 16.499 -5.384 -8.528 1.00 96.88 369 ALA A CA 1
ATOM 2776 C C . ALA A 1 369 ? 17.584 -4.722 -9.393 1.00 96.88 369 ALA A C 1
ATOM 2778 O O . ALA A 1 369 ? 18.017 -3.598 -9.141 1.00 96.88 369 ALA A O 1
ATOM 2779 N N . HIS A 1 370 ? 18.019 -5.397 -10.454 1.00 96.81 370 HIS A N 1
ATOM 2780 C CA . HIS A 1 370 ? 18.998 -4.815 -11.365 1.00 96.81 370 HIS A CA 1
ATOM 2781 C C . HIS A 1 370 ? 18.374 -3.717 -12.234 1.00 96.81 370 HIS A C 1
ATOM 2783 O O . HIS A 1 370 ? 17.219 -3.787 -12.653 1.00 96.81 370 HIS A O 1
ATOM 2789 N N . ILE A 1 371 ? 19.163 -2.692 -12.562 1.00 97.19 371 ILE A N 1
ATOM 2790 C CA . ILE A 1 371 ? 18.737 -1.673 -13.526 1.00 97.19 371 ILE A CA 1
ATOM 2791 C C . ILE A 1 371 ? 18.359 -2.359 -14.847 1.00 97.19 371 ILE A C 1
ATOM 2793 O O . ILE A 1 371 ? 19.071 -3.239 -15.328 1.00 97.19 371 ILE A O 1
ATOM 2797 N N . ASN A 1 372 ? 17.255 -1.919 -15.451 1.00 97.50 372 ASN A N 1
ATOM 2798 C CA . ASN A 1 372 ? 16.570 -2.517 -16.600 1.00 97.50 372 ASN A CA 1
ATOM 2799 C C . ASN A 1 372 ? 15.729 -3.774 -16.332 1.00 97.50 372 ASN A C 1
ATOM 2801 O O . ASN A 1 372 ? 15.084 -4.233 -17.281 1.00 97.50 372 ASN A O 1
ATOM 2805 N N . SER A 1 373 ? 15.658 -4.283 -15.097 1.00 97.69 373 SER A N 1
ATOM 2806 C CA . SER A 1 373 ? 14.708 -5.346 -14.745 1.00 97.69 373 SER A CA 1
ATOM 2807 C C . SER A 1 373 ? 13.271 -4.936 -15.073 1.00 97.69 373 SER A C 1
ATOM 2809 O O . SER A 1 373 ? 12.883 -3.765 -14.951 1.00 97.69 373 SER A O 1
ATOM 2811 N N . GLU A 1 374 ? 12.483 -5.912 -15.522 1.00 98.00 374 GLU A N 1
ATOM 2812 C CA . GLU A 1 374 ? 11.051 -5.734 -15.728 1.00 98.00 374 GLU A CA 1
ATOM 2813 C C . GLU A 1 374 ? 10.336 -5.828 -14.381 1.00 98.00 374 GLU A C 1
ATOM 2815 O O . GLU A 1 374 ? 10.498 -6.781 -13.625 1.00 98.00 374 GLU A O 1
ATOM 2820 N N . LEU A 1 375 ? 9.533 -4.814 -14.092 1.00 98.06 375 LEU A N 1
ATOM 2821 C CA . LEU A 1 375 ? 8.799 -4.663 -12.850 1.00 98.06 375 LEU A CA 1
ATOM 2822 C C . LEU A 1 375 ? 7.298 -4.762 -13.116 1.00 98.06 375 LEU A C 1
ATOM 2824 O O . LEU A 1 375 ? 6.799 -4.322 -14.151 1.00 98.06 375 LEU A O 1
ATOM 2828 N N . SER A 1 376 ? 6.566 -5.280 -12.142 1.00 97.50 376 SER A N 1
ATOM 2829 C CA . SER A 1 376 ? 5.115 -5.230 -12.049 1.00 97.50 376 SER A CA 1
ATOM 2830 C C . SER A 1 376 ? 4.734 -4.306 -10.906 1.00 97.50 376 SER A C 1
ATOM 2832 O O . SER A 1 376 ? 4.981 -4.606 -9.740 1.00 97.50 376 SER A O 1
ATOM 2834 N N . VAL A 1 377 ? 4.140 -3.168 -11.232 1.00 97.50 377 VAL A N 1
ATOM 2835 C CA . VAL A 1 377 ? 3.792 -2.136 -10.259 1.00 97.50 377 VAL A CA 1
ATOM 2836 C C . VAL A 1 377 ? 2.298 -2.203 -9.981 1.00 97.50 377 VAL A C 1
ATOM 2838 O O . VAL A 1 377 ? 1.482 -2.172 -10.905 1.00 97.50 377 VAL A O 1
ATOM 2841 N N . SER A 1 378 ? 1.948 -2.306 -8.701 1.00 95.25 378 SER A N 1
ATOM 2842 C CA . SER A 1 378 ? 0.569 -2.260 -8.221 1.00 95.25 378 SER A CA 1
ATOM 2843 C C . SER A 1 378 ? -0.109 -0.943 -8.624 1.00 95.25 378 SER A C 1
ATOM 2845 O O . SER A 1 378 ? 0.346 0.129 -8.233 1.00 95.25 378 SER A O 1
ATOM 2847 N N . SER A 1 379 ? -1.226 -1.030 -9.347 1.00 90.62 379 SER A N 1
ATOM 2848 C CA . SER A 1 379 ? -2.037 0.107 -9.799 1.00 90.62 379 SER A CA 1
ATOM 2849 C C . SER A 1 379 ? -3.347 0.226 -9.017 1.00 90.62 379 SER A C 1
ATOM 2851 O O . SER A 1 379 ? -4.059 -0.764 -8.824 1.00 90.62 379 SER A O 1
ATOM 2853 N N . PHE A 1 380 ? -3.703 1.447 -8.615 1.00 87.31 380 PHE A N 1
ATOM 2854 C CA . PHE A 1 380 ? -4.962 1.739 -7.922 1.00 87.31 380 PHE A CA 1
ATOM 2855 C C . PHE A 1 380 ? -6.214 1.463 -8.759 1.00 87.31 380 PHE A C 1
ATOM 2857 O O . PHE A 1 380 ? -7.271 1.204 -8.198 1.00 87.31 380 PHE A O 1
ATOM 2864 N N . TRP A 1 381 ? -6.097 1.428 -10.089 1.00 81.56 381 TRP A N 1
ATOM 2865 C CA . TRP A 1 381 ? -7.204 1.056 -10.983 1.00 81.56 381 TRP A CA 1
ATOM 2866 C C . TRP A 1 381 ? -7.730 -0.363 -10.748 1.00 81.56 381 TRP A C 1
ATOM 2868 O O . TRP A 1 381 ? -8.830 -0.692 -11.159 1.00 81.56 381 TRP A O 1
ATOM 2878 N N . GLY A 1 382 ? -6.990 -1.209 -10.023 1.00 75.56 382 GLY A N 1
ATOM 2879 C CA . GLY A 1 382 ? -7.547 -2.466 -9.525 1.00 75.56 382 GLY A CA 1
ATOM 2880 C C . GLY A 1 382 ? -8.664 -2.295 -8.482 1.00 75.56 382 GLY A C 1
ATOM 2881 O O . GLY A 1 382 ? -9.258 -3.291 -8.095 1.00 75.56 382 GLY A O 1
ATOM 2882 N N . TRP A 1 383 ? -8.933 -1.082 -7.992 1.00 80.69 383 TRP A N 1
ATOM 2883 C CA . TRP A 1 383 ? -9.990 -0.783 -7.016 1.00 80.69 383 TRP A CA 1
ATOM 2884 C C . TRP A 1 383 ? -11.124 0.060 -7.606 1.00 80.69 383 TRP A C 1
ATOM 2886 O O . TRP A 1 383 ? -12.274 -0.093 -7.190 1.00 80.69 383 TRP A O 1
ATOM 2896 N N . GLU A 1 384 ? -10.789 0.918 -8.571 1.00 70.75 384 GLU A N 1
ATOM 2897 C CA . GLU A 1 384 ? -11.695 1.790 -9.316 1.00 70.75 384 GLU A CA 1
ATOM 2898 C C . GLU A 1 384 ? -11.778 1.297 -10.754 1.00 70.75 384 GLU A C 1
ATOM 2900 O O . GLU A 1 384 ? -10.825 1.455 -11.512 1.00 70.75 384 GLU A O 1
ATOM 2905 N N . ASP A 1 385 ? -12.904 0.704 -11.124 1.00 57.91 385 ASP A N 1
ATOM 2906 C CA . ASP A 1 385 ? -13.189 0.388 -12.517 1.00 57.91 385 ASP A CA 1
ATOM 2907 C C . ASP A 1 385 ? -14.343 1.252 -13.034 1.00 57.91 385 ASP A C 1
ATOM 2909 O O . ASP A 1 385 ? -15.205 1.681 -12.261 1.00 57.91 385 ASP A O 1
ATOM 2913 N N . ASP A 1 386 ? -14.372 1.484 -14.348 1.00 39.34 386 ASP A N 1
ATOM 2914 C CA . ASP A 1 386 ? -15.366 2.295 -15.067 1.00 39.34 386 ASP A CA 1
ATOM 2915 C C . ASP A 1 386 ? -16.805 1.715 -14.959 1.00 39.34 386 ASP A C 1
ATOM 2917 O O . ASP A 1 386 ? -17.792 2.333 -15.391 1.00 39.34 386 ASP A O 1
ATOM 2921 N N . SER A 1 387 ? -16.937 0.520 -14.367 1.00 39.88 387 SER A N 1
ATOM 2922 C CA . SER A 1 387 ? -18.183 -0.190 -14.042 1.00 39.88 387 SER A CA 1
ATOM 2923 C C . SER A 1 387 ? -18.625 -0.119 -12.580 1.00 39.88 387 SER A C 1
ATOM 2925 O O . SER A 1 387 ? -19.694 -0.634 -12.239 1.00 39.88 387 SER A O 1
ATOM 2927 N N . GLY A 1 388 ? -17.818 0.512 -11.724 1.00 52.72 388 GLY A N 1
ATOM 2928 C CA . GLY A 1 388 ? -17.994 0.556 -10.276 1.00 52.72 388 GLY A CA 1
ATOM 2929 C C . GLY A 1 388 ? -16.899 -0.211 -9.529 1.00 52.72 388 GLY A C 1
ATOM 2930 O O . GLY A 1 388 ? -16.164 -1.016 -10.094 1.00 52.72 388 GLY A O 1
ATOM 2931 N N . ALA A 1 389 ? -16.770 0.027 -8.223 1.00 57.12 389 ALA A N 1
ATOM 2932 C CA . ALA A 1 389 ? -15.692 -0.575 -7.431 1.00 57.12 389 ALA A CA 1
ATOM 2933 C C . ALA A 1 389 ? -15.751 -2.127 -7.405 1.00 57.12 389 ALA A C 1
ATOM 2935 O O . ALA A 1 389 ? -16.816 -2.734 -7.560 1.00 57.12 389 ALA A O 1
ATOM 2936 N N . ILE A 1 390 ? -14.616 -2.795 -7.156 1.00 64.44 390 ILE A N 1
ATOM 2937 C CA . ILE A 1 390 ? -14.587 -4.264 -6.952 1.00 64.44 390 ILE A CA 1
ATOM 2938 C C . ILE A 1 390 ? -15.225 -4.658 -5.608 1.00 64.44 390 ILE A C 1
ATOM 2940 O O . ILE A 1 390 ? -15.763 -5.753 -5.451 1.00 64.44 390 ILE A O 1
ATOM 2944 N N . LEU A 1 391 ? -15.180 -3.755 -4.627 1.00 73.56 391 LEU A N 1
ATOM 2945 C CA . LEU A 1 391 ? -15.687 -4.014 -3.279 1.00 73.56 391 LEU A CA 1
ATOM 2946 C C . LEU A 1 391 ? -17.197 -4.273 -3.287 1.00 73.56 391 LEU A C 1
ATOM 2948 O O . LEU A 1 391 ? -17.902 -3.618 -4.028 1.00 73.56 391 LEU A O 1
ATOM 2952 N N . PRO A 1 392 ? -17.769 -5.152 -2.468 1.00 73.81 392 PRO A N 1
ATOM 2953 C CA . PRO A 1 392 ? -19.224 -5.269 -2.398 1.00 73.81 392 PRO A CA 1
ATOM 2954 C C . PRO A 1 392 ? -19.890 -3.949 -1.957 1.00 73.81 392 PRO A C 1
ATOM 2956 O O . PRO A 1 392 ? -19.314 -3.171 -1.197 1.00 73.81 392 PRO A O 1
ATOM 2959 N N . ALA A 1 393 ? -21.108 -3.682 -2.440 1.00 75.31 393 ALA A N 1
ATOM 2960 C CA . ALA A 1 393 ? -21.911 -2.562 -1.955 1.00 75.31 393 ALA A CA 1
ATOM 2961 C C . ALA A 1 393 ? -22.475 -2.899 -0.569 1.00 75.31 393 ALA A C 1
ATOM 2963 O O . ALA A 1 393 ? -23.266 -3.833 -0.430 1.00 75.31 393 ALA A O 1
ATOM 2964 N N . TYR A 1 394 ? -22.046 -2.156 0.447 1.00 79.56 394 TYR A N 1
ATOM 2965 C CA . TYR A 1 394 ? -22.479 -2.341 1.830 1.00 79.56 394 TYR A CA 1
ATOM 2966 C C . TYR A 1 394 ? -23.737 -1.503 2.086 1.00 79.56 394 TYR A C 1
ATOM 2968 O O . TYR A 1 394 ? -23.695 -0.284 1.938 1.00 79.56 394 TYR A O 1
ATOM 2976 N N . GLU A 1 395 ? -24.852 -2.140 2.442 1.00 74.19 395 GLU A N 1
ATOM 2977 C CA . GLU A 1 395 ? -26.152 -1.463 2.571 1.00 74.19 395 GLU A CA 1
ATOM 2978 C C . GLU A 1 395 ? -26.453 -1.067 4.017 1.00 74.19 395 GLU A C 1
ATOM 2980 O O . GLU A 1 395 ? -26.647 0.107 4.330 1.00 74.19 395 GLU A O 1
ATOM 2985 N N . THR A 1 396 ? -26.477 -2.048 4.923 1.00 75.81 396 THR A N 1
ATOM 2986 C CA . THR A 1 396 ? -26.807 -1.818 6.333 1.00 75.81 396 THR A CA 1
ATOM 2987 C C . THR A 1 396 ? -25.888 -2.611 7.254 1.00 75.81 396 THR A C 1
ATOM 2989 O O . THR A 1 396 ? -25.603 -3.791 7.025 1.00 75.81 396 THR A O 1
ATOM 2992 N N . TYR A 1 397 ? -25.410 -1.953 8.309 1.00 79.25 397 TYR A N 1
ATOM 2993 C CA . TYR A 1 397 ? -24.684 -2.604 9.392 1.00 79.25 397 TYR A CA 1
ATOM 2994 C C . TYR A 1 397 ? -25.681 -3.176 10.402 1.00 79.25 397 TYR A C 1
ATOM 2996 O O . TYR A 1 397 ? -26.474 -2.433 10.983 1.00 79.25 397 TYR A O 1
ATOM 3004 N N . ASN A 1 398 ? -25.632 -4.489 10.623 1.00 80.69 398 ASN A N 1
ATOM 3005 C CA . ASN A 1 398 ? -26.395 -5.143 11.675 1.00 80.69 398 ASN A CA 1
ATOM 3006 C C . ASN A 1 398 ? -25.550 -5.169 12.956 1.00 80.69 398 ASN A C 1
ATOM 3008 O O . ASN A 1 398 ? -24.590 -5.935 13.058 1.00 80.69 398 ASN A O 1
ATOM 3012 N N . ALA A 1 399 ? -25.921 -4.333 13.928 1.00 76.88 399 ALA A N 1
ATOM 3013 C CA . ALA A 1 399 ? -25.202 -4.203 15.192 1.00 76.88 399 ALA A CA 1
ATOM 3014 C C . ALA A 1 399 ? -25.232 -5.480 16.045 1.00 76.88 399 ALA A C 1
ATOM 3016 O O . ALA A 1 399 ? -24.231 -5.787 16.692 1.00 76.88 399 ALA A O 1
ATOM 3017 N N . ASP A 1 400 ? -26.337 -6.230 16.014 1.00 78.38 400 ASP A N 1
ATOM 3018 C CA . ASP A 1 400 ? -26.498 -7.457 16.802 1.00 78.38 400 ASP A CA 1
ATOM 3019 C C . ASP A 1 400 ? -25.644 -8.594 16.235 1.00 78.38 400 ASP A C 1
ATOM 3021 O O . ASP A 1 400 ? -25.014 -9.340 16.981 1.00 78.38 400 ASP A O 1
ATOM 3025 N N . ALA A 1 401 ? -25.584 -8.699 14.905 1.00 78.12 401 ALA A N 1
ATOM 3026 C CA . ALA A 1 401 ? -24.800 -9.718 14.211 1.00 78.12 401 ALA A CA 1
ATOM 3027 C C . ALA A 1 401 ? -23.345 -9.297 13.935 1.00 78.12 401 ALA A C 1
ATOM 3029 O O . ALA A 1 401 ? -22.600 -10.087 13.358 1.00 78.12 401 ALA A O 1
ATOM 3030 N N . GLN A 1 402 ? -22.963 -8.057 14.272 1.00 78.56 402 GLN A N 1
ATOM 3031 C CA . GLN A 1 402 ? -21.662 -7.452 13.948 1.00 78.56 402 GLN A CA 1
ATOM 3032 C C . GLN A 1 402 ? -21.235 -7.716 12.497 1.00 78.56 402 GLN A C 1
ATOM 3034 O O . GLN A 1 402 ? -20.087 -8.053 12.208 1.00 78.56 402 GLN A O 1
ATOM 3039 N N . SER A 1 403 ? -22.190 -7.602 11.574 1.00 81.69 403 SER A N 1
ATOM 3040 C CA . SER A 1 403 ? -21.985 -7.933 10.168 1.00 81.69 403 SER A CA 1
ATOM 3041 C C . SER A 1 403 ? -22.531 -6.845 9.262 1.00 81.69 403 SER A C 1
ATOM 3043 O O . SER A 1 403 ? -23.499 -6.145 9.572 1.00 81.69 403 SER A O 1
ATOM 3045 N N . LEU A 1 404 ? -21.868 -6.693 8.123 1.00 80.69 404 LEU A N 1
ATOM 3046 C CA . LEU A 1 404 ? -22.314 -5.830 7.041 1.00 80.69 404 LEU A CA 1
ATOM 3047 C C . LEU A 1 404 ? -23.177 -6.641 6.086 1.00 80.69 404 LEU A C 1
ATOM 3049 O O . LEU A 1 404 ? -22.723 -7.655 5.556 1.00 80.69 404 LEU A O 1
ATOM 3053 N N . SER A 1 405 ? -24.401 -6.183 5.838 1.00 80.00 405 SER A N 1
ATOM 3054 C CA . SER A 1 405 ? -25.196 -6.711 4.732 1.00 80.00 405 SER A CA 1
ATOM 3055 C C . SER A 1 405 ? -24.659 -6.165 3.410 1.00 80.00 405 SER A C 1
ATOM 3057 O O . SER A 1 405 ? -24.413 -4.965 3.253 1.00 80.00 405 SER A O 1
ATOM 3059 N N . ILE A 1 406 ? -24.445 -7.070 2.463 1.00 79.06 406 ILE A N 1
ATOM 3060 C CA . ILE A 1 406 ? -24.197 -6.729 1.068 1.00 79.06 406 ILE A CA 1
ATOM 3061 C C . ILE A 1 406 ? -25.563 -6.553 0.405 1.00 79.06 406 ILE A C 1
ATOM 3063 O O . ILE A 1 406 ? -26.418 -7.429 0.545 1.00 79.06 406 ILE A O 1
ATOM 3067 N N . ALA A 1 407 ? -25.744 -5.470 -0.351 1.00 73.00 407 ALA A N 1
ATOM 3068 C CA . ALA A 1 407 ? -26.918 -5.292 -1.201 1.00 73.00 407 ALA A CA 1
ATOM 3069 C C . ALA A 1 407 ? -27.103 -6.538 -2.089 1.00 73.00 407 ALA A C 1
ATOM 3071 O O . ALA A 1 407 ? -26.205 -6.899 -2.861 1.00 73.00 407 ALA A O 1
ATOM 3072 N N . ALA A 1 408 ? -28.227 -7.246 -1.936 1.00 59.69 408 ALA A N 1
ATOM 3073 C CA . ALA A 1 408 ? -28.456 -8.542 -2.571 1.00 59.69 408 ALA A CA 1
ATOM 3074 C C . ALA A 1 408 ? -28.538 -8.400 -4.098 1.00 59.69 408 ALA A C 1
ATOM 3076 O O . ALA A 1 408 ? -29.594 -8.122 -4.654 1.00 59.69 408 ALA A O 1
ATOM 3077 N N . GLY A 1 409 ? -27.400 -8.615 -4.765 1.00 59.59 409 GLY A N 1
ATOM 3078 C CA . GLY A 1 409 ? -27.257 -8.482 -6.207 1.00 59.59 409 GLY A CA 1
ATOM 3079 C C . GLY A 1 409 ? -27.405 -7.031 -6.646 1.00 59.59 409 GLY A C 1
ATOM 3080 O O . GLY A 1 409 ? -28.514 -6.564 -6.880 1.00 59.59 409 GLY A O 1
ATOM 3081 N N . GLN A 1 410 ? -26.286 -6.330 -6.846 1.00 56.59 410 GLN A N 1
ATOM 3082 C CA . GLN A 1 410 ? -26.334 -5.114 -7.651 1.00 56.59 410 GLN A CA 1
ATOM 3083 C C . GLN A 1 410 ? -26.944 -5.490 -9.004 1.00 56.59 410 GLN A C 1
ATOM 3085 O O . GLN A 1 410 ? -26.339 -6.224 -9.794 1.00 56.59 410 GLN A O 1
ATOM 3090 N N . ALA A 1 411 ? -28.169 -5.025 -9.254 1.00 58.72 411 ALA A N 1
ATOM 3091 C CA . ALA A 1 411 ? -28.646 -4.916 -10.615 1.00 58.72 411 ALA A CA 1
ATOM 3092 C C . ALA A 1 411 ? -27.570 -4.129 -11.370 1.00 58.72 411 ALA A C 1
ATOM 3094 O O . ALA A 1 411 ? -27.018 -3.165 -10.832 1.00 58.72 411 ALA A O 1
ATOM 3095 N N . ALA A 1 412 ? -27.216 -4.584 -12.574 1.00 59.25 412 ALA A N 1
ATOM 3096 C CA . ALA A 1 412 ? -26.372 -3.766 -13.431 1.00 59.25 412 ALA A CA 1
ATOM 3097 C C . ALA A 1 412 ? -26.992 -2.356 -13.489 1.00 59.25 412 ALA A C 1
ATOM 3099 O O . ALA A 1 412 ? -28.228 -2.272 -13.475 1.00 59.25 412 ALA A O 1
ATOM 3100 N N . PRO A 1 413 ? -26.177 -1.282 -13.492 1.00 65.25 413 PRO A N 1
ATOM 3101 C CA . PRO A 1 413 ? -26.687 0.083 -13.548 1.00 65.25 413 PRO A CA 1
ATOM 3102 C C . PRO A 1 413 ? -27.777 0.184 -14.614 1.00 65.25 413 PRO A C 1
ATOM 3104 O O . PRO A 1 413 ? -27.638 -0.444 -15.667 1.00 65.25 413 PRO A O 1
ATOM 3107 N N . GLU A 1 414 ? -28.863 0.913 -14.349 1.00 70.06 414 GLU A N 1
ATOM 3108 C CA . GLU A 1 414 ? -29.965 1.015 -15.311 1.00 70.06 414 GLU A CA 1
ATOM 3109 C C . GLU A 1 414 ? -29.424 1.382 -16.705 1.00 70.06 414 GLU A C 1
ATOM 3111 O O . GLU A 1 414 ? -28.688 2.354 -16.874 1.00 70.06 414 GLU A O 1
ATOM 3116 N N . GLY A 1 415 ? -29.733 0.550 -17.704 1.00 76.19 415 GLY A N 1
ATOM 3117 C CA . GLY A 1 415 ? -29.234 0.713 -19.074 1.00 76.19 415 GLY A CA 1
ATOM 3118 C C . GLY A 1 415 ? -27.876 0.065 -19.387 1.00 76.19 415 GLY A C 1
ATOM 3119 O O . GLY A 1 415 ? -27.422 0.172 -20.526 1.00 76.19 415 GLY A O 1
ATOM 3120 N N . ARG A 1 416 ? -27.230 -0.637 -18.445 1.00 73.12 416 ARG A N 1
ATOM 3121 C CA . ARG A 1 416 ? -26.052 -1.484 -18.714 1.00 73.12 416 ARG A CA 1
ATOM 3122 C C . ARG A 1 416 ? -26.391 -2.971 -18.628 1.00 73.12 416 ARG A C 1
ATOM 3124 O O . ARG A 1 416 ? -27.077 -3.433 -17.721 1.00 73.12 416 ARG A O 1
ATOM 3131 N N . GLU A 1 417 ? -25.863 -3.745 -19.571 1.00 78.56 417 GLU A N 1
ATOM 3132 C CA . GLU A 1 417 ? -25.986 -5.204 -19.575 1.00 78.56 417 GLU A CA 1
ATOM 3133 C C . GLU A 1 417 ? -25.083 -5.832 -18.501 1.00 78.56 417 GLU A C 1
ATOM 3135 O O . GLU A 1 417 ? -23.933 -5.427 -18.318 1.00 78.56 417 GLU A O 1
ATOM 3140 N N . LYS A 1 418 ? -25.584 -6.859 -17.800 1.00 75.44 418 LYS A N 1
ATOM 3141 C CA . LYS A 1 418 ? -24.842 -7.559 -16.730 1.00 75.44 418 LYS A CA 1
ATOM 3142 C C . LYS A 1 418 ? -23.514 -8.146 -17.209 1.00 75.44 418 LYS A C 1
ATOM 3144 O O . LYS A 1 418 ? -22.542 -8.138 -16.460 1.00 75.44 418 LYS A O 1
ATOM 3149 N N . GLU A 1 419 ? -23.475 -8.649 -18.439 1.00 76.94 419 GLU A N 1
ATOM 3150 C CA . GLU A 1 419 ? -22.266 -9.227 -19.035 1.00 76.94 419 GLU A CA 1
ATOM 3151 C C . GLU A 1 419 ? -21.189 -8.169 -19.259 1.00 76.94 419 GLU A C 1
ATOM 3153 O O . GLU A 1 419 ? -20.022 -8.420 -18.973 1.00 76.94 419 GLU A O 1
ATOM 3158 N N . LYS A 1 420 ? -21.588 -6.961 -19.672 1.00 73.19 420 LYS A N 1
ATOM 3159 C CA . LYS A 1 420 ? -20.676 -5.829 -19.835 1.00 73.19 420 LYS A CA 1
ATOM 3160 C C . LYS A 1 420 ? -20.069 -5.402 -18.499 1.00 73.19 420 LYS A C 1
ATOM 3162 O O . LYS A 1 420 ? -18.860 -5.265 -18.411 1.00 73.19 420 LYS A O 1
ATOM 3167 N N . VAL A 1 421 ? -20.882 -5.284 -17.446 1.00 66.81 421 VAL A N 1
ATOM 3168 C CA . VAL A 1 421 ? -20.394 -4.963 -16.089 1.00 66.81 421 VAL A CA 1
ATOM 3169 C C . VAL A 1 421 ? -19.470 -6.060 -15.552 1.00 66.81 421 VAL A C 1
ATOM 3171 O O . VAL A 1 421 ? -18.475 -5.767 -14.898 1.00 66.81 421 VAL A O 1
ATOM 3174 N N . LYS A 1 422 ? -19.776 -7.337 -15.825 1.00 71.06 422 LYS A N 1
ATOM 3175 C CA . LYS A 1 422 ? -18.890 -8.451 -15.462 1.00 71.06 422 LYS A CA 1
ATOM 3176 C C . LYS A 1 422 ? -17.547 -8.342 -16.193 1.00 71.06 422 LYS A C 1
ATOM 3178 O O . LYS A 1 422 ? -16.517 -8.485 -15.548 1.00 71.06 422 LYS A O 1
ATOM 3183 N N . LEU A 1 423 ? -17.567 -8.069 -17.498 1.00 69.69 423 LEU A N 1
ATOM 3184 C CA . LEU A 1 423 ? -16.360 -7.910 -18.306 1.00 69.69 423 LEU A CA 1
ATOM 3185 C C . LEU A 1 423 ? -15.497 -6.749 -17.799 1.00 69.69 423 LEU A C 1
ATOM 3187 O O . LEU A 1 423 ? -14.307 -6.941 -17.596 1.00 69.69 423 LEU A O 1
ATOM 3191 N N . GLU A 1 424 ? -16.108 -5.597 -17.520 1.00 66.06 424 GLU A N 1
ATOM 3192 C CA . GLU A 1 424 ? -15.423 -4.432 -16.948 1.00 66.06 424 GLU A CA 1
ATOM 3193 C C . GLU A 1 424 ? -14.792 -4.792 -15.573 1.00 66.06 424 GLU A C 1
ATOM 3195 O O . GLU A 1 424 ? -13.597 -4.602 -15.351 1.00 66.06 424 GLU A O 1
ATOM 3200 N N . ARG A 1 425 ? -15.522 -5.477 -14.677 1.00 64.88 425 ARG A N 1
ATOM 3201 C CA . ARG A 1 425 ? -14.957 -5.964 -13.398 1.00 64.88 425 ARG A CA 1
ATOM 3202 C C . ARG A 1 425 ? -13.799 -6.942 -13.565 1.00 64.88 425 ARG A C 1
ATOM 3204 O O . ARG A 1 425 ? -12.826 -6.894 -12.808 1.00 64.88 425 ARG A O 1
ATOM 3211 N N . ASP A 1 426 ? -13.909 -7.858 -14.520 1.00 65.25 426 ASP A N 1
ATOM 3212 C CA . ASP A 1 426 ? -12.822 -8.772 -14.855 1.00 65.25 426 ASP A CA 1
ATOM 3213 C C . ASP A 1 426 ? -11.626 -7.980 -15.421 1.00 65.25 426 ASP A C 1
ATOM 3215 O O . ASP A 1 426 ? -10.476 -8.296 -15.098 1.00 65.25 426 ASP A O 1
ATOM 3219 N N . ASP A 1 427 ? -11.875 -6.894 -16.159 1.00 70.06 427 ASP A N 1
ATOM 3220 C CA . ASP A 1 427 ? -10.861 -5.945 -16.625 1.00 70.06 427 ASP A CA 1
ATOM 3221 C C . ASP A 1 427 ? -10.187 -5.192 -15.478 1.00 70.06 427 ASP A C 1
ATOM 3223 O O . ASP A 1 427 ? -8.978 -4.973 -15.541 1.00 70.06 427 ASP A O 1
ATOM 3227 N N . ALA A 1 428 ? -10.881 -4.888 -14.383 1.00 68.00 428 ALA A N 1
ATOM 3228 C CA . ALA A 1 428 ? -10.277 -4.329 -13.171 1.00 68.00 428 ALA A CA 1
ATOM 3229 C C . ALA A 1 428 ? -9.235 -5.288 -12.564 1.00 68.00 428 ALA A C 1
ATOM 3231 O O . ALA A 1 428 ? -8.104 -4.908 -12.239 1.00 68.00 428 ALA A O 1
ATOM 3232 N N . GLY A 1 429 ? -9.583 -6.579 -12.492 1.00 72.38 429 GLY A N 1
ATOM 3233 C CA . GLY A 1 429 ? -8.669 -7.643 -12.078 1.00 72.38 429 GLY A CA 1
ATOM 3234 C C . GLY A 1 429 ? -7.466 -7.798 -13.016 1.00 72.38 429 GLY A C 1
ATOM 3235 O O . GLY A 1 429 ? -6.359 -8.079 -12.549 1.00 72.38 429 GLY A O 1
ATOM 3236 N N . ARG A 1 430 ? -7.658 -7.573 -14.321 1.00 81.62 430 ARG A N 1
ATOM 3237 C CA . ARG A 1 430 ? -6.600 -7.558 -15.350 1.00 81.62 430 ARG A CA 1
ATOM 3238 C C . ARG A 1 430 ? -5.761 -6.274 -15.333 1.00 81.62 430 ARG A C 1
ATOM 3240 O O . ARG A 1 430 ? -4.587 -6.313 -15.690 1.00 81.62 430 ARG A O 1
ATOM 3247 N N . SER A 1 431 ? -6.334 -5.157 -14.884 1.00 79.00 431 SER A N 1
ATOM 3248 C CA . SER A 1 431 ? -5.724 -3.816 -14.849 1.00 79.00 431 SER A CA 1
ATOM 3249 C C . SER A 1 431 ? -4.952 -3.515 -13.568 1.00 79.00 431 SER A C 1
ATOM 3251 O O . SER A 1 431 ? -4.406 -2.424 -13.390 1.00 79.00 431 SER A O 1
ATOM 3253 N N . ARG A 1 432 ? -4.879 -4.502 -12.675 1.00 87.56 432 ARG A N 1
ATOM 3254 C CA . ARG A 1 432 ? -4.255 -4.399 -11.360 1.00 87.56 432 ARG A CA 1
ATOM 3255 C C . ARG A 1 432 ? -2.765 -4.073 -11.410 1.00 87.56 432 ARG A C 1
ATOM 3257 O O . ARG A 1 432 ? -2.259 -3.381 -10.526 1.00 87.56 432 ARG A O 1
ATOM 3264 N N . TRP A 1 433 ? -2.066 -4.578 -12.419 1.00 94.00 433 TRP A N 1
ATOM 3265 C CA . TRP A 1 433 ? -0.618 -4.485 -12.528 1.00 94.00 433 TRP A CA 1
ATOM 3266 C C . TRP A 1 433 ? -0.217 -3.736 -13.794 1.00 94.00 433 TRP A C 1
ATOM 3268 O O . TRP A 1 433 ? -0.698 -4.037 -14.884 1.00 94.00 433 TRP A O 1
ATOM 3278 N N . GLY A 1 434 ? 0.702 -2.782 -13.655 1.00 94.50 434 GLY A N 1
ATOM 3279 C CA . GLY A 1 434 ? 1.372 -2.159 -14.791 1.00 94.50 434 GLY A CA 1
ATOM 3280 C C . GLY A 1 434 ? 2.820 -2.626 -14.898 1.00 94.50 434 GLY A C 1
ATOM 3281 O O . GLY A 1 434 ? 3.591 -2.522 -13.944 1.00 94.50 434 GLY A O 1
ATOM 3282 N N . ARG A 1 435 ? 3.202 -3.126 -16.072 1.00 96.38 435 ARG A N 1
ATOM 3283 C CA . ARG A 1 435 ? 4.574 -3.463 -16.441 1.00 96.38 435 ARG A CA 1
ATOM 3284 C C . ARG A 1 435 ? 5.399 -2.203 -16.631 1.00 96.38 435 ARG A C 1
ATOM 3286 O O . ARG A 1 435 ? 5.097 -1.355 -17.475 1.00 96.38 435 ARG A O 1
ATOM 3293 N N . ALA A 1 436 ? 6.482 -2.116 -15.882 1.00 97.31 436 ALA A N 1
ATOM 3294 C CA . ALA A 1 436 ? 7.446 -1.039 -15.936 1.00 97.31 436 ALA A CA 1
ATOM 3295 C C . ALA A 1 436 ? 8.863 -1.596 -16.080 1.00 97.31 436 ALA A C 1
ATOM 3297 O O . ALA A 1 436 ? 9.102 -2.790 -15.942 1.00 97.31 436 ALA A O 1
ATOM 3298 N N . ARG A 1 437 ? 9.815 -0.720 -16.375 1.00 97.69 437 ARG A N 1
ATOM 3299 C CA . ARG A 1 437 ? 11.241 -1.025 -16.366 1.00 97.69 437 ARG A CA 1
ATOM 3300 C C . ARG A 1 437 ? 11.927 -0.165 -15.326 1.00 97.69 437 ARG A C 1
ATOM 3302 O O . ARG A 1 437 ? 11.709 1.048 -15.314 1.00 97.69 437 ARG A O 1
ATOM 3309 N N . LEU A 1 438 ? 12.758 -0.790 -14.502 1.00 97.88 438 LEU A N 1
ATOM 3310 C CA . LEU A 1 438 ? 13.637 -0.096 -13.569 1.00 97.88 438 LEU A CA 1
ATOM 3311 C C . LEU A 1 438 ? 14.654 0.750 -14.341 1.00 97.88 438 LEU A C 1
ATOM 3313 O O . LEU A 1 438 ? 15.365 0.225 -15.197 1.00 97.88 438 LEU A O 1
ATOM 3317 N N . VAL A 1 439 ? 14.695 2.052 -14.070 1.00 97.19 439 VAL A N 1
ATOM 3318 C CA . VAL A 1 439 ? 15.556 3.012 -14.773 1.00 97.19 439 VAL A CA 1
ATOM 3319 C C . VAL A 1 439 ? 16.827 3.293 -13.986 1.00 97.19 439 VAL A C 1
ATOM 3321 O O . VAL A 1 439 ? 17.911 3.174 -14.542 1.00 97.19 439 VAL A O 1
ATOM 3324 N N . GLU A 1 440 ? 16.703 3.671 -12.717 1.00 97.50 440 GLU A N 1
ATOM 3325 C CA . GLU A 1 440 ? 17.842 4.029 -11.870 1.00 97.50 440 GLU A CA 1
ATOM 3326 C C . GLU A 1 440 ? 17.471 3.956 -10.387 1.00 97.50 440 GLU A C 1
ATOM 3328 O O . GLU A 1 440 ? 16.289 3.962 -10.029 1.00 97.50 440 GLU A O 1
ATOM 3333 N N . TYR A 1 441 ? 18.496 3.921 -9.539 1.00 98.06 441 TYR A N 1
ATOM 3334 C CA . TYR A 1 441 ? 18.377 4.186 -8.111 1.00 98.06 441 TYR A CA 1
ATOM 3335 C C . TYR A 1 441 ? 18.957 5.557 -7.791 1.00 98.06 441 TYR A C 1
ATOM 3337 O O . TYR A 1 441 ? 19.849 6.038 -8.495 1.00 98.06 441 TYR A O 1
ATOM 3345 N N . LYS A 1 442 ? 18.469 6.172 -6.714 1.00 97.38 442 LYS A N 1
ATOM 3346 C CA . LYS A 1 442 ? 19.034 7.406 -6.173 1.00 97.38 442 LYS A CA 1
ATOM 3347 C C . LYS A 1 442 ? 19.342 7.278 -4.696 1.00 97.38 442 LYS A C 1
ATOM 3349 O O . LYS A 1 442 ? 18.617 6.607 -3.959 1.00 97.38 442 LYS A O 1
ATOM 3354 N N . ASP A 1 443 ? 20.408 7.952 -4.298 1.00 97.06 443 ASP A N 1
ATOM 3355 C CA . ASP A 1 443 ? 20.793 8.121 -2.906 1.00 97.06 443 ASP A CA 1
ATOM 3356 C C . ASP A 1 443 ? 19.900 9.171 -2.204 1.00 97.06 443 ASP A C 1
ATOM 3358 O O . ASP A 1 443 ? 19.072 9.828 -2.853 1.00 97.06 443 ASP A O 1
ATOM 3362 N N . PRO A 1 444 ? 20.037 9.370 -0.879 1.00 95.94 444 PRO A N 1
ATOM 3363 C CA . PRO A 1 444 ? 19.285 10.401 -0.161 1.00 95.94 444 PRO A CA 1
ATOM 3364 C C . PRO A 1 444 ? 19.528 11.836 -0.664 1.00 95.94 444 PRO A C 1
ATOM 3366 O O . PRO A 1 444 ? 18.712 12.722 -0.408 1.00 95.94 444 PRO A O 1
ATOM 3369 N N . CYS A 1 445 ? 20.634 12.081 -1.374 1.00 95.69 445 CYS A N 1
ATOM 3370 C CA . CYS A 1 445 ? 20.971 13.372 -1.977 1.00 95.69 445 CYS A CA 1
ATOM 3371 C C . CYS A 1 445 ? 20.373 13.545 -3.388 1.00 95.69 445 CYS A C 1
ATOM 3373 O O . CYS A 1 445 ? 20.502 14.619 -3.980 1.00 95.69 445 CYS A O 1
ATOM 3375 N N . GLY A 1 446 ? 19.720 12.515 -3.934 1.00 94.88 446 GLY A N 1
ATOM 3376 C CA . GLY A 1 446 ? 19.177 12.492 -5.289 1.00 94.88 446 GLY A CA 1
ATOM 3377 C C . GLY A 1 446 ? 20.213 12.204 -6.383 1.00 94.88 446 GLY A C 1
ATOM 3378 O O . GLY A 1 446 ? 19.884 12.331 -7.567 1.00 94.88 446 GLY A O 1
ATOM 3379 N N . ALA A 1 447 ? 21.443 11.831 -6.023 1.00 96.44 447 ALA A N 1
ATOM 3380 C CA . ALA A 1 447 ? 22.466 11.384 -6.959 1.00 96.44 447 ALA A CA 1
ATOM 3381 C C . ALA A 1 447 ? 22.210 9.934 -7.390 1.00 96.44 447 ALA A C 1
ATOM 3383 O O . ALA A 1 447 ? 21.583 9.166 -6.666 1.00 96.44 447 ALA A O 1
ATOM 3384 N N . SER A 1 448 ? 22.685 9.558 -8.580 1.00 96.44 448 SER A N 1
ATOM 3385 C CA . SER A 1 448 ? 22.568 8.179 -9.068 1.00 96.44 448 SER A CA 1
ATOM 3386 C C . SER A 1 448 ? 23.310 7.229 -8.132 1.00 96.44 448 SER A C 1
ATOM 3388 O O . SER A 1 448 ? 24.507 7.399 -7.917 1.00 96.44 448 SER A O 1
ATOM 3390 N N . ALA A 1 449 ? 22.614 6.204 -7.654 1.00 96.75 449 ALA A N 1
ATOM 3391 C CA . ALA A 1 449 ? 23.174 5.128 -6.848 1.00 96.75 449 ALA A CA 1
ATOM 3392 C C . ALA A 1 449 ? 23.236 3.832 -7.666 1.00 96.75 449 ALA A C 1
ATOM 3394 O O . ALA A 1 449 ? 22.422 3.613 -8.571 1.00 96.75 449 ALA A O 1
ATOM 3395 N N . MET A 1 450 ? 24.212 2.973 -7.370 1.00 94.88 450 MET A N 1
ATOM 3396 C CA . MET A 1 450 ? 24.381 1.693 -8.058 1.00 94.88 450 MET A CA 1
ATOM 3397 C C . MET A 1 450 ? 24.071 0.514 -7.136 1.00 94.88 450 MET A C 1
ATOM 3399 O O . MET A 1 450 ? 24.365 0.521 -5.950 1.00 94.88 450 MET A O 1
ATOM 3403 N N . VAL A 1 451 ? 23.489 -0.548 -7.693 1.00 93.88 451 VAL A N 1
ATOM 3404 C CA . VAL A 1 451 ? 23.310 -1.799 -6.943 1.00 93.88 451 VAL A CA 1
ATOM 3405 C C . VAL A 1 451 ? 24.646 -2.525 -6.794 1.00 93.88 451 VAL A C 1
ATOM 3407 O O . VAL A 1 451 ? 25.449 -2.557 -7.729 1.00 93.88 451 VAL A O 1
ATOM 3410 N N . GLY A 1 452 ? 24.878 -3.132 -5.630 1.00 90.81 452 GLY A N 1
ATOM 3411 C CA . GLY A 1 452 ? 26.121 -3.852 -5.326 1.00 90.81 452 GLY A CA 1
ATOM 3412 C C . GLY A 1 452 ? 27.310 -2.955 -4.962 1.00 90.81 452 GLY A C 1
ATOM 3413 O O . GLY A 1 452 ? 28.408 -3.471 -4.757 1.00 90.81 452 GLY A O 1
ATOM 3414 N N . THR A 1 453 ? 27.113 -1.638 -4.874 1.00 91.31 453 THR A N 1
ATOM 3415 C CA . THR A 1 453 ? 28.064 -0.705 -4.256 1.00 91.31 453 THR A CA 1
ATOM 3416 C C . THR A 1 453 ? 27.671 -0.449 -2.796 1.00 91.31 453 THR A C 1
ATOM 3418 O O . THR A 1 453 ? 26.711 -1.023 -2.286 1.00 91.31 453 THR A O 1
ATOM 3421 N N . TYR A 1 454 ? 28.436 0.397 -2.105 1.00 88.31 454 TYR A N 1
ATOM 3422 C CA . TYR A 1 454 ? 28.120 0.856 -0.747 1.00 88.31 454 TYR A CA 1
ATOM 3423 C C . TYR A 1 454 ? 27.171 2.067 -0.737 1.00 88.31 454 TYR A C 1
ATOM 3425 O O . TYR A 1 454 ? 27.058 2.741 0.287 1.00 88.31 454 TYR A O 1
ATOM 3433 N N . ASP A 1 455 ? 26.537 2.374 -1.871 1.00 92.19 455 ASP A N 1
ATOM 3434 C CA . ASP A 1 455 ? 25.605 3.491 -1.971 1.00 92.19 455 ASP A CA 1
ATOM 3435 C C . ASP A 1 455 ? 24.290 3.124 -1.273 1.00 92.19 455 ASP A C 1
ATOM 3437 O O . ASP A 1 455 ? 23.764 2.024 -1.441 1.00 92.19 455 ASP A O 1
ATOM 3441 N N . GLU A 1 456 ? 23.737 4.054 -0.499 1.00 94.75 456 GLU A N 1
ATOM 3442 C CA . GLU A 1 456 ? 22.411 3.883 0.094 1.00 94.75 456 GLU A CA 1
ATOM 3443 C C . GLU A 1 456 ? 21.332 4.060 -0.982 1.00 94.75 456 GLU A C 1
ATOM 3445 O O . GLU A 1 456 ? 21.324 5.073 -1.685 1.00 94.75 456 GLU A O 1
ATOM 3450 N N . LEU A 1 457 ? 20.392 3.116 -1.102 1.00 96.31 457 LEU A N 1
ATOM 3451 C CA . LEU A 1 457 ? 19.312 3.202 -2.083 1.00 96.31 457 LEU A CA 1
ATOM 3452 C C . LEU A 1 457 ? 18.075 3.819 -1.418 1.00 96.31 457 LEU A C 1
ATOM 3454 O O . LEU A 1 457 ? 17.236 3.151 -0.816 1.00 96.31 457 LEU A O 1
ATOM 3458 N N . ALA A 1 458 ? 17.944 5.138 -1.526 1.00 96.69 458 ALA A N 1
ATOM 3459 C CA . ALA A 1 458 ? 16.806 5.859 -0.957 1.00 96.69 458 ALA A CA 1
ATOM 3460 C C . ALA A 1 458 ? 15.575 5.825 -1.871 1.00 96.69 458 ALA A C 1
ATOM 3462 O O . ALA A 1 458 ? 14.437 5.810 -1.401 1.00 96.69 458 ALA A O 1
ATOM 3463 N N . GLN A 1 459 ? 15.801 5.825 -3.185 1.00 97.38 459 GLN A N 1
ATOM 3464 C CA . GLN A 1 459 ? 14.755 5.955 -4.191 1.00 97.38 459 GLN A CA 1
ATOM 3465 C C . GLN A 1 459 ? 15.024 5.037 -5.386 1.00 97.38 459 GLN A C 1
ATOM 3467 O O . GLN A 1 459 ? 16.164 4.840 -5.800 1.00 97.38 459 GLN A O 1
ATOM 3472 N N . LEU A 1 460 ? 13.950 4.496 -5.953 1.00 97.50 460 LEU A N 1
AT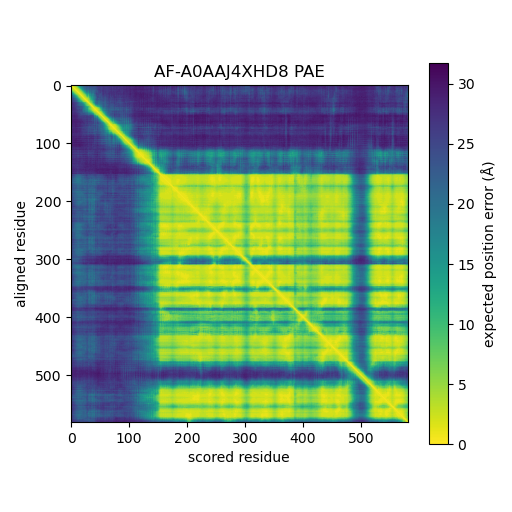OM 3473 C CA . LEU A 1 460 ? 13.921 3.692 -7.167 1.00 97.50 460 LEU A CA 1
ATOM 3474 C C . LEU A 1 460 ? 12.994 4.360 -8.189 1.00 97.50 460 LEU A C 1
ATOM 3476 O O . LEU A 1 460 ? 11.824 4.631 -7.917 1.00 97.50 460 LEU A O 1
ATOM 3480 N N . ASP A 1 461 ? 13.521 4.581 -9.391 1.00 97.56 461 ASP A N 1
ATOM 3481 C CA . ASP A 1 461 ? 12.792 5.171 -10.510 1.00 97.56 461 ASP A CA 1
ATOM 3482 C C . ASP A 1 461 ? 12.449 4.117 -11.550 1.00 97.56 461 ASP A C 1
ATOM 3484 O O . ASP A 1 461 ? 13.309 3.362 -12.001 1.00 97.56 461 ASP A O 1
ATOM 3488 N N . TYR A 1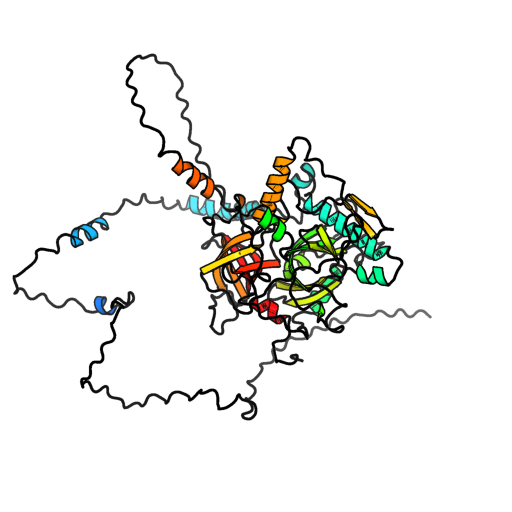 462 ? 11.211 4.121 -12.031 1.00 97.69 462 TYR A N 1
ATOM 3489 C CA . TYR A 1 462 ? 10.785 3.208 -13.088 1.00 97.69 462 TYR A CA 1
ATOM 3490 C C . TYR A 1 462 ? 9.970 3.910 -14.166 1.00 97.69 462 TYR A C 1
ATOM 3492 O O . TYR A 1 462 ? 9.388 4.977 -13.970 1.00 97.69 462 TYR A O 1
ATOM 3500 N N . LYS A 1 463 ? 9.922 3.299 -15.349 1.00 96.06 463 LYS A N 1
ATOM 3501 C CA . LYS A 1 463 ? 9.177 3.814 -16.498 1.00 96.06 463 LYS A CA 1
ATOM 3502 C C . LYS A 1 463 ? 8.198 2.773 -17.009 1.00 96.06 463 LYS A C 1
ATOM 3504 O O . LYS A 1 463 ? 8.584 1.632 -17.241 1.00 96.06 463 LYS A O 1
ATOM 3509 N N . LEU A 1 464 ? 6.948 3.180 -17.224 1.00 95.00 464 LEU A N 1
ATOM 3510 C CA . LEU A 1 464 ? 5.917 2.323 -17.806 1.00 95.00 464 LEU A CA 1
ATOM 3511 C C . LEU A 1 464 ? 6.374 1.783 -19.171 1.00 95.00 464 LEU A C 1
ATOM 3513 O O . LEU A 1 464 ? 6.760 2.547 -20.062 1.00 95.00 464 LEU A O 1
ATOM 3517 N N . LEU A 1 465 ? 6.298 0.466 -19.348 1.00 94.44 465 LEU A N 1
ATOM 3518 C CA . LEU A 1 465 ? 6.557 -0.199 -20.620 1.00 94.44 465 LEU A CA 1
ATOM 3519 C C . LEU A 1 465 ? 5.291 -0.157 -21.474 1.00 94.44 465 LEU A C 1
ATOM 3521 O O . LEU A 1 465 ? 4.570 -1.140 -21.568 1.00 94.44 465 LEU A O 1
ATOM 3525 N N . VAL A 1 466 ? 5.017 0.983 -22.110 1.00 90.19 466 VAL A N 1
ATOM 3526 C CA . VAL A 1 466 ? 3.789 1.213 -22.906 1.00 90.19 466 VAL A CA 1
ATOM 3527 C C . VAL A 1 466 ? 3.560 0.132 -23.976 1.00 90.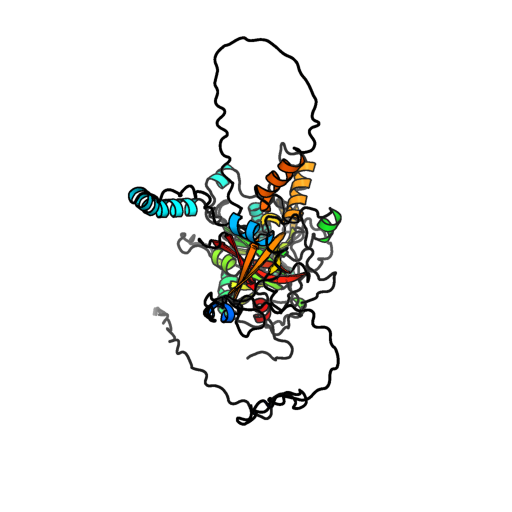19 466 VAL A C 1
ATOM 3529 O O . VAL A 1 466 ? 2.424 -0.212 -24.275 1.00 90.19 466 VAL A O 1
ATOM 3532 N N . SER A 1 467 ? 4.633 -0.444 -24.522 1.00 89.75 467 SER A N 1
ATOM 3533 C CA . SER A 1 467 ? 4.573 -1.521 -25.516 1.00 89.75 467 SER A CA 1
ATOM 3534 C C . SER A 1 467 ? 4.315 -2.912 -24.931 1.00 89.75 467 SER A C 1
ATOM 3536 O O . SER A 1 467 ? 4.204 -3.866 -25.697 1.00 89.75 467 SER A O 1
ATOM 3538 N N . SER A 1 468 ? 4.301 -3.069 -23.603 1.00 92.12 468 SER A N 1
ATOM 3539 C CA . SER A 1 468 ? 4.086 -4.373 -22.983 1.00 92.12 468 SER A CA 1
ATOM 3540 C C . SER A 1 468 ? 2.634 -4.794 -23.190 1.00 92.12 468 SER A C 1
ATOM 3542 O O . SER A 1 468 ? 1.727 -4.085 -22.746 1.00 92.12 468 SER A O 1
ATOM 3544 N N . PRO A 1 469 ? 2.388 -5.951 -23.821 1.00 88.88 469 PRO A N 1
ATOM 3545 C CA . PRO A 1 469 ? 1.032 -6.400 -24.089 1.00 88.88 469 PRO A CA 1
ATOM 3546 C C . PRO A 1 469 ? 0.318 -6.786 -22.780 1.00 88.88 469 PRO A C 1
ATOM 3548 O O . PRO A 1 469 ? -0.904 -6.758 -22.728 1.00 88.88 469 PRO A O 1
ATOM 3551 N N . ALA A 1 470 ? 1.063 -7.092 -21.709 1.00 89.88 470 ALA A N 1
ATOM 3552 C CA . ALA A 1 470 ? 0.504 -7.423 -20.399 1.00 89.88 470 ALA A CA 1
ATOM 3553 C C . ALA A 1 470 ? -0.167 -6.229 -19.699 1.00 89.88 470 ALA A C 1
ATOM 3555 O O . ALA A 1 470 ? -0.958 -6.445 -18.781 1.00 89.88 470 ALA A O 1
ATOM 3556 N N . ASN A 1 471 ? 0.134 -4.997 -20.125 1.00 89.81 471 ASN A N 1
ATOM 3557 C CA . ASN A 1 471 ? -0.516 -3.806 -19.597 1.00 89.81 471 ASN A CA 1
ATOM 3558 C C . ASN A 1 471 ? -1.990 -3.756 -20.002 1.00 89.81 471 ASN A C 1
ATOM 3560 O O . ASN A 1 471 ? -2.299 -4.058 -21.155 1.00 89.81 471 ASN A O 1
ATOM 3564 N N . PRO A 1 472 ? -2.890 -3.308 -19.114 1.00 83.12 472 PRO A N 1
ATOM 3565 C CA . PRO A 1 472 ? -4.274 -3.059 -19.486 1.00 83.12 472 PRO A CA 1
ATOM 3566 C C . PRO A 1 472 ? -4.384 -2.000 -20.589 1.00 83.12 472 PRO A C 1
ATOM 3568 O O . PRO A 1 472 ? -3.527 -1.109 -20.666 1.00 83.12 472 PRO A O 1
ATOM 3571 N N . PRO A 1 473 ? -5.455 -2.031 -21.406 1.00 79.81 473 PRO A N 1
ATOM 3572 C CA . PRO A 1 473 ? -5.666 -1.072 -22.492 1.00 79.81 473 PRO A CA 1
ATOM 3573 C C . PRO A 1 473 ? -5.539 0.393 -22.052 1.00 79.81 473 PRO A C 1
ATOM 3575 O O . PRO A 1 473 ? -4.939 1.201 -22.760 1.00 79.81 473 PRO A O 1
ATOM 3578 N N . ALA A 1 474 ? -5.999 0.718 -20.838 1.00 77.12 474 ALA A N 1
ATOM 3579 C CA . ALA A 1 474 ? -5.888 2.055 -20.255 1.00 77.12 474 ALA A CA 1
ATOM 3580 C C . ALA A 1 474 ? -4.432 2.555 -20.115 1.00 77.12 474 ALA A C 1
ATOM 3582 O O . ALA A 1 474 ? -4.180 3.754 -20.215 1.00 77.12 474 ALA A O 1
ATOM 3583 N N . LEU A 1 475 ? -3.454 1.655 -19.932 1.00 82.19 475 LEU A N 1
ATOM 3584 C CA . LEU A 1 475 ? -2.024 1.986 -19.834 1.00 82.19 475 LEU A CA 1
ATOM 3585 C C . LEU A 1 475 ? -1.280 1.932 -21.176 1.00 82.19 475 LEU A C 1
ATOM 3587 O O . LEU A 1 475 ? -0.182 2.480 -21.285 1.00 82.19 475 LEU A O 1
ATOM 3591 N N . GLN A 1 476 ? -1.849 1.298 -22.203 1.00 81.19 476 GLN A N 1
ATOM 3592 C CA . GLN A 1 476 ? -1.205 1.175 -23.517 1.00 81.19 476 GLN A CA 1
ATOM 3593 C C . GLN A 1 476 ? -1.273 2.483 -24.337 1.00 81.19 476 GLN A C 1
ATOM 3595 O O . GLN A 1 476 ? -0.508 2.666 -25.290 1.00 81.19 476 GLN A O 1
ATOM 3600 N N . GLY A 1 477 ? -2.155 3.418 -23.961 1.00 74.88 477 GLY A N 1
ATOM 3601 C CA . GLY A 1 477 ? -2.384 4.672 -24.685 1.00 74.88 477 GLY A CA 1
ATOM 3602 C C . GLY A 1 477 ? -2.781 4.452 -26.154 1.00 74.88 477 GLY A C 1
ATOM 3603 O O . GLY A 1 477 ? -3.191 3.363 -26.553 1.00 74.88 477 GLY A O 1
ATOM 3604 N N . ASP A 1 478 ? -2.588 5.466 -27.004 1.00 66.81 478 ASP A N 1
ATOM 3605 C CA . ASP A 1 478 ? -2.878 5.373 -28.452 1.00 66.81 478 ASP A CA 1
ATOM 3606 C C . ASP A 1 478 ? -1.962 4.377 -29.204 1.00 66.81 478 ASP A C 1
ATOM 3608 O O . ASP A 1 478 ? -2.103 4.170 -30.413 1.00 66.81 478 ASP A O 1
ATOM 3612 N N . TYR A 1 479 ? -0.989 3.759 -28.523 1.00 60.41 479 TYR A N 1
ATOM 3613 C CA . TYR A 1 479 ? -0.049 2.825 -29.141 1.00 60.41 479 TYR A CA 1
ATOM 3614 C C . TYR A 1 479 ? -0.745 1.534 -29.604 1.00 60.41 479 TYR A C 1
ATOM 3616 O O . TYR A 1 479 ? -0.458 1.038 -30.696 1.00 60.41 479 TYR A O 1
ATOM 3624 N N . ALA A 1 480 ? -1.722 1.044 -28.833 1.00 57.66 480 ALA A N 1
ATOM 3625 C CA . ALA A 1 480 ? -2.512 -0.142 -29.175 1.00 57.66 480 ALA A CA 1
ATOM 3626 C C . ALA A 1 480 ? -3.383 0.064 -30.430 1.00 57.66 480 ALA A C 1
ATOM 3628 O O . ALA A 1 480 ? -3.498 -0.821 -31.284 1.00 57.66 480 ALA A O 1
ATOM 3629 N N . LEU A 1 481 ? -3.945 1.268 -30.588 1.00 57.47 481 LEU A N 1
ATOM 3630 C CA . LEU A 1 481 ? -4.764 1.634 -31.748 1.00 57.47 481 LEU A CA 1
ATOM 3631 C C . LEU A 1 481 ? -3.938 1.711 -33.040 1.00 57.47 481 LEU A C 1
ATOM 3633 O O . LEU A 1 481 ? -4.436 1.408 -34.122 1.00 57.47 481 LEU A O 1
ATOM 3637 N N . ARG A 1 482 ? -2.647 2.053 -32.950 1.00 56.97 482 ARG A N 1
ATOM 3638 C CA . ARG A 1 482 ? -1.774 2.078 -34.132 1.00 56.97 482 ARG A CA 1
ATOM 3639 C C . ARG A 1 482 ? -1.366 0.691 -34.606 1.00 56.97 482 ARG A C 1
ATOM 3641 O O . ARG A 1 482 ? -1.402 0.456 -35.811 1.00 56.97 482 ARG A O 1
ATOM 3648 N N . LEU A 1 483 ? -1.025 -0.222 -33.697 1.00 56.72 483 LEU A N 1
ATOM 3649 C CA . LEU A 1 483 ? -0.631 -1.587 -34.073 1.00 56.72 483 LEU A CA 1
ATOM 3650 C C . LEU A 1 483 ? -1.789 -2.393 -34.677 1.00 56.72 483 LEU A C 1
ATOM 3652 O O . LEU A 1 483 ? -1.556 -3.241 -35.531 1.00 56.72 483 LEU A O 1
ATOM 3656 N N . SER A 1 484 ? -3.034 -2.105 -34.291 1.00 53.59 484 SER A N 1
ATOM 3657 C CA . SER A 1 484 ? -4.218 -2.723 -34.905 1.00 53.59 484 SER A CA 1
ATOM 3658 C C . SER A 1 484 ? -4.545 -2.143 -36.291 1.00 53.59 484 SER A C 1
ATOM 3660 O O . SER A 1 484 ? -4.997 -2.877 -37.171 1.00 53.59 484 SER A O 1
ATOM 3662 N N . SER A 1 485 ? -4.249 -0.859 -36.531 1.00 53.06 485 SER A N 1
ATOM 3663 C CA . SER A 1 485 ? -4.504 -0.204 -37.825 1.00 53.06 485 SER A CA 1
ATOM 3664 C C . SER A 1 485 ? -3.562 -0.639 -38.959 1.00 53.06 485 SER A C 1
ATOM 3666 O O . SER A 1 485 ? -3.967 -0.654 -40.116 1.00 53.06 485 SER A O 1
ATOM 3668 N N . THR A 1 486 ? -2.328 -1.057 -38.658 1.00 51.56 486 THR A N 1
ATOM 3669 C CA . THR A 1 486 ? -1.349 -1.450 -39.692 1.00 51.56 486 THR A CA 1
ATOM 3670 C C . THR A 1 486 ? -1.477 -2.903 -40.155 1.00 51.56 486 THR A C 1
ATOM 3672 O O . THR A 1 486 ? -0.849 -3.282 -41.141 1.00 51.56 486 THR A O 1
ATOM 3675 N N . VAL A 1 487 ? -2.291 -3.726 -39.484 1.00 50.00 487 VAL A N 1
ATOM 3676 C CA . VAL A 1 487 ? -2.447 -5.157 -39.812 1.00 50.00 487 VAL A CA 1
ATOM 3677 C C . VAL A 1 487 ? -3.611 -5.414 -40.781 1.00 50.00 487 VAL A C 1
ATOM 3679 O O . VAL A 1 487 ? -3.613 -6.419 -41.485 1.00 50.00 487 VAL A O 1
ATOM 3682 N N . THR A 1 488 ? -4.574 -4.498 -40.906 1.00 48.38 488 THR A N 1
ATOM 3683 C CA . THR A 1 488 ? -5.725 -4.672 -41.818 1.00 48.38 488 THR A CA 1
ATOM 3684 C C . THR A 1 488 ? -5.500 -4.129 -43.233 1.00 48.38 488 THR A C 1
ATOM 3686 O O . THR A 1 488 ? -6.235 -4.500 -44.148 1.00 48.38 488 THR A O 1
ATOM 3689 N N . GLU A 1 489 ? -4.463 -3.322 -43.470 1.00 47.66 489 GLU A N 1
ATOM 3690 C CA . GLU A 1 489 ? -4.231 -2.708 -44.787 1.00 47.66 489 GLU A CA 1
ATOM 3691 C C . GLU A 1 489 ? -3.490 -3.628 -45.782 1.00 47.66 489 GLU A C 1
ATOM 3693 O O . GLU A 1 489 ? -3.583 -3.438 -46.993 1.00 47.66 489 GLU A O 1
ATOM 3698 N N . SER A 1 490 ? -2.838 -4.696 -45.309 1.00 50.62 490 SER A N 1
ATOM 3699 C CA . SER A 1 490 ? -2.115 -5.665 -46.154 1.00 50.62 490 SER A CA 1
ATOM 3700 C C . SER A 1 490 ? -2.975 -6.817 -46.697 1.00 50.62 490 SER A C 1
ATOM 3702 O O . SER A 1 490 ? -2.479 -7.619 -47.485 1.00 50.62 490 SER A O 1
ATOM 3704 N N . THR A 1 491 ? -4.267 -6.886 -46.343 1.00 47.22 491 THR A N 1
ATOM 3705 C CA . THR A 1 491 ? -5.186 -7.947 -46.815 1.00 47.22 491 THR A CA 1
ATOM 3706 C C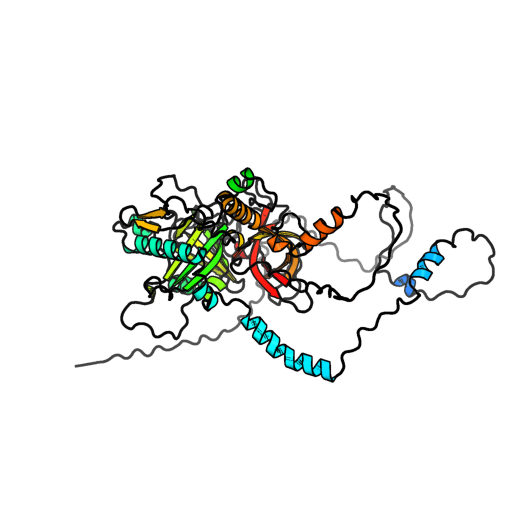 . THR A 1 491 ? -6.361 -7.408 -47.635 1.00 47.22 491 THR A C 1
ATOM 3708 O O . THR A 1 491 ? -7.401 -8.054 -47.741 1.00 47.22 491 THR A O 1
ATOM 3711 N N . ARG A 1 492 ? -6.227 -6.224 -48.251 1.00 42.84 492 ARG A N 1
ATOM 3712 C CA . ARG A 1 492 ? -7.163 -5.806 -49.303 1.00 42.84 492 ARG A CA 1
ATOM 3713 C C . ARG A 1 492 ? -6.736 -6.448 -50.628 1.00 42.84 492 ARG A C 1
ATOM 3715 O O . ARG A 1 492 ? -5.699 -6.059 -51.166 1.00 42.84 492 ARG A O 1
ATOM 3722 N N . PRO A 1 493 ? -7.492 -7.420 -51.176 1.00 43.06 493 PRO A N 1
ATOM 3723 C CA . PRO A 1 493 ? -7.194 -7.950 -52.496 1.00 43.06 493 PRO A CA 1
ATOM 3724 C C . PRO A 1 493 ? -7.324 -6.823 -53.523 1.00 43.06 493 PRO A C 1
ATOM 3726 O O . PRO A 1 493 ? -8.316 -6.091 -53.548 1.00 43.06 493 PRO A O 1
ATOM 3729 N N . ALA A 1 494 ? -6.305 -6.688 -54.369 1.00 46.94 494 ALA A N 1
ATOM 3730 C CA . ALA A 1 494 ? -6.306 -5.817 -55.533 1.00 46.94 494 ALA A CA 1
ATOM 3731 C C . ALA A 1 494 ? -7.361 -6.304 -56.542 1.00 46.94 494 ALA A C 1
ATOM 3733 O O . ALA A 1 494 ? -7.062 -7.059 -57.465 1.00 46.94 494 ALA A O 1
ATOM 3734 N N . ALA A 1 495 ? -8.617 -5.903 -56.352 1.00 43.22 495 ALA A N 1
ATOM 3735 C CA . ALA A 1 495 ? -9.663 -6.123 -57.336 1.00 43.22 495 ALA A CA 1
ATOM 3736 C C . ALA A 1 495 ? -9.514 -5.088 -58.460 1.00 43.22 495 ALA A C 1
ATOM 3738 O O . ALA A 1 495 ? -9.769 -3.896 -58.287 1.00 43.22 495 ALA A O 1
ATOM 3739 N N . MET A 1 496 ? -9.067 -5.576 -59.618 1.00 51.72 496 MET A N 1
ATOM 3740 C CA . MET A 1 496 ? -9.142 -4.880 -60.898 1.00 51.72 496 MET A CA 1
ATOM 3741 C C . MET A 1 496 ? -10.586 -4.461 -61.199 1.00 51.72 496 MET A C 1
ATOM 3743 O O . MET A 1 496 ? -11.501 -5.275 -61.121 1.00 51.72 496 MET A O 1
ATOM 3747 N N . GLY A 1 497 ? -10.771 -3.220 -61.642 1.00 38.94 497 GLY A N 1
ATOM 3748 C CA . GLY A 1 497 ? -12.053 -2.735 -62.145 1.00 38.94 497 GLY A CA 1
ATOM 3749 C C . GLY A 1 497 ? -11.883 -1.475 -62.981 1.00 38.94 497 GLY A C 1
ATOM 3750 O O . GLY A 1 497 ? -12.066 -0.367 -62.491 1.00 38.94 497 GLY A O 1
ATOM 3751 N N . ARG A 1 498 ? -11.511 -1.648 -64.255 1.00 48.03 498 ARG A N 1
ATOM 3752 C CA . ARG A 1 498 ? -11.667 -0.630 -65.304 1.00 48.03 498 ARG A CA 1
ATOM 3753 C C . ARG A 1 498 ? -13.161 -0.408 -65.562 1.00 48.03 498 ARG A C 1
ATOM 3755 O O . ARG A 1 498 ? -13.788 -1.338 -66.051 1.00 48.03 498 ARG A O 1
ATOM 3762 N N . VAL A 1 499 ? -13.675 0.812 -65.387 1.00 41.97 499 VAL A N 1
ATOM 3763 C CA . VAL A 1 499 ? -14.781 1.353 -66.204 1.00 41.97 499 VAL A CA 1
ATOM 3764 C C . VAL A 1 499 ? -14.573 2.859 -66.388 1.00 41.97 499 VAL A C 1
ATOM 3766 O O . VAL A 1 499 ? -14.255 3.579 -65.446 1.00 41.97 499 VAL A O 1
ATOM 3769 N N . ALA A 1 500 ? -14.702 3.299 -67.637 1.00 50.28 500 ALA A N 1
ATOM 3770 C CA . ALA A 1 500 ? -14.561 4.670 -68.101 1.00 50.28 500 ALA A CA 1
ATOM 3771 C C . ALA A 1 500 ? -15.901 5.435 -68.096 1.00 50.28 500 ALA A C 1
ATOM 3773 O O . ALA A 1 500 ? -16.958 4.821 -68.219 1.00 50.28 500 ALA A O 1
ATOM 3774 N N . SER A 1 501 ? -15.795 6.775 -68.109 1.00 43.41 501 SER A N 1
ATOM 3775 C CA . SER A 1 501 ? -16.822 7.813 -68.386 1.00 43.41 501 SER A CA 1
ATOM 3776 C C . SER A 1 501 ? -17.944 7.962 -67.336 1.00 43.41 501 SER A C 1
ATOM 3778 O O . SER A 1 501 ? -18.417 6.983 -66.788 1.00 43.41 501 SER A O 1
ATOM 3780 N N . THR A 1 502 ? -18.421 9.151 -66.946 1.00 39.41 502 THR A N 1
ATOM 3781 C CA . THR A 1 502 ? -18.666 10.380 -67.723 1.00 39.41 502 THR A CA 1
ATOM 3782 C C . THR A 1 502 ? -18.784 11.592 -66.782 1.00 39.41 502 THR A C 1
ATOM 3784 O O . THR A 1 502 ? -19.099 11.449 -65.604 1.00 39.41 502 THR A O 1
ATOM 3787 N N . ALA A 1 503 ? -18.528 12.784 -67.316 1.00 48.81 503 ALA A N 1
ATOM 3788 C CA . ALA A 1 503 ? -18.550 14.068 -66.625 1.00 48.81 503 ALA A CA 1
ATOM 3789 C C . ALA A 1 503 ? -19.957 14.549 -66.219 1.00 48.81 503 ALA A C 1
ATOM 3791 O O . ALA A 1 503 ? -20.874 14.511 -67.032 1.00 48.81 503 ALA A O 1
ATOM 3792 N N . SER A 1 504 ? -20.072 15.153 -65.031 1.00 40.31 504 SER A N 1
ATOM 3793 C CA . SER A 1 504 ? -20.917 16.336 -64.807 1.00 40.31 504 SER A CA 1
ATOM 3794 C C . SER A 1 504 ? -20.487 17.076 -63.539 1.00 40.31 504 SER A C 1
ATOM 3796 O O . SER A 1 504 ? -20.451 16.529 -62.440 1.00 40.31 504 SER A O 1
ATOM 3798 N N . SER A 1 505 ? -20.142 18.338 -63.738 1.00 44.25 505 SER A N 1
ATOM 3799 C CA . SER A 1 505 ? -19.757 19.356 -62.772 1.00 44.25 505 SER A CA 1
ATOM 3800 C C . SER A 1 505 ? -20.936 19.880 -61.944 1.00 44.25 505 SER A C 1
ATOM 3802 O O . SER A 1 505 ? -21.897 20.355 -62.541 1.00 44.25 505 SER A O 1
ATOM 3804 N N . SER A 1 506 ? -20.796 19.959 -60.615 1.00 40.44 506 SER A N 1
ATOM 3805 C CA . SER A 1 506 ? -21.268 21.112 -59.819 1.00 40.44 506 SER A CA 1
ATOM 3806 C C . SER A 1 506 ? -20.840 21.021 -58.346 1.00 40.44 506 SER A C 1
ATOM 3808 O O . SER A 1 506 ? -21.325 20.176 -57.604 1.00 40.44 506 SER A O 1
ATOM 3810 N N . GLY A 1 507 ? -19.943 21.932 -57.952 1.00 47.28 507 GLY A N 1
ATOM 3811 C CA . GLY A 1 507 ? -19.989 22.698 -56.697 1.00 47.28 507 GLY A CA 1
ATOM 3812 C C . GLY A 1 507 ? -20.092 21.963 -55.358 1.00 47.28 507 GLY A C 1
ATOM 3813 O O . GLY A 1 507 ? -21.185 21.682 -54.886 1.00 47.28 507 GLY A O 1
ATOM 3814 N N . GLY A 1 508 ? -18.956 21.813 -54.672 1.00 42.41 508 GLY A N 1
ATOM 3815 C CA . GLY A 1 508 ? -18.926 21.467 -53.248 1.00 42.41 508 GLY A CA 1
ATOM 3816 C C . GLY A 1 508 ? -17.558 20.989 -52.773 1.00 42.41 508 GLY A C 1
ATOM 3817 O O . GLY A 1 508 ? -17.427 19.857 -52.324 1.00 42.41 508 GLY A O 1
ATOM 3818 N N . LYS A 1 509 ? -16.512 21.819 -52.900 1.00 43.53 509 LYS A N 1
ATOM 3819 C CA . LYS A 1 509 ? -15.190 21.529 -52.315 1.00 43.53 509 LYS A CA 1
ATOM 3820 C C . LYS A 1 509 ? -15.254 21.683 -50.788 1.00 43.53 509 LYS A C 1
ATOM 3822 O O . LYS A 1 509 ? -14.788 22.675 -50.241 1.00 43.53 509 LYS A O 1
ATOM 3827 N N . GLY A 1 510 ? -15.837 20.696 -50.112 1.00 45.72 510 GLY A N 1
ATOM 3828 C CA . GLY A 1 510 ? -15.634 20.466 -48.687 1.00 45.72 510 GLY A CA 1
ATOM 3829 C C . GLY A 1 510 ? -14.263 19.834 -48.499 1.00 45.72 510 GLY A C 1
ATOM 3830 O O . GLY A 1 510 ? -14.114 18.619 -48.590 1.00 45.72 510 GLY A O 1
ATOM 3831 N N . GLN A 1 511 ? -13.243 20.669 -48.318 1.00 49.56 511 GLN A N 1
ATOM 3832 C CA . GLN A 1 511 ? -11.919 20.233 -47.894 1.00 49.56 511 GLN A CA 1
ATOM 3833 C C . GLN A 1 511 ? -12.099 19.631 -46.493 1.00 49.56 511 GLN A C 1
ATOM 3835 O O . GLN A 1 511 ? -12.217 20.365 -45.516 1.00 49.56 511 GLN A O 1
ATOM 3840 N N . GLN A 1 512 ? -12.228 18.304 -46.403 1.00 51.50 512 GLN A N 1
ATOM 3841 C CA . GLN A 1 512 ? -12.207 17.590 -45.130 1.00 51.50 512 GLN A CA 1
ATOM 3842 C C . GLN A 1 512 ? -10.816 17.821 -44.543 1.00 51.50 512 GLN A C 1
ATOM 3844 O O . GLN A 1 512 ? -9.838 17.176 -44.922 1.00 51.50 512 GLN A O 1
ATOM 3849 N N . VAL A 1 513 ? -10.715 18.839 -43.691 1.00 50.34 513 VAL A N 1
ATOM 3850 C CA . VAL A 1 513 ? -9.556 19.064 -42.843 1.00 50.34 513 VAL A CA 1
ATOM 3851 C C . VAL A 1 513 ? -9.453 17.806 -41.998 1.00 50.34 513 VAL A C 1
ATOM 3853 O O . VAL A 1 513 ? -10.296 17.558 -41.141 1.00 50.34 513 VAL A O 1
ATOM 3856 N N . VAL A 1 514 ? -8.469 16.964 -42.316 1.00 55.47 514 VAL A N 1
ATOM 3857 C CA . VAL A 1 514 ? -8.062 15.851 -41.464 1.00 55.47 514 VAL A CA 1
ATOM 3858 C C . VAL A 1 514 ? -7.535 16.506 -40.199 1.00 55.47 514 VAL A C 1
ATOM 3860 O O . VAL A 1 514 ? -6.379 16.921 -40.135 1.00 55.47 514 VAL A O 1
ATOM 3863 N N . GLU A 1 515 ? -8.439 16.709 -39.247 1.00 56.56 515 GLU A N 1
ATOM 3864 C CA . GLU A 1 515 ? -8.139 17.240 -37.932 1.00 56.56 515 GLU A CA 1
ATOM 3865 C C . GLU A 1 515 ? -7.048 16.344 -37.356 1.00 56.56 515 GLU A C 1
ATOM 3867 O O . GLU A 1 515 ? -7.234 15.139 -37.161 1.00 56.56 515 GLU A O 1
ATOM 3872 N N . SER A 1 516 ? -5.849 16.906 -37.206 1.00 55.50 516 SER A N 1
ATOM 3873 C CA . SER A 1 516 ? -4.718 16.197 -36.636 1.00 55.50 516 SER A CA 1
ATOM 3874 C C . SER A 1 516 ? -5.124 15.788 -35.230 1.00 55.50 516 SER A C 1
ATOM 3876 O O . SER A 1 516 ? -5.151 16.643 -34.346 1.00 55.50 516 SER A O 1
ATOM 3878 N N . GLN A 1 517 ? -5.481 14.515 -35.042 1.00 62.47 517 GLN A N 1
ATOM 3879 C CA . GLN A 1 517 ? -5.815 13.965 -33.734 1.00 62.47 517 GLN A CA 1
ATOM 3880 C C . GLN A 1 517 ? -4.649 14.275 -32.799 1.00 62.47 517 GLN A C 1
ATOM 3882 O O . GLN A 1 517 ? -3.551 13.717 -32.915 1.00 62.47 517 GLN A O 1
ATOM 3887 N N . THR A 1 518 ? -4.867 15.265 -31.938 1.00 60.00 518 THR A N 1
ATOM 3888 C CA . THR A 1 518 ? -3.904 15.709 -30.947 1.00 60.00 518 THR A CA 1
ATOM 3889 C C . THR A 1 518 ? -3.664 14.518 -30.034 1.00 60.00 518 THR A C 1
ATOM 3891 O O . THR A 1 518 ? -4.592 13.963 -29.449 1.00 60.00 518 THR A O 1
ATOM 3894 N N . ARG A 1 519 ? -2.412 14.045 -30.005 1.00 61.69 519 ARG A N 1
ATOM 3895 C CA . ARG A 1 519 ? -2.020 12.851 -29.249 1.00 61.69 519 ARG A CA 1
ATOM 3896 C C . ARG A 1 519 ? -2.482 13.021 -27.809 1.00 61.69 519 ARG A C 1
ATOM 3898 O O . ARG A 1 519 ? -2.067 13.987 -27.163 1.00 61.69 519 ARG A O 1
ATOM 3905 N N . LYS A 1 520 ? -3.301 12.096 -27.306 1.00 68.50 520 LYS A N 1
ATOM 3906 C CA . LYS A 1 520 ? -3.660 12.122 -25.891 1.00 68.50 520 LYS A CA 1
ATOM 3907 C C . LYS A 1 520 ? -2.376 11.893 -25.083 1.00 68.50 520 LYS A C 1
ATOM 3909 O O . LYS A 1 520 ? -1.616 10.972 -25.401 1.00 68.50 520 LYS A O 1
ATOM 3914 N N . PRO A 1 521 ? -2.063 12.745 -24.094 1.00 73.00 521 PRO A N 1
ATOM 3915 C CA . PRO A 1 521 ? -0.883 12.545 -23.264 1.00 73.00 521 PRO A CA 1
ATOM 3916 C C . PRO A 1 521 ? -0.996 11.197 -22.538 1.00 73.00 521 PRO A C 1
ATOM 3918 O O . PRO A 1 521 ? -2.067 10.849 -22.046 1.00 73.00 521 PRO A O 1
ATOM 3921 N N . LEU A 1 522 ? 0.106 10.437 -22.482 1.00 73.81 522 LEU A N 1
ATOM 3922 C CA . LEU A 1 522 ? 0.166 9.168 -21.743 1.00 73.81 522 LEU A CA 1
ATOM 3923 C C . LEU A 1 522 ? -0.304 9.389 -20.302 1.00 73.81 522 LEU A C 1
ATOM 3925 O O . LEU A 1 522 ? 0.171 10.349 -19.700 1.00 73.81 522 LEU A O 1
ATOM 3929 N N . PRO A 1 523 ? -1.168 8.539 -19.725 1.00 80.19 523 PRO A N 1
ATOM 3930 C CA . PRO A 1 523 ? -1.648 8.723 -18.358 1.00 80.19 523 PRO A CA 1
ATOM 3931 C C . PRO A 1 523 ? -0.492 8.738 -17.347 1.00 80.19 523 PRO A C 1
ATOM 3933 O O . PRO A 1 523 ? 0.582 8.181 -17.589 1.00 80.19 523 PRO A O 1
ATOM 3936 N N . ASN A 1 524 ? -0.693 9.417 -16.214 1.00 86.69 524 ASN A N 1
ATOM 3937 C CA . ASN A 1 524 ? 0.262 9.364 -15.109 1.00 86.69 524 ASN A CA 1
ATOM 3938 C C . ASN A 1 524 ? 0.318 7.930 -14.575 1.00 86.69 524 ASN A C 1
ATOM 3940 O O . ASN A 1 524 ? -0.718 7.353 -14.247 1.00 86.69 524 ASN A O 1
ATOM 3944 N N . PHE A 1 525 ? 1.524 7.368 -14.504 1.00 90.88 525 PHE A N 1
ATOM 3945 C CA . PHE A 1 525 ? 1.752 6.033 -13.972 1.00 90.88 525 PHE A CA 1
ATOM 3946 C C . PHE A 1 525 ? 2.822 6.074 -12.874 1.00 90.88 525 PHE A C 1
ATOM 3948 O O . PHE A 1 525 ? 3.913 6.594 -13.130 1.00 90.88 525 PHE A O 1
ATOM 3955 N N . PRO A 1 526 ? 2.544 5.508 -11.689 1.00 93.00 526 PRO A N 1
ATOM 3956 C CA . PRO A 1 526 ? 1.281 4.884 -11.292 1.00 93.00 526 PRO A CA 1
ATOM 3957 C C . PRO A 1 526 ? 0.162 5.927 -11.068 1.00 93.00 526 PRO A C 1
ATOM 3959 O O . PRO A 1 526 ? 0.458 7.095 -10.794 1.00 93.00 526 PRO A O 1
ATOM 3962 N N . PRO A 1 527 ? -1.120 5.541 -11.205 1.00 90.50 527 PRO A N 1
ATOM 3963 C CA . PRO A 1 527 ? -2.233 6.458 -10.984 1.00 90.50 527 PRO A CA 1
ATOM 3964 C C . PRO A 1 527 ? -2.354 6.865 -9.502 1.00 90.50 527 PRO A C 1
ATOM 3966 O O . PRO A 1 527 ? -1.869 6.137 -8.623 1.00 90.50 527 PRO A O 1
ATOM 3969 N N . PRO A 1 528 ? -3.010 8.002 -9.197 1.00 89.38 528 PRO A N 1
ATOM 3970 C CA . PRO A 1 528 ? -3.288 8.422 -7.821 1.00 89.38 528 PRO A CA 1
ATOM 3971 C C . PRO A 1 528 ? -3.949 7.312 -6.986 1.00 89.38 528 PRO A C 1
ATOM 3973 O O . PRO A 1 528 ? -4.793 6.579 -7.491 1.00 89.38 528 PRO A O 1
ATOM 3976 N N . GLY A 1 529 ? -3.550 7.185 -5.717 1.00 89.88 529 GLY A N 1
ATOM 3977 C CA . GLY A 1 529 ? -3.987 6.110 -4.808 1.00 89.88 529 GLY A CA 1
ATOM 3978 C C . GLY A 1 529 ? -3.103 4.852 -4.827 1.00 89.88 529 GLY A C 1
ATOM 3979 O O . GLY A 1 529 ? -3.198 4.009 -3.935 1.00 89.88 529 GLY A O 1
ATOM 3980 N N . SER A 1 530 ? -2.185 4.719 -5.794 1.00 94.75 530 SER A N 1
ATOM 3981 C CA . SER A 1 530 ? -1.296 3.541 -5.880 1.00 94.75 530 SER A CA 1
ATOM 3982 C C . SER A 1 530 ? -0.164 3.553 -4.847 1.00 94.75 530 SER A C 1
ATOM 3984 O O . SER A 1 530 ? 0.505 2.537 -4.660 1.00 94.75 530 SER A O 1
ATOM 3986 N N . SER A 1 531 ? 0.069 4.696 -4.196 1.00 96.94 531 SER A N 1
ATOM 3987 C CA . SER A 1 531 ? 1.072 4.870 -3.147 1.00 96.94 531 SER A CA 1
ATOM 3988 C C . SER A 1 531 ? 0.927 3.810 -2.054 1.00 96.94 531 SER A C 1
ATOM 3990 O O . SER A 1 531 ? -0.181 3.422 -1.706 1.00 96.94 531 SER A O 1
ATOM 3992 N N . GLY A 1 532 ? 2.044 3.312 -1.534 1.00 97.56 532 GLY A N 1
ATOM 3993 C CA . GLY A 1 532 ? 2.127 2.202 -0.587 1.00 97.56 532 GLY A CA 1
ATOM 3994 C C . GLY A 1 532 ? 1.944 0.806 -1.200 1.00 97.56 532 GLY A C 1
ATOM 3995 O O . GLY A 1 532 ? 2.181 -0.187 -0.520 1.00 97.56 532 GLY A O 1
ATOM 3996 N N . GLY A 1 533 ? 1.563 0.696 -2.477 1.00 97.75 533 GLY A N 1
ATOM 3997 C CA . GLY A 1 533 ? 1.450 -0.590 -3.168 1.00 97.75 533 GLY A CA 1
ATOM 3998 C C . GLY A 1 533 ? 2.813 -1.243 -3.444 1.00 97.75 533 GLY A C 1
ATOM 3999 O O . GLY A 1 533 ? 3.827 -0.548 -3.502 1.00 97.75 533 GLY A O 1
ATOM 4000 N N . PRO A 1 534 ? 2.872 -2.568 -3.652 1.00 98.31 534 PRO A N 1
ATOM 4001 C CA . PRO A 1 534 ? 4.128 -3.252 -3.943 1.00 98.31 534 PRO A CA 1
ATOM 4002 C C . PRO A 1 534 ? 4.614 -3.005 -5.380 1.00 98.31 534 PRO A C 1
ATOM 4004 O O . PRO A 1 534 ? 3.830 -2.950 -6.335 1.00 98.31 534 PRO A O 1
ATOM 4007 N N . VAL A 1 535 ? 5.934 -2.932 -5.530 1.00 98.44 535 VAL A N 1
ATOM 4008 C CA . VAL A 1 535 ? 6.666 -3.063 -6.794 1.00 98.44 535 VAL A CA 1
ATOM 4009 C C . VAL A 1 535 ? 7.304 -4.445 -6.807 1.00 98.44 535 VAL A C 1
ATOM 4011 O O . VAL A 1 535 ? 8.104 -4.760 -5.930 1.00 98.44 535 VAL A O 1
ATOM 4014 N N . VAL A 1 536 ? 6.938 -5.275 -7.777 1.00 98.38 536 VAL A N 1
ATOM 4015 C CA . VAL A 1 536 ? 7.336 -6.686 -7.852 1.00 98.38 536 VAL A CA 1
ATOM 4016 C C . VAL A 1 536 ? 8.295 -6.881 -9.014 1.00 98.38 536 VAL A C 1
ATOM 4018 O O . VAL A 1 536 ? 8.009 -6.423 -10.117 1.00 98.38 536 VAL A O 1
ATOM 4021 N N . ASP A 1 537 ? 9.405 -7.574 -8.804 1.00 98.19 537 ASP A N 1
ATOM 4022 C CA . ASP A 1 537 ? 10.252 -8.017 -9.909 1.00 98.19 537 ASP A CA 1
ATOM 4023 C C . ASP A 1 537 ? 9.591 -9.205 -10.627 1.00 98.19 537 ASP A C 1
ATOM 4025 O O . ASP A 1 537 ? 9.191 -10.188 -10.000 1.00 98.19 537 ASP A O 1
ATOM 4029 N N . VAL A 1 538 ? 9.420 -9.093 -11.946 1.00 97.44 538 VAL A N 1
ATOM 4030 C CA . VAL A 1 538 ? 8.632 -10.054 -12.735 1.00 97.44 538 VAL A CA 1
ATOM 4031 C C . VAL A 1 538 ? 9.299 -11.425 -12.794 1.00 97.44 538 VAL A C 1
ATOM 4033 O O . VAL A 1 538 ? 8.599 -12.436 -12.846 1.00 97.44 538 VAL A O 1
ATOM 4036 N N . GLU A 1 539 ? 10.629 -11.469 -12.765 1.00 97.31 539 GLU A N 1
ATOM 4037 C CA . GLU A 1 539 ? 11.395 -12.711 -12.859 1.00 97.31 539 GLU A CA 1
ATOM 4038 C C . GLU A 1 539 ? 11.325 -13.517 -11.553 1.00 97.31 539 GLU A C 1
ATOM 4040 O O . GLU A 1 539 ? 10.931 -14.692 -11.533 1.00 97.31 539 GLU A O 1
ATOM 4045 N N . THR A 1 540 ? 11.652 -12.871 -10.433 1.00 97.31 540 THR A N 1
ATOM 4046 C CA . THR A 1 540 ? 11.645 -13.523 -9.117 1.00 97.31 540 THR A CA 1
ATOM 4047 C C . THR A 1 540 ? 10.232 -13.738 -8.582 1.00 97.31 540 THR A C 1
ATOM 4049 O O . THR A 1 540 ? 9.943 -14.793 -8.011 1.00 97.31 540 THR A O 1
ATOM 4052 N N . GLY A 1 541 ? 9.320 -12.794 -8.824 1.00 97.31 541 GLY A N 1
ATOM 4053 C CA . GLY A 1 541 ? 7.995 -12.757 -8.209 1.00 97.31 541 GLY A CA 1
ATOM 4054 C C . GLY A 1 541 ? 8.008 -12.224 -6.773 1.00 97.31 541 GLY A C 1
ATOM 4055 O O . GLY A 1 541 ? 7.045 -12.476 -6.044 1.00 97.31 541 GLY A O 1
ATOM 4056 N N . SER A 1 542 ? 9.073 -11.514 -6.378 1.00 98.00 542 SER A N 1
ATOM 4057 C CA . SER A 1 542 ? 9.237 -10.876 -5.065 1.00 98.00 542 SER A CA 1
ATOM 4058 C C . SER A 1 542 ? 9.027 -9.371 -5.107 1.00 98.00 542 SER A C 1
ATOM 4060 O O . SER A 1 542 ? 9.281 -8.713 -6.115 1.00 98.00 542 SER A O 1
ATOM 4062 N N . VAL A 1 543 ? 8.594 -8.807 -3.981 1.00 98.44 543 VAL A N 1
ATOM 4063 C CA . VAL A 1 543 ? 8.510 -7.362 -3.774 1.00 98.44 543 VAL A CA 1
ATOM 4064 C C . VAL A 1 543 ? 9.923 -6.792 -3.648 1.00 98.44 543 VAL A C 1
ATOM 4066 O O . VAL A 1 543 ? 10.685 -7.193 -2.770 1.00 98.44 543 VAL A O 1
ATOM 4069 N N . VAL A 1 544 ? 10.255 -5.849 -4.527 1.00 98.38 544 VAL A N 1
ATOM 4070 C CA . VAL A 1 544 ? 11.549 -5.146 -4.603 1.00 98.38 544 VAL A CA 1
ATOM 4071 C C . VAL A 1 544 ? 11.429 -3.650 -4.298 1.00 98.38 544 VAL A C 1
ATOM 4073 O O . VAL A 1 544 ? 12.440 -2.954 -4.202 1.00 98.38 544 VAL A O 1
ATOM 4076 N N . GLY A 1 545 ? 10.209 -3.143 -4.100 1.00 98.25 545 GLY A N 1
ATOM 4077 C CA . GLY A 1 545 ? 9.980 -1.780 -3.633 1.00 98.25 545 GLY A CA 1
ATOM 4078 C C . GLY A 1 545 ? 8.537 -1.478 -3.237 1.00 98.25 545 GLY A C 1
ATOM 4079 O O . GLY A 1 545 ? 7.643 -2.311 -3.381 1.00 98.25 545 GLY A O 1
ATOM 4080 N N . VAL A 1 546 ? 8.318 -0.259 -2.751 1.00 98.50 546 VAL A N 1
ATOM 4081 C CA . VAL A 1 546 ? 7.030 0.282 -2.300 1.00 98.50 546 VAL A CA 1
ATOM 4082 C C . VAL A 1 546 ? 6.728 1.552 -3.086 1.00 98.50 546 VAL A C 1
ATOM 4084 O O . VAL A 1 546 ? 7.513 2.495 -3.069 1.00 98.50 546 VAL A O 1
ATOM 4087 N N . VAL A 1 547 ? 5.597 1.595 -3.783 1.00 98.38 547 VAL A N 1
ATOM 4088 C CA . VAL A 1 547 ? 5.184 2.745 -4.596 1.00 98.38 547 VAL A CA 1
ATOM 4089 C C . VAL A 1 547 ? 5.084 4.000 -3.736 1.00 98.38 547 VAL A C 1
ATOM 4091 O O . VAL A 1 547 ? 4.382 4.013 -2.731 1.00 98.38 547 VAL A O 1
ATOM 4094 N N . ARG A 1 548 ? 5.733 5.084 -4.158 1.00 96.88 548 ARG A N 1
ATOM 4095 C CA . ARG A 1 548 ? 5.598 6.403 -3.531 1.00 96.88 548 ARG A CA 1
ATOM 4096 C C . ARG A 1 548 ? 4.698 7.323 -4.348 1.00 96.88 548 ARG A C 1
ATOM 4098 O O . ARG A 1 548 ? 3.924 8.084 -3.782 1.00 96.88 548 ARG A O 1
ATOM 4105 N N . GLY A 1 549 ? 4.770 7.230 -5.672 1.00 95.44 549 GLY A N 1
ATOM 4106 C CA . GLY A 1 549 ? 3.948 8.030 -6.570 1.00 95.44 549 GLY A CA 1
ATOM 4107 C C . GLY A 1 549 ? 4.544 8.097 -7.966 1.00 95.44 549 GLY A C 1
ATOM 4108 O O . GLY A 1 549 ? 5.146 7.138 -8.444 1.00 95.44 549 GLY A O 1
ATOM 4109 N N . HIS A 1 550 ? 4.376 9.240 -8.622 1.00 93.81 550 HIS A N 1
ATOM 4110 C CA . HIS A 1 550 ? 5.007 9.544 -9.900 1.00 93.81 550 HIS A CA 1
ATOM 4111 C C . HIS A 1 550 ? 5.682 10.911 -9.827 1.00 93.81 550 HIS A C 1
ATOM 4113 O O . HIS A 1 550 ? 5.284 11.779 -9.050 1.00 93.81 550 HIS A O 1
ATOM 4119 N N . LYS A 1 551 ? 6.682 11.116 -10.680 1.00 92.31 551 LYS A N 1
ATOM 4120 C CA . LYS A 1 551 ? 7.360 12.394 -10.852 1.00 92.31 551 LYS A CA 1
ATOM 4121 C C . LYS A 1 551 ? 7.418 12.794 -12.318 1.00 92.31 551 LYS A C 1
ATOM 4123 O O . LYS A 1 551 ? 7.541 11.964 -13.223 1.00 92.31 551 LYS A O 1
ATOM 4128 N N . MET A 1 552 ? 7.324 14.099 -12.532 1.00 88.31 552 MET A N 1
ATOM 4129 C CA . MET A 1 552 ? 7.461 14.741 -13.831 1.00 88.31 552 MET A CA 1
ATOM 4130 C C . MET A 1 552 ? 8.832 15.400 -13.897 1.00 88.31 552 MET A C 1
ATOM 4132 O O . MET A 1 552 ? 9.116 16.315 -13.129 1.00 88.31 552 MET A O 1
ATOM 4136 N N . SER A 1 553 ? 9.674 14.952 -14.823 1.00 84.75 553 SER A N 1
ATOM 4137 C CA . SER A 1 553 ? 10.919 15.639 -15.164 1.00 84.75 553 SER A CA 1
ATOM 4138 C C . SER A 1 553 ? 10.786 16.244 -16.555 1.00 84.75 553 SER A C 1
ATOM 4140 O O . SER A 1 553 ? 10.353 15.566 -17.489 1.00 84.75 553 SER A O 1
ATOM 4142 N N . ALA A 1 554 ? 11.176 17.512 -16.712 1.00 81.12 554 ALA A N 1
ATOM 4143 C CA . ALA A 1 554 ? 11.134 18.203 -18.003 1.00 81.12 554 ALA A CA 1
ATOM 4144 C C . ALA A 1 554 ? 11.986 17.496 -19.073 1.00 81.12 554 ALA A C 1
ATOM 4146 O O . ALA A 1 554 ? 11.650 17.532 -20.254 1.00 81.12 554 ALA A O 1
ATOM 4147 N N . LEU A 1 555 ? 13.073 16.838 -18.654 1.00 83.88 555 LEU A N 1
ATOM 4148 C CA . LEU A 1 555 ? 14.001 16.147 -19.550 1.00 83.88 555 LEU A CA 1
ATOM 4149 C C . LEU A 1 555 ? 13.640 14.672 -19.737 1.00 83.88 555 LEU A C 1
ATOM 4151 O O . LEU A 1 555 ? 13.781 14.126 -20.828 1.00 83.88 555 LEU A O 1
ATOM 4155 N N . GLU A 1 556 ? 13.179 14.016 -18.675 1.00 81.81 556 GLU A N 1
ATOM 4156 C CA . GLU A 1 556 ? 13.052 12.555 -18.654 1.00 81.81 556 GLU A CA 1
ATOM 4157 C C . GLU A 1 556 ? 11.609 12.065 -18.836 1.00 81.81 556 GLU A C 1
ATOM 4159 O O . GLU A 1 556 ? 11.373 10.872 -19.062 1.00 81.81 556 GLU A O 1
ATOM 4164 N N . GLY A 1 557 ? 10.647 12.989 -18.779 1.00 88.06 557 GLY A N 1
ATOM 4165 C CA . GLY A 1 557 ? 9.220 12.727 -18.881 1.00 88.06 557 GLY A CA 1
ATOM 4166 C C . GLY A 1 557 ? 8.610 12.184 -17.587 1.00 88.06 557 GLY A C 1
ATOM 4167 O O . GLY A 1 557 ? 9.085 12.454 -16.482 1.00 88.06 557 GLY A O 1
ATOM 4168 N N . ARG A 1 558 ? 7.517 11.429 -17.748 1.00 90.44 558 ARG A N 1
ATOM 4169 C CA . ARG A 1 558 ? 6.791 10.743 -16.668 1.00 90.44 558 ARG A CA 1
ATOM 4170 C C . ARG A 1 558 ? 7.591 9.531 -16.195 1.00 90.44 558 ARG A C 1
ATOM 4172 O O . ARG A 1 558 ? 7.849 8.625 -16.992 1.00 90.44 558 ARG A O 1
ATOM 4179 N N . ARG A 1 559 ? 7.947 9.506 -14.911 1.00 94.81 559 ARG A N 1
ATOM 4180 C CA . ARG A 1 559 ? 8.528 8.342 -14.229 1.00 94.81 559 ARG A CA 1
ATOM 4181 C C . ARG A 1 559 ? 7.706 8.007 -12.993 1.00 94.81 559 ARG A C 1
ATOM 4183 O O . ARG A 1 559 ? 7.198 8.904 -12.326 1.00 94.81 559 ARG A O 1
ATOM 4190 N N . GLY A 1 560 ? 7.592 6.723 -12.701 1.00 96.69 560 GLY A N 1
ATOM 4191 C CA . GLY A 1 560 ? 7.125 6.265 -11.406 1.00 96.69 560 GLY A CA 1
ATOM 4192 C C . GLY A 1 560 ? 8.243 6.364 -10.374 1.00 96.69 560 GLY A C 1
ATOM 4193 O O . GLY A 1 560 ? 9.425 6.297 -10.719 1.00 96.69 560 GLY A O 1
ATOM 4194 N N . ASP A 1 561 ? 7.835 6.545 -9.127 1.00 97.12 561 ASP A N 1
ATOM 4195 C CA . ASP A 1 561 ? 8.692 6.722 -7.963 1.00 97.12 561 ASP A CA 1
ATOM 4196 C C . ASP A 1 561 ? 8.325 5.679 -6.900 1.00 97.12 561 ASP A C 1
ATOM 4198 O O . ASP A 1 561 ? 7.140 5.449 -6.618 1.00 97.12 561 ASP A O 1
ATOM 4202 N N . ALA A 1 562 ? 9.327 5.017 -6.333 1.00 98.31 562 ALA A N 1
ATOM 4203 C CA . ALA A 1 562 ? 9.159 4.059 -5.252 1.00 98.31 562 ALA A CA 1
ATOM 4204 C C . ALA A 1 562 ? 10.383 4.001 -4.335 1.00 98.31 562 ALA A C 1
ATOM 4206 O O . ALA A 1 562 ? 11.477 4.449 -4.661 1.00 98.31 562 ALA A O 1
ATOM 4207 N N . VAL A 1 563 ? 10.164 3.413 -3.168 1.00 98.06 563 VAL A N 1
ATOM 4208 C CA . VAL A 1 563 ? 11.166 3.167 -2.137 1.00 98.06 563 VAL A CA 1
ATOM 4209 C C . VAL A 1 563 ? 11.684 1.738 -2.303 1.00 98.06 563 VAL A C 1
ATOM 4211 O O . VAL A 1 563 ? 10.860 0.827 -2.421 1.00 98.06 563 VAL A O 1
ATOM 4214 N N . PRO A 1 564 ? 13.002 1.494 -2.324 1.00 98.06 564 PRO A N 1
ATOM 4215 C CA . PRO A 1 564 ? 13.552 0.141 -2.394 1.00 98.06 564 PRO A CA 1
ATOM 4216 C C . PRO A 1 564 ? 13.107 -0.746 -1.217 1.00 98.06 564 PRO A C 1
ATOM 4218 O O . PRO A 1 564 ? 12.958 -0.273 -0.090 1.00 98.06 564 PRO A O 1
ATOM 4221 N N . ALA A 1 565 ? 12.900 -2.045 -1.463 1.00 97.31 565 ALA A N 1
ATOM 4222 C CA . ALA A 1 565 ? 12.404 -2.982 -0.446 1.00 97.31 565 ALA A CA 1
ATOM 4223 C C . ALA A 1 565 ? 13.357 -3.169 0.745 1.00 97.31 565 ALA A C 1
ATOM 4225 O O . ALA A 1 565 ? 12.897 -3.541 1.821 1.00 97.31 565 ALA A O 1
ATOM 4226 N N . GLU A 1 566 ? 14.647 -2.851 0.602 1.00 96.12 566 GLU A N 1
ATOM 4227 C CA . GLU A 1 566 ? 15.601 -2.852 1.720 1.00 96.12 566 GLU A CA 1
ATOM 4228 C C . GLU A 1 566 ? 15.138 -1.964 2.885 1.00 96.12 566 GLU A C 1
ATOM 4230 O O . GLU A 1 566 ? 15.309 -2.338 4.043 1.00 96.12 566 GLU A O 1
ATOM 4235 N N . LYS A 1 567 ? 14.433 -0.857 2.600 1.00 97.00 567 LYS A N 1
ATOM 4236 C CA . LYS A 1 567 ? 13.871 0.021 3.635 1.00 97.00 567 LYS A CA 1
ATOM 4237 C C . LYS A 1 567 ? 12.793 -0.667 4.469 1.00 97.00 567 LYS A C 1
ATOM 4239 O O . LYS A 1 567 ? 12.580 -0.295 5.613 1.00 97.00 567 LYS A O 1
ATOM 4244 N N . VAL A 1 568 ? 12.133 -1.698 3.942 1.00 97.69 568 VAL A N 1
ATOM 4245 C CA . VAL A 1 568 ? 11.176 -2.499 4.719 1.00 97.69 568 VAL A CA 1
ATOM 4246 C C . VAL A 1 568 ? 11.900 -3.328 5.781 1.00 97.69 568 VAL A C 1
ATOM 4248 O O . VAL A 1 568 ? 11.371 -3.486 6.876 1.00 97.69 568 VAL A O 1
ATOM 4251 N N . PHE A 1 569 ? 13.117 -3.808 5.508 1.00 96.94 569 PHE A N 1
ATOM 4252 C CA . PHE A 1 569 ? 13.904 -4.582 6.475 1.00 96.94 569 PHE A CA 1
ATOM 4253 C C . PHE A 1 569 ? 14.414 -3.737 7.645 1.00 96.94 569 PHE A C 1
ATOM 4255 O O . PHE A 1 569 ? 14.654 -4.288 8.713 1.00 96.94 569 PHE A O 1
ATOM 4262 N N . GLU A 1 570 ? 14.499 -2.410 7.501 1.00 96.25 570 GLU A N 1
ATOM 4263 C CA . GLU A 1 570 ? 14.849 -1.508 8.610 1.00 96.25 570 GLU A CA 1
ATOM 4264 C C . GLU A 1 570 ? 13.815 -1.546 9.755 1.00 96.25 570 GLU A C 1
ATOM 4266 O O . GLU A 1 570 ? 14.146 -1.220 10.894 1.00 96.25 570 GLU A O 1
ATOM 4271 N N . PHE A 1 571 ? 12.582 -2.004 9.495 1.00 97.12 571 PHE A N 1
ATOM 4272 C CA . PHE A 1 571 ? 11.580 -2.225 10.541 1.00 97.12 571 PHE A CA 1
ATOM 4273 C C . PHE A 1 571 ? 11.837 -3.464 11.400 1.00 97.12 571 PHE A C 1
ATOM 4275 O O . PHE A 1 571 ? 11.222 -3.591 12.456 1.00 97.12 571 PHE A O 1
ATOM 4282 N N . PHE A 1 572 ? 12.679 -4.394 10.956 1.00 96.88 572 PHE A N 1
ATOM 4283 C CA . PHE A 1 572 ? 12.809 -5.733 11.529 1.00 96.88 572 PHE A CA 1
ATOM 4284 C C . PHE A 1 572 ? 14.215 -5.963 12.064 1.00 96.88 572 PHE A C 1
ATOM 4286 O O . PHE A 1 572 ? 15.175 -5.374 11.570 1.00 96.88 572 PHE A O 1
ATOM 4293 N N . ALA A 1 573 ? 14.355 -6.830 13.066 1.00 94.56 573 ALA A N 1
ATOM 4294 C CA . ALA A 1 573 ? 15.667 -7.271 13.518 1.00 94.56 573 ALA A CA 1
ATOM 4295 C C . ALA A 1 573 ? 16.412 -7.952 12.359 1.00 94.56 573 ALA A C 1
ATOM 4297 O O . ALA A 1 573 ? 15.818 -8.679 11.558 1.00 94.56 573 ALA A O 1
ATOM 4298 N N . LEU A 1 574 ? 17.719 -7.700 12.264 1.00 89.69 574 LEU A N 1
ATOM 4299 C CA . LEU A 1 574 ? 18.561 -8.387 11.291 1.00 89.69 574 LEU A CA 1
ATOM 4300 C C . LEU A 1 574 ? 18.873 -9.800 11.803 1.00 89.69 574 LEU A C 1
ATOM 4302 O O . LEU A 1 574 ? 19.205 -9.937 12.984 1.00 89.69 574 LEU A O 1
ATOM 4306 N N . PRO A 1 575 ? 18.857 -10.827 10.934 1.00 85.12 575 PRO A N 1
ATOM 4307 C CA . PRO A 1 575 ? 19.200 -12.188 11.308 1.00 85.12 575 PRO A CA 1
ATOM 4308 C C . PRO A 1 575 ? 20.526 -12.276 12.058 1.00 85.12 575 PRO A C 1
ATOM 4310 O O . PRO A 1 575 ? 21.579 -11.900 11.541 1.00 85.12 575 PRO A O 1
ATOM 4313 N N . GLY A 1 576 ? 20.466 -12.764 13.296 1.00 81.81 576 GLY A N 1
ATOM 4314 C CA . GLY A 1 576 ? 21.645 -12.962 14.142 1.00 81.81 576 GLY A CA 1
ATOM 4315 C C . GLY A 1 576 ? 22.239 -11.699 14.782 1.00 81.81 576 GLY A C 1
ATOM 4316 O O . GLY A 1 576 ? 23.205 -11.823 15.536 1.00 81.81 576 GLY A O 1
ATOM 4317 N N . LEU A 1 577 ? 21.674 -10.506 14.558 1.00 76.06 577 LEU A N 1
ATOM 4318 C CA . LEU A 1 577 ? 21.976 -9.328 15.374 1.00 76.06 577 LEU A CA 1
ATOM 4319 C C . LEU A 1 577 ? 20.877 -9.148 16.420 1.00 76.06 577 LEU A C 1
ATOM 4321 O O . LEU A 1 577 ? 19.739 -8.806 16.105 1.00 76.06 577 LEU A O 1
ATOM 4325 N N . ALA A 1 578 ? 21.243 -9.328 17.691 1.00 68.44 578 ALA A N 1
ATOM 4326 C CA . ALA A 1 578 ? 20.400 -8.887 18.794 1.00 68.44 578 ALA A CA 1
ATOM 4327 C C . ALA A 1 578 ? 20.071 -7.391 18.639 1.00 68.44 578 ALA A C 1
ATOM 4329 O O . ALA A 1 578 ? 20.859 -6.632 18.067 1.00 68.44 578 ALA A O 1
ATOM 4330 N N . ARG A 1 579 ? 18.902 -6.983 19.150 1.00 65.69 579 ARG A N 1
ATOM 4331 C CA . ARG A 1 579 ? 18.394 -5.606 19.076 1.00 65.69 579 ARG A CA 1
ATOM 4332 C C . ARG A 1 579 ? 19.488 -4.568 19.309 1.00 65.69 579 ARG A C 1
ATOM 4334 O O . ARG A 1 579 ? 20.226 -4.630 20.294 1.00 65.69 579 ARG A O 1
ATOM 4341 N N . LYS A 1 580 ? 19.550 -3.587 18.410 1.00 61.25 580 LYS A N 1
ATOM 4342 C CA . LYS A 1 580 ? 20.366 -2.389 18.584 1.00 61.25 580 LYS A CA 1
ATOM 4343 C C . LYS A 1 580 ? 19.669 -1.539 19.655 1.00 61.25 580 LYS A C 1
ATOM 4345 O O . LYS A 1 580 ? 18.706 -0.849 19.342 1.00 61.25 580 LYS A O 1
ATOM 4350 N N . ASN A 1 581 ? 20.068 -1.725 20.916 1.00 50.88 581 ASN A N 1
ATOM 4351 C CA . ASN A 1 581 ? 19.506 -1.008 22.069 1.00 50.88 581 ASN A CA 1
ATOM 4352 C C . ASN A 1 581 ? 19.650 0.508 21.941 1.00 50.88 581 ASN A C 1
ATOM 4354 O O . ASN A 1 581 ? 20.735 0.952 21.491 1.00 50.88 581 ASN A O 1
#

Foldseek 3Di:
DDDDDDDDDDDDDDDDDPDDDDDDPDDPVPDDDPPPPPDPPDPDDPPPDDDDDDDDDDDDDDDDDPCPVPPCVVVVPPDDDDDPDDDDDDDPPPPVVVVVVVPPDDPPPPPPPPPPPVSVVVCVVCVVVVVVVVVVVPPPLQDCPVVCVVVDPALLVLQVLLLFVLLLLQCPVDPDPVSVLLSAAAFLVQQVVCAVVFALPAFQFFFDAQLQHDPLQFQLDFFPPDDPVSLVVNLQRQKKKKWKWFPSVPDVPPIGIQIAMKGWGPCQQVGDVVQDVHGATKIKFFQVSSVVSDDDPPDPDPPPDDRRSGIGMWIAGLVQWIWHFNHWRHYHVLLRMTITGTRHDTQAAPLPPDPPDGRRHHFAHLFADAAFFKKKAFAPLLQPWPQHGSHFDFDDRDSVSSHTYGDPDDDRPVPDDPVVSVVRNVLSSNQGIFIKGWHFFAASVRDTDHGPDPGDGSKTKIGTPLPDNRHRPLQVFCVVVVVVVVVPVVPDPPDDDDDDDDDDDDDDPPPPPPPPPDRDPRDQPRDPNHGNTFMARPVSSHGQWTWHGWDADPPPGIITMTGGSNVVSSRYDDVPDRDPD

Organism: NCBI:txid63383

InterPro domains:
  IPR009003 Peptidase S1, PA clan [SSF50494] (252-571)

Radius of gyration: 32.47 Å; Cα contacts (8 Å, |Δi|>4): 933; chains: 1; bounding box: 92×62×118 Å

pLDDT: mean 75.6, std 21.21, range [34.38, 98.62]

Sequence (581 aa):
MLCRTARLGLRHTVPLTSVRNYAVPVNPSSSVDALLGTSVPPPPREDQKFSSSSSNSYSTPSRFGVKNPNDISDLLRGNPPRNPASSSSSFNRTADIARIKGTAIGAERKGIPIPSRDEMLEEMFKRPLRELDERRSIVDRESPHPIDALYGRNELDERVLAAARALYAASTNSRSSEAKDAFKVASITSLLERFELRAGYQLSIELPYESTPAPDRKVKLTSAYSSEGELKDANDDGVLLLAYVSNLNGARGSERISVCSGFAVEGGDKISAEDGDGKGALVVSCAHTLRAAEPRAGQPEPTTSNPASDSIALAITRTGRIYPVRTLISSLPTSDVILLQLGTSPLTLNGSAEPSKPIRTLPVSPYPAHINSELSVSSFWGWEDDSGAILPAYETYNADAQSLSIAAGQAAPEGREKEKVKLERDDAGRSRWGRARLVEYKDPCGASAMVGTYDELAQLDYKLLVSSPANPPALQGDYALRLSSTVTESTRPAAMGRVASTASSSGGKGQQVVESQTRKPLPNFPPPGSSGGPVVDVETGSVVGVVRGHKMSALEGRRGDAVPAEKVFEFFALPGLARKN